Protein AF-0000000072056592 (afdb_homodimer)

Solvent-accessible surface area (backbone atoms only — not comparable to full-atom values): 32780 Å² total; per-residue (Å²): 111,70,53,58,54,44,42,39,53,38,49,31,54,52,51,41,21,50,48,15,29,55,33,28,32,82,88,62,57,57,36,30,74,70,32,37,51,35,47,42,47,46,34,64,72,45,13,43,54,22,33,42,47,28,34,34,61,73,35,59,40,76,69,48,48,64,76,45,52,52,51,61,52,53,51,49,48,43,32,50,54,18,32,51,53,18,48,51,47,42,69,73,64,63,63,62,62,48,40,45,21,50,48,20,31,48,31,18,36,43,38,45,30,73,57,41,68,55,47,46,49,52,46,28,64,36,89,82,39,92,58,58,57,40,70,59,29,32,54,53,42,50,33,53,30,27,44,39,25,33,50,46,48,50,46,39,65,67,47,38,44,52,44,32,45,65,32,29,53,88,67,52,84,80,52,62,68,56,50,53,52,49,51,48,55,60,62,39,40,62,54,49,40,62,55,42,70,46,90,56,76,76,24,56,36,53,43,50,36,23,40,45,35,18,41,27,24,62,44,51,53,40,26,46,33,10,30,29,24,57,59,16,74,75,55,45,75,68,58,64,66,57,51,54,47,45,46,44,41,26,63,47,51,33,34,56,53,30,50,55,51,56,52,49,33,43,76,72,62,68,44,75,98,39,61,59,59,51,44,54,60,42,46,61,26,39,37,43,48,30,71,63,54,46,52,55,19,49,72,62,70,35,44,36,28,50,44,22,45,46,49,51,55,40,44,67,47,32,40,60,42,40,47,54,49,51,55,52,45,57,68,73,89,109,68,52,58,53,44,41,40,53,38,49,31,53,51,50,42,22,51,48,16,30,55,33,27,31,82,90,62,56,57,35,32,75,71,32,38,51,34,48,44,48,45,36,63,73,45,14,42,55,21,33,43,47,28,34,34,61,71,34,61,40,76,68,46,49,64,75,45,53,50,52,60,51,52,51,49,47,42,32,53,54,18,32,51,51,20,48,51,47,41,70,73,65,64,63,62,61,48,41,46,20,50,48,20,31,49,30,18,36,44,39,44,31,73,59,42,68,54,48,46,50,51,47,28,65,36,87,81,39,93,57,60,57,40,69,59,29,31,54,52,43,50,34,54,30,26,44,39,26,32,50,46,48,51,46,39,64,67,47,38,44,51,44,32,44,65,34,29,54,91,67,52,85,82,52,61,67,56,49,54,53,49,51,48,54,60,62,38,40,63,55,49,41,63,54,44,70,47,89,55,77,75,23,55,36,54,44,50,36,23,40,45,35,17,41,26,24,62,43,50,52,40,26,46,33,9,30,30,24,57,60,16,74,74,56,45,74,69,57,66,67,56,53,53,46,45,45,44,42,26,63,47,51,34,33,55,52,28,50,55,51,54,53,48,33,43,75,73,62,67,45,75,96,41,61,60,61,51,46,53,60,41,47,62,24,38,37,42,48,31,70,61,54,44,52,54,19,50,72,62,69,34,43,36,28,50,43,23,44,46,50,52,55,40,44,68,48,32,41,60,42,41,47,55,48,50,56,50,47,57,68,72,90

Foldseek 3Di:
DLLVQLVVVLVVLLVLLQVLQVCLDPVNVNCHLVNLLVLLVCLLQFQVLLLLLLLCQVADDVVCCVQLVCLLVLLQVLLVLLLVLLQVLCVVPVDQLLCSLVSSQQSRAFALAPSQLRSQLVLLPDDPRPQPHSVVSNVVSSNLSSVRNNSSSVCCLVPSLVSNCVSLVVPDPLPPVSNVSSVVSNVCSVVLNVVQPPPDPVNVVSSVVSNVSNVCNVSSLSSSLSSLAVCLVPPVPDDPSSLVSSCCSQLPVQLVVQLVVLVVCVVVPVHDPRLSSSLSSSLSRHGGHHSCSLSSCSNSVTCNNVSSNSVSVRSVCSSVSSVVSSVVSSVVD/DLLVQLVVVLVVLLVLLQVLQVCLDPVNVNCHLVNLLVLLVCLLQFQVLLLLLLLCQVADDVVCCVQLVCLLVLLQVLLVLLLVLLQVLCVVPVDQLLCSLVSSQQSRAFALAPSQLRSQLVLLPDDPRPQPHSVVSNVVSSNLSSVRNNSSSLCCLVPSLVSNCVSLVVPDPLPPVSNVSSVVSSVCSVVLSVVQPPPDPVNVVSSVVSNVSNVCNVSSLSSSLSSLAVCLVPPVPDDPSSLVSSCCSQLPVQLVVQLVVLVVCVVVPVHDPRLSSSLSSSLSRHGGHHSCSLSSCSNSVTCNNVSSNSVSVRSVCSSVSSVVSSVVSSVVD

InterPro domains:
  IPR004776 Membrane transport PIN-like [PF03547] (9-175)
  IPR004776 Membrane transport PIN-like [PF03547] (181-325)
  IPR045033 Protein PIN-LIKES 1/3/4/5/7 [PTHR31651] (10-171)

Nearest PDB structures (foldseek):
  8u5c-assembly1_F  TM=6.230E-01  e=1.143E-04  Homo sapiens
  8u5x-assembly1_A  TM=6.280E-01  e=2.532E-04  Homo sapiens
  8u58-assembly1_C  TM=6.359E-01  e=3.848E-04  Homo sapiens
  8u54-assembly1_A  TM=6.442E-01  e=1.408E-03  Homo sapiens
  8z8z-assembly1_B  TM=6.186E-01  e=1.096E-03  Homo sapiens

Radius of gyration: 25.54 Å; Cα contacts (8 Å, |Δi|>4): 988; chains: 2; bounding box: 55×74×52 Å

Structure (mmCIF, N/CA/C/O backbone):
data_AF-0000000072056592-model_v1
#
loop_
_entity.id
_entity.type
_entity.pdbx_description
1 polymer 'Auxin efflux carrier family protein'
#
loop_
_atom_site.group_PDB
_atom_site.id
_atom_site.type_symbol
_atom_site.label_atom_id
_atom_site.label_alt_id
_atom_site.label_comp_id
_atom_site.label_asym_id
_atom_site.label_entity_id
_atom_site.label_seq_id
_atom_site.pdbx_PDB_ins_code
_atom_site.Cartn_x
_atom_site.Cartn_y
_atom_site.Cartn_z
_atom_site.occupancy
_atom_site.B_iso_or_equiv
_atom_site.auth_seq_id
_atom_site.auth_comp_id
_atom_site.auth_asym_id
_atom_site.auth_atom_id
_atom_site.pdbx_PDB_model_num
ATOM 1 N N . MET A 1 1 ? -16.875 4.957 22.328 1 44.41 1 MET A N 1
ATOM 2 C CA . MET A 1 1 ? -16.703 4.148 21.125 1 44.41 1 MET A CA 1
ATOM 3 C C . MET A 1 1 ? -15.727 4.82 20.141 1 44.41 1 MET A C 1
ATOM 5 O O . MET A 1 1 ? -14.844 4.168 19.594 1 44.41 1 MET A O 1
ATOM 9 N N . SER A 1 2 ? -15.945 6.316 20.016 1 57.34 2 SER A N 1
ATOM 10 C CA . SER A 1 2 ? -15.039 7.133 19.203 1 57.34 2 SER A CA 1
ATOM 11 C C . SER A 1 2 ? -13.609 7.047 19.734 1 57.34 2 SER A C 1
ATOM 13 O O . SER A 1 2 ? -12.656 6.988 18.953 1 57.34 2 SER A O 1
ATOM 15 N N . ASN A 1 3 ? -13.602 6.539 20.969 1 64.44 3 ASN A N 1
ATOM 16 C CA . ASN A 1 3 ? -12.297 6.508 21.625 1 64.44 3 ASN A CA 1
ATOM 17 C C . ASN A 1 3 ? -11.484 5.293 21.188 1 64.44 3 ASN A C 1
ATOM 19 O O . ASN A 1 3 ? -10.289 5.414 20.906 1 64.44 3 ASN A O 1
ATOM 23 N N . GLY A 1 4 ? -12.25 4.238 21.016 1 70.38 4 GLY A N 1
ATOM 24 C CA . GLY A 1 4 ? -11.555 3.02 20.625 1 70.38 4 GLY A CA 1
ATOM 25 C C . GLY A 1 4 ? -10.992 3.074 19.219 1 70.38 4 GLY A C 1
ATOM 26 O O . GLY A 1 4 ? -9.906 2.543 18.953 1 70.38 4 GLY A O 1
ATOM 27 N N . VAL A 1 5 ? -11.703 3.863 18.406 1 72.88 5 VAL A N 1
ATOM 28 C CA . VAL A 1 5 ? -11.305 3.947 17.016 1 72.88 5 VAL A CA 1
ATOM 29 C C . VAL A 1 5 ? -10.047 4.801 16.875 1 72.88 5 VAL A C 1
ATOM 31 O O . VAL A 1 5 ? -9.102 4.43 16.172 1 72.88 5 VAL A O 1
ATOM 34 N N . VAL A 1 6 ? -10.055 5.895 17.578 1 76.5 6 VAL A N 1
ATOM 35 C CA . VAL A 1 6 ? -8.898 6.789 17.531 1 76.5 6 VAL A CA 1
ATOM 36 C C . VAL A 1 6 ? -7.691 6.105 18.172 1 76.5 6 VAL A C 1
ATOM 38 O O . VAL A 1 6 ? -6.574 6.199 17.641 1 76.5 6 VAL A O 1
ATOM 41 N N . GLU A 1 7 ? -7.957 5.414 19.219 1 80.69 7 GLU A N 1
ATOM 42 C CA . GLU A 1 7 ? -6.879 4.688 19.891 1 80.69 7 GLU A CA 1
ATOM 43 C C . GLU A 1 7 ? -6.289 3.615 18.984 1 80.69 7 GLU A C 1
ATOM 45 O O . GLU A 1 7 ? -5.07 3.416 18.969 1 80.69 7 GLU A O 1
ATOM 50 N N . GLY A 1 8 ? -7.16 2.953 18.266 1 79.69 8 GLY A N 1
ATOM 51 C CA . GLY A 1 8 ? -6.695 1.933 17.344 1 79.69 8 GLY A CA 1
ATOM 52 C C . GLY A 1 8 ? -5.812 2.484 16.234 1 79.69 8 GLY A C 1
ATOM 53 O O . GLY A 1 8 ? -4.809 1.868 15.875 1 79.69 8 GLY A O 1
ATOM 54 N N . LEU A 1 9 ? -6.121 3.602 15.75 1 80.56 9 LEU A N 1
ATOM 55 C CA . LEU A 1 9 ? -5.355 4.246 14.688 1 80.56 9 LEU A CA 1
ATOM 56 C C . LEU A 1 9 ? -3.973 4.652 15.18 1 80.56 9 LEU A C 1
ATOM 58 O O . LEU A 1 9 ? -2.975 4.445 14.492 1 80.56 9 LEU A O 1
ATOM 62 N N . VAL A 1 10 ? -4.008 5.254 16.344 1 85.75 10 VAL A N 1
ATOM 63 C CA . VAL A 1 10 ? -2.754 5.719 16.922 1 85.75 10 VAL A CA 1
ATOM 64 C C . VAL A 1 10 ? -1.843 4.531 17.203 1 85.75 10 VAL A C 1
ATOM 66 O O . VAL A 1 10 ? -0.646 4.57 16.922 1 85.75 10 VAL A O 1
ATOM 69 N N . LEU A 1 11 ? -2.432 3.529 17.719 1 86.81 11 LEU A N 1
ATOM 70 C CA . LEU A 1 11 ? -1.646 2.344 18.047 1 86.81 11 LEU A CA 1
ATOM 71 C C . LEU A 1 11 ? -1.08 1.704 16.781 1 86.81 11 LEU A C 1
ATOM 73 O O . LEU A 1 11 ? 0.044 1.196 16.781 1 86.81 11 LEU A O 1
ATOM 77 N N . LYS A 1 12 ? -1.788 1.716 15.75 1 88.06 12 LYS A N 1
ATOM 78 C CA . LYS A 1 12 ? -1.314 1.2 14.469 1 88.06 12 LYS A CA 1
ATOM 79 C C . LYS A 1 12 ? -0.071 1.951 14 1 88.06 12 LYS A C 1
ATOM 81 O O . LYS A 1 12 ? 0.907 1.337 13.57 1 88.06 12 LYS A O 1
ATOM 86 N N . VAL A 1 13 ? -0.147 3.244 14.086 1 88 13 VAL A N 1
ATOM 87 C CA . VAL A 1 13 ? 0.956 4.098 13.656 1 88 13 VAL A CA 1
ATOM 88 C C . VAL A 1 13 ? 2.184 3.834 14.531 1 88 13 VAL A C 1
ATOM 90 O O . VAL A 1 13 ? 3.299 3.717 14.016 1 88 13 VAL A O 1
ATOM 93 N N . LEU A 1 14 ? 1.948 3.68 15.812 1 91 14 LEU A N 1
ATOM 94 C CA . LEU A 1 14 ? 3.053 3.469 16.734 1 91 14 LEU A CA 1
ATOM 95 C C . LEU A 1 14 ? 3.684 2.096 16.531 1 91 14 LEU A C 1
ATOM 97 O O . LEU A 1 14 ? 4.906 1.95 16.625 1 91 14 LEU A O 1
ATOM 101 N N . LEU A 1 15 ? 2.896 1.125 16.203 1 89.94 15 LEU A N 1
ATOM 102 C CA . LEU A 1 15 ? 3.404 -0.223 15.977 1 89.94 15 LEU A CA 1
ATOM 103 C C . LEU A 1 15 ? 4.246 -0.272 14.703 1 89.94 15 LEU A C 1
ATOM 105 O O . LEU A 1 15 ? 5.312 -0.895 14.688 1 89.94 15 LEU A O 1
ATOM 109 N N . ILE A 1 16 ? 3.795 0.325 13.68 1 93 16 ILE A N 1
ATOM 110 C CA . ILE A 1 16 ? 4.543 0.331 12.43 1 93 16 ILE A CA 1
ATOM 111 C C . ILE A 1 16 ? 5.828 1.136 12.602 1 93 16 ILE A C 1
ATOM 113 O O . ILE A 1 16 ? 6.875 0.772 12.055 1 93 16 ILE A O 1
ATOM 117 N N . THR A 1 17 ? 5.727 2.258 13.352 1 92.56 17 THR A N 1
ATOM 118 C CA . THR A 1 17 ? 6.922 3.039 13.656 1 92.56 17 THR A CA 1
ATOM 119 C C . THR A 1 17 ? 7.938 2.193 14.422 1 92.56 17 THR A C 1
ATOM 121 O O . THR A 1 17 ? 9.133 2.24 14.125 1 92.56 17 THR A O 1
ATOM 124 N N . ALA A 1 18 ? 7.465 1.442 15.367 1 92.5 18 ALA A N 1
ATOM 125 C CA . ALA A 1 18 ? 8.344 0.548 16.125 1 92.5 18 ALA A CA 1
ATOM 126 C C . ALA A 1 18 ? 8.984 -0.486 15.203 1 92.5 18 ALA A C 1
ATOM 128 O O . ALA A 1 18 ? 10.172 -0.801 15.344 1 92.5 18 ALA A O 1
ATOM 129 N N . LEU A 1 19 ? 8.219 -1.001 14.312 1 91.25 19 LEU A N 1
ATOM 130 C CA . LEU A 1 19 ? 8.75 -1.953 13.344 1 91.25 19 LEU A CA 1
ATOM 131 C C . LEU A 1 19 ? 9.82 -1.301 12.477 1 91.25 19 LEU A C 1
ATOM 133 O O . LEU A 1 19 ? 10.859 -1.905 12.203 1 91.25 19 LEU A O 1
ATOM 137 N N . GLY A 1 20 ? 9.547 -0.11 11.977 1 93.5 20 GLY A N 1
ATOM 138 C CA . GLY A 1 20 ? 10.547 0.623 11.219 1 93.5 20 GLY A CA 1
ATOM 139 C C . GLY A 1 20 ? 11.852 0.812 11.977 1 93.5 20 GLY A C 1
ATOM 140 O O . GLY A 1 20 ? 12.93 0.655 11.406 1 93.5 20 GLY A O 1
ATOM 141 N N . THR A 1 21 ? 11.75 1.126 13.242 1 92.44 21 THR A N 1
ATOM 142 C CA . THR A 1 21 ? 12.922 1.281 14.094 1 92.44 21 THR A CA 1
ATOM 143 C C . THR A 1 21 ? 13.695 -0.031 14.195 1 92.44 21 THR A C 1
ATOM 145 O O . THR A 1 21 ? 14.922 -0.044 14.086 1 92.44 21 THR A O 1
ATOM 148 N N . PHE A 1 22 ? 13 -1.117 14.383 1 91.19 22 PHE A N 1
ATOM 149 C CA . PHE A 1 22 ? 13.602 -2.439 14.484 1 91.19 22 PHE A CA 1
ATOM 150 C C . PHE A 1 22 ? 14.352 -2.793 13.203 1 91.19 22 PHE A C 1
ATOM 152 O O . PHE A 1 22 ? 15.477 -3.295 13.258 1 91.19 22 PHE A O 1
ATOM 159 N N . LEU A 1 23 ? 13.75 -2.512 12.078 1 90.69 23 LEU A N 1
ATOM 160 C CA . LEU A 1 23 ? 14.32 -2.865 10.773 1 90.69 23 LEU A CA 1
ATOM 161 C C . LEU A 1 23 ? 15.547 -2.021 10.469 1 90.69 23 LEU A C 1
ATOM 163 O O . LEU A 1 23 ? 16.344 -2.373 9.602 1 90.69 23 LEU A O 1
ATOM 167 N N . ALA A 1 24 ? 15.664 -0.896 11.125 1 91.88 24 ALA A N 1
ATOM 168 C CA . ALA A 1 24 ? 16.781 0.018 10.875 1 91.88 24 ALA A CA 1
ATOM 169 C C . ALA A 1 24 ? 17.969 -0.315 11.766 1 91.88 24 ALA A C 1
ATOM 171 O O . ALA A 1 24 ? 19.047 0.265 11.617 1 91.88 24 ALA A O 1
ATOM 172 N N . LEU A 1 25 ? 17.812 -1.242 12.672 1 89.06 25 LEU A N 1
ATOM 173 C CA . LEU A 1 25 ? 18.922 -1.651 13.539 1 89.06 25 LEU A CA 1
ATOM 174 C C . LEU A 1 25 ? 20.062 -2.225 12.719 1 89.06 25 LEU A C 1
ATOM 176 O O . LEU A 1 25 ? 19.844 -2.865 11.688 1 89.06 25 LEU A O 1
ATOM 180 N N . ASP A 1 26 ? 21.25 -2.018 13.18 1 85.19 26 ASP A N 1
ATOM 181 C CA . ASP A 1 26 ? 22.453 -2.469 12.484 1 85.19 26 ASP A CA 1
ATOM 182 C C . ASP A 1 26 ? 22.422 -3.979 12.258 1 85.19 26 ASP A C 1
ATOM 184 O O . ASP A 1 26 ? 22.844 -4.465 11.211 1 85.19 26 ASP A O 1
ATOM 188 N N . ARG A 1 27 ? 21.906 -4.707 13.141 1 83.69 27 ARG A N 1
ATOM 189 C CA . ARG A 1 27 ? 21.891 -6.164 13.07 1 83.69 27 ARG A CA 1
ATOM 190 C C . ARG A 1 27 ? 20.891 -6.656 12.039 1 83.69 27 ARG A C 1
ATOM 192 O O . ARG A 1 27 ? 21.078 -7.723 11.445 1 83.69 27 ARG A O 1
ATOM 199 N N . VAL A 1 28 ? 19.828 -5.926 11.789 1 82.25 28 VAL A N 1
ATOM 200 C CA . VAL A 1 28 ? 18.781 -6.332 10.852 1 82.25 28 VAL A CA 1
ATOM 201 C C . VAL A 1 28 ? 19.109 -5.793 9.461 1 82.25 28 VAL A C 1
ATOM 203 O O . VAL A 1 28 ? 19.016 -6.523 8.469 1 82.25 28 VAL A O 1
ATOM 206 N N . ASP A 1 29 ? 19.391 -4.52 9.266 1 85 29 ASP A N 1
ATOM 207 C CA . ASP A 1 29 ? 19.953 -3.863 8.094 1 85 29 ASP A CA 1
ATOM 208 C C . ASP A 1 29 ? 19.031 -3.975 6.895 1 85 29 ASP A C 1
ATOM 210 O O . ASP A 1 29 ? 19.469 -4.258 5.777 1 85 29 ASP A O 1
ATOM 214 N N . ILE A 1 30 ? 17.781 -3.787 7.082 1 87 30 ILE A N 1
ATOM 215 C CA . ILE A 1 30 ? 16.812 -3.848 5.992 1 87 30 ILE A CA 1
ATOM 216 C C . ILE A 1 30 ? 16.422 -2.432 5.57 1 87 30 ILE A C 1
ATOM 218 O O . ILE A 1 30 ? 16.203 -2.172 4.383 1 87 30 ILE A O 1
ATOM 222 N N . LEU A 1 31 ? 16.281 -1.58 6.562 1 92 31 LEU A N 1
ATOM 223 C CA . LEU A 1 31 ? 15.805 -0.224 6.316 1 92 31 LEU A CA 1
ATOM 224 C C . LEU A 1 31 ? 16.812 0.807 6.832 1 92 31 LEU A C 1
ATOM 226 O O . LEU A 1 31 ? 16.422 1.749 7.531 1 92 31 LEU A O 1
ATOM 230 N N . ARG A 1 32 ? 18.109 0.516 6.488 1 90.62 32 ARG A N 1
ATOM 231 C CA . ARG A 1 32 ? 19.141 1.484 6.859 1 90.62 32 ARG A CA 1
ATOM 232 C C . ARG A 1 32 ? 19.094 2.709 5.953 1 90.62 32 ARG A C 1
ATOM 234 O O . ARG A 1 32 ? 18.172 2.846 5.133 1 90.62 32 ARG A O 1
ATOM 241 N N . GLU A 1 33 ? 20.016 3.629 6.129 1 90.69 33 GLU A N 1
ATOM 242 C CA . GLU A 1 33 ? 19.953 4.973 5.559 1 90.69 33 GLU A CA 1
ATOM 243 C C . GLU A 1 33 ? 19.797 4.918 4.043 1 90.69 33 GLU A C 1
ATOM 245 O O . GLU A 1 33 ? 18.922 5.602 3.484 1 90.69 33 GLU A O 1
ATOM 250 N N . ASP A 1 34 ? 20.547 4.094 3.35 1 90.19 34 ASP A N 1
ATOM 251 C CA . ASP A 1 34 ? 20.453 4 1.896 1 90.19 34 ASP A CA 1
ATOM 252 C C . ASP A 1 34 ? 19.094 3.463 1.458 1 90.19 34 ASP A C 1
ATOM 254 O O . ASP A 1 34 ? 18.484 3.99 0.527 1 90.19 34 ASP A O 1
ATOM 258 N N . ALA A 1 35 ? 18.672 2.428 2.139 1 91.94 35 ALA A N 1
ATOM 259 C CA . ALA A 1 35 ? 17.359 1.847 1.84 1 91.94 35 ALA A CA 1
ATOM 260 C C . ALA A 1 35 ? 16.25 2.865 2.053 1 91.94 35 ALA A C 1
ATOM 262 O O . ALA A 1 35 ? 15.328 2.965 1.238 1 91.94 35 ALA A O 1
ATOM 263 N N . ARG A 1 36 ? 16.359 3.65 3.123 1 94.06 36 ARG A N 1
ATOM 264 C CA . ARG A 1 36 ? 15.328 4.637 3.43 1 94.06 36 ARG A CA 1
ATOM 265 C C . ARG A 1 36 ? 15.266 5.711 2.354 1 94.06 36 ARG A C 1
ATOM 267 O O . ARG A 1 36 ? 14.18 6.164 1.987 1 94.06 36 ARG A O 1
ATOM 274 N N . LYS A 1 37 ? 16.375 6.09 1.835 1 90.56 37 LYS A N 1
ATOM 275 C CA . LYS A 1 37 ? 16.406 7.102 0.785 1 90.56 37 LYS A CA 1
ATOM 276 C C . LYS A 1 37 ? 15.719 6.609 -0.481 1 90.56 37 LYS A C 1
ATOM 278 O O . LYS A 1 37 ? 14.914 7.328 -1.077 1 90.56 37 LYS A O 1
ATOM 283 N N . HIS A 1 38 ? 16.031 5.387 -0.864 1 91.31 38 HIS A N 1
ATOM 284 C CA . HIS A 1 38 ? 15.438 4.82 -2.07 1 91.31 38 HIS A CA 1
ATOM 285 C C . HIS A 1 38 ? 13.938 4.605 -1.9 1 91.31 38 HIS A C 1
ATOM 287 O O . HIS A 1 38 ? 13.156 4.926 -2.799 1 91.31 38 HIS A O 1
ATOM 293 N N . VAL A 1 39 ? 13.586 4.059 -0.763 1 93.94 39 VAL A N 1
ATOM 294 C CA . VAL A 1 39 ? 12.172 3.801 -0.489 1 93.94 39 VAL A CA 1
ATOM 295 C C . VAL A 1 39 ? 11.414 5.121 -0.426 1 93.94 39 VAL A C 1
ATOM 297 O O . VAL A 1 39 ? 10.289 5.223 -0.922 1 93.94 39 VAL A O 1
ATOM 300 N N . ASN A 1 40 ? 12.016 6.172 0.144 1 91.31 40 ASN A N 1
ATOM 301 C CA . ASN A 1 40 ? 11.406 7.496 0.236 1 91.31 40 ASN A CA 1
ATOM 302 C C . ASN A 1 40 ? 11.18 8.102 -1.145 1 91.31 40 ASN A C 1
ATOM 304 O O . ASN A 1 40 ? 10.18 8.797 -1.365 1 91.31 40 ASN A O 1
ATOM 308 N N . ASN A 1 41 ? 12.07 7.879 -2.041 1 88.12 41 ASN A N 1
ATOM 309 C CA . ASN A 1 41 ? 11.906 8.375 -3.402 1 88.12 41 ASN A CA 1
ATOM 310 C C . ASN A 1 41 ? 10.68 7.777 -4.078 1 88.12 41 ASN A C 1
ATOM 312 O O . ASN A 1 41 ? 9.961 8.469 -4.805 1 88.12 41 ASN A O 1
ATOM 316 N N . VAL A 1 42 ? 10.492 6.547 -3.828 1 90.31 42 VAL A N 1
ATOM 317 C CA . VAL A 1 42 ? 9.32 5.895 -4.406 1 90.31 42 VAL A CA 1
ATOM 318 C C . VAL A 1 42 ? 8.047 6.484 -3.805 1 90.31 42 VAL A C 1
ATOM 320 O O . VAL A 1 42 ? 7.074 6.73 -4.52 1 90.31 42 VAL A O 1
ATOM 323 N N . VAL A 1 43 ? 8.086 6.723 -2.518 1 91.25 43 VAL A N 1
ATOM 324 C CA . VAL A 1 43 ? 6.934 7.309 -1.846 1 91.25 43 VAL A CA 1
ATOM 325 C C . VAL A 1 43 ? 6.668 8.703 -2.4 1 91.25 43 VAL A C 1
ATOM 327 O O . VAL A 1 43 ? 5.527 9.047 -2.713 1 91.25 43 VAL A O 1
ATOM 330 N N . PHE A 1 44 ? 7.684 9.469 -2.562 1 85.62 44 PHE A N 1
ATOM 331 C CA . PHE A 1 44 ? 7.578 10.859 -2.969 1 85.62 44 PHE A CA 1
ATOM 332 C C . PHE A 1 44 ? 7.113 10.969 -4.418 1 85.62 44 PHE A C 1
ATOM 334 O O . PHE A 1 44 ? 6.199 11.742 -4.723 1 85.62 44 PHE A O 1
ATOM 341 N N . TYR A 1 45 ? 7.645 10.102 -5.297 1 83.88 45 TYR A N 1
ATOM 342 C CA . TYR A 1 45 ? 7.438 10.297 -6.727 1 83.88 45 TYR A CA 1
ATOM 343 C C . TYR A 1 45 ? 6.242 9.492 -7.219 1 83.88 45 TYR A C 1
ATOM 345 O O . TYR A 1 45 ? 5.68 9.789 -8.273 1 83.88 45 TYR A O 1
ATOM 353 N N . VAL A 1 46 ? 5.879 8.516 -6.465 1 89.06 46 VAL A N 1
ATOM 354 C CA . VAL A 1 46 ? 4.895 7.609 -7.043 1 89.06 46 VAL A CA 1
ATOM 355 C C . VAL A 1 46 ? 3.697 7.477 -6.105 1 89.06 46 VAL A C 1
ATOM 357 O O . VAL A 1 46 ? 2.594 7.922 -6.434 1 89.06 46 VAL A O 1
ATOM 360 N N . PHE A 1 47 ? 3.896 7 -4.879 1 90.31 47 PHE A N 1
ATOM 361 C CA . PHE A 1 47 ? 2.793 6.609 -4.012 1 90.31 47 PHE A CA 1
ATOM 362 C C . PHE A 1 47 ? 1.989 7.828 -3.574 1 90.31 47 PHE A C 1
ATOM 364 O O . PHE A 1 47 ? 0.757 7.812 -3.613 1 90.31 47 PHE A O 1
ATOM 371 N N . ASN A 1 48 ? 2.656 8.898 -3.199 1 85.88 48 ASN A N 1
ATOM 372 C CA . ASN A 1 48 ? 1.963 10.07 -2.666 1 85.88 48 ASN A CA 1
ATOM 373 C C . ASN A 1 48 ? 1.13 10.766 -3.74 1 85.88 48 ASN A C 1
ATOM 375 O O . ASN A 1 48 ? -0.05 11.047 -3.527 1 85.88 48 ASN A O 1
ATOM 379 N N . PRO A 1 49 ? 1.771 11.031 -4.879 1 82.38 49 PRO A N 1
ATOM 380 C CA . PRO A 1 49 ? 0.941 11.633 -5.926 1 82.38 49 PRO A CA 1
ATOM 381 C C . PRO A 1 49 ? -0.247 10.758 -6.312 1 82.38 49 PRO A C 1
ATOM 383 O O . PRO A 1 49 ? -1.333 11.273 -6.594 1 82.38 49 PRO A O 1
ATOM 386 N N . ALA A 1 50 ? -0.051 9.5 -6.348 1 86.56 50 ALA A N 1
ATOM 387 C CA . ALA A 1 50 ? -1.135 8.578 -6.68 1 86.56 50 ALA A CA 1
ATOM 388 C C . ALA A 1 50 ? -2.234 8.625 -5.625 1 86.56 50 ALA A C 1
ATOM 390 O O . ALA A 1 50 ? -3.422 8.586 -5.957 1 86.56 50 ALA A O 1
ATOM 391 N N . LEU A 1 51 ? -1.843 8.664 -4.402 1 84.69 51 LEU A N 1
ATOM 392 C CA . LEU A 1 51 ? -2.807 8.75 -3.309 1 84.69 51 LEU A CA 1
ATOM 393 C C . LEU A 1 51 ? -3.646 10.016 -3.418 1 84.69 51 LEU A C 1
ATOM 395 O O . LEU A 1 51 ? -4.875 9.961 -3.322 1 84.69 51 LEU A O 1
ATOM 399 N N . VAL A 1 52 ? -3.002 11.125 -3.645 1 78.56 52 VAL A N 1
ATOM 400 C CA . VAL A 1 52 ? -3.686 12.414 -3.746 1 78.56 52 VAL A CA 1
ATOM 401 C C . VAL A 1 52 ? -4.629 12.406 -4.949 1 78.56 52 VAL A C 1
ATOM 403 O O . VAL A 1 52 ? -5.789 12.805 -4.836 1 78.56 52 VAL A O 1
ATOM 406 N N . ALA A 1 53 ? -4.145 11.891 -6.062 1 78.19 53 ALA A N 1
ATOM 407 C CA . ALA A 1 53 ? -4.945 11.828 -7.285 1 78.19 53 ALA A CA 1
ATOM 408 C C . ALA A 1 53 ? -6.168 10.938 -7.09 1 78.19 53 ALA A C 1
ATOM 410 O O . ALA A 1 53 ? -7.27 11.289 -7.523 1 78.19 53 ALA A O 1
ATOM 411 N N . SER A 1 54 ? -5.965 9.844 -6.488 1 81.19 54 SER A N 1
ATOM 412 C CA . SER A 1 54 ? -7.07 8.914 -6.301 1 81.19 54 SER A CA 1
ATOM 413 C C . SER A 1 54 ? -8.125 9.492 -5.367 1 81.19 54 SER A C 1
ATOM 415 O O . SER A 1 54 ? -9.328 9.297 -5.578 1 81.19 54 SER A O 1
ATOM 417 N N . LYS A 1 55 ? -7.719 10.188 -4.387 1 76.38 55 LYS A N 1
ATOM 418 C CA . LYS A 1 55 ? -8.68 10.766 -3.445 1 76.38 55 LYS A CA 1
ATOM 419 C C . LYS A 1 55 ? -9.422 11.938 -4.066 1 76.38 55 LYS A C 1
ATOM 421 O O . LYS A 1 55 ? -10.617 12.125 -3.824 1 76.38 55 LYS A O 1
ATOM 426 N N . LEU A 1 56 ? -8.727 12.688 -4.852 1 69.88 56 LEU A N 1
ATOM 427 C CA . LEU A 1 56 ? -9.367 13.789 -5.562 1 69.88 56 LEU A CA 1
ATOM 428 C C . LEU A 1 56 ? -10.414 13.266 -6.543 1 69.88 56 LEU A C 1
ATOM 430 O O . LEU A 1 56 ? -11.492 13.844 -6.668 1 69.88 56 LEU A O 1
ATOM 434 N N . ALA A 1 57 ? -10.07 12.211 -7.215 1 71.19 57 ALA A N 1
ATOM 435 C CA . ALA A 1 57 ? -10.969 11.641 -8.211 1 71.19 57 ALA A CA 1
ATOM 436 C C . ALA A 1 57 ? -12.227 11.07 -7.555 1 71.19 57 ALA A C 1
ATOM 438 O O . ALA A 1 57 ? -13.312 11.102 -8.141 1 71.19 57 ALA A O 1
ATOM 439 N N . GLU A 1 58 ? -12.094 10.523 -6.508 1 68.19 58 GLU A N 1
ATOM 440 C CA . GLU A 1 58 ? -13.227 9.898 -5.828 1 68.19 58 GLU A CA 1
ATOM 441 C C . GLU A 1 58 ? -14.227 10.953 -5.344 1 68.19 58 GLU A C 1
ATOM 443 O O . GLU A 1 58 ? -15.43 10.688 -5.293 1 68.19 58 GLU A O 1
ATOM 448 N N . THR A 1 59 ? -13.82 12.039 -5 1 60.75 59 THR A N 1
ATOM 449 C CA . THR A 1 59 ? -14.781 12.797 -4.215 1 60.75 59 THR A CA 1
ATOM 450 C C . THR A 1 59 ? -15.008 14.18 -4.828 1 60.75 59 THR A C 1
ATOM 452 O O . THR A 1 59 ? -15.984 14.859 -4.508 1 60.75 59 THR A O 1
ATOM 455 N N . VAL A 1 60 ? -14.141 14.609 -5.555 1 59.44 60 VAL A N 1
ATOM 456 C CA . VAL A 1 60 ? -14.273 16.016 -5.891 1 59.44 60 VAL A CA 1
ATOM 457 C C . VAL A 1 60 ? -15.016 16.172 -7.215 1 59.44 60 VAL A C 1
ATOM 459 O O . VAL A 1 60 ? -14.539 15.727 -8.258 1 59.44 60 VAL A O 1
ATOM 462 N N . THR A 1 61 ? -16.281 16.266 -6.93 1 61.84 61 THR A N 1
ATOM 463 C CA . THR A 1 61 ? -17.094 16.703 -8.062 1 61.84 61 THR A CA 1
ATOM 464 C C . THR A 1 61 ? -17.234 18.219 -8.086 1 61.84 61 THR A C 1
ATOM 466 O O . THR A 1 61 ? -16.922 18.891 -7.094 1 61.84 61 THR A O 1
ATOM 469 N N . TYR A 1 62 ? -17.453 18.734 -9.281 1 59.88 62 TYR A N 1
ATOM 470 C CA . TYR A 1 62 ? -17.641 20.172 -9.398 1 59.88 62 TYR A CA 1
ATOM 471 C C . TYR A 1 62 ? -18.688 20.672 -8.398 1 59.88 62 TYR A C 1
ATOM 473 O O . TYR A 1 62 ? -18.5 21.703 -7.758 1 59.88 62 TYR A O 1
ATOM 481 N N . GLU A 1 63 ? -19.656 19.906 -8.266 1 64.69 63 GLU A N 1
ATOM 482 C CA . GLU A 1 63 ? -20.734 20.281 -7.355 1 64.69 63 GLU A CA 1
ATOM 483 C C . GLU A 1 63 ? -20.25 20.312 -5.906 1 64.69 63 GLU A C 1
ATOM 485 O O . GLU A 1 63 ? -20.609 21.203 -5.145 1 64.69 63 GLU A O 1
ATOM 490 N N . SER A 1 64 ? -19.375 19.484 -5.605 1 67.38 64 SER A N 1
ATOM 491 C CA . SER A 1 64 ? -18.875 19.422 -4.238 1 67.38 64 SER A CA 1
ATOM 492 C C . SER A 1 64 ? -17.922 20.578 -3.945 1 67.38 64 SER A C 1
ATOM 494 O O . SER A 1 64 ? -17.891 21.094 -2.824 1 67.38 64 SER A O 1
ATOM 496 N N . ILE A 1 65 ? -17.328 21.016 -4.996 1 69.06 65 ILE A N 1
ATOM 497 C CA . ILE A 1 65 ? -16.375 22.109 -4.82 1 69.06 65 ILE A CA 1
ATOM 498 C C . ILE A 1 65 ? -17.109 23.391 -4.469 1 69.06 65 ILE A C 1
ATOM 500 O O . ILE A 1 65 ? -16.688 24.141 -3.588 1 69.06 65 ILE A O 1
ATOM 504 N N . VAL A 1 66 ? -18.188 23.531 -5.062 1 72.5 66 VAL A N 1
ATOM 505 C CA . VAL A 1 66 ? -18.953 24.75 -4.836 1 72.5 66 VAL A CA 1
ATOM 506 C C . VAL A 1 66 ? -19.625 24.703 -3.459 1 72.5 66 VAL A C 1
ATOM 508 O O . VAL A 1 66 ? -19.594 25.672 -2.709 1 72.5 66 VAL A O 1
ATOM 511 N N . LYS A 1 67 ? -20.094 23.562 -3.174 1 77.75 67 LYS A N 1
ATOM 512 C CA . LYS A 1 67 ? -20.828 23.406 -1.914 1 77.75 67 LYS A CA 1
ATOM 513 C C . LYS A 1 67 ? -19.859 23.438 -0.725 1 77.75 67 LYS A C 1
ATOM 515 O O . LYS A 1 67 ? -20.234 23.891 0.361 1 77.75 67 LYS A O 1
ATOM 520 N N . LEU A 1 68 ? -18.672 23.125 -0.985 1 85.62 68 LEU A N 1
ATOM 521 C CA . LEU A 1 68 ? -17.703 23 0.101 1 85.62 68 LEU A CA 1
ATOM 522 C C . LEU A 1 68 ? -16.594 24.031 -0.032 1 85.62 68 LEU A C 1
ATOM 524 O O . LEU A 1 68 ? -15.484 23.828 0.446 1 85.62 68 LEU A O 1
ATOM 528 N N . TRP A 1 69 ? -16.906 25.219 -0.55 1 87.31 69 TRP A N 1
ATOM 529 C CA . TRP A 1 69 ? -15.891 26.203 -0.923 1 87.31 69 TRP A CA 1
ATOM 530 C C . TRP A 1 69 ? -15.117 26.672 0.303 1 87.31 69 TRP A C 1
ATOM 532 O O . TRP A 1 69 ? -13.969 27.109 0.193 1 87.31 69 TRP A O 1
ATOM 542 N N . PHE A 1 70 ? -15.734 26.688 1.438 1 93.69 70 PHE A N 1
ATOM 543 C CA . PHE A 1 70 ? -15.086 27.219 2.627 1 93.69 70 PHE A CA 1
ATOM 544 C C . PHE A 1 70 ? -14 26.281 3.131 1 93.69 70 PHE A C 1
ATOM 546 O O . PHE A 1 70 ? -13.117 26.672 3.895 1 93.69 70 PHE A O 1
ATOM 553 N N . MET A 1 71 ? -14.055 25.078 2.777 1 92.94 71 MET A N 1
ATOM 554 C CA . MET A 1 71 ? -13.117 24.094 3.305 1 92.94 71 MET A CA 1
ATOM 555 C C . MET A 1 71 ? -11.688 24.406 2.883 1 92.94 71 MET A C 1
ATOM 557 O O . MET A 1 71 ? -10.781 24.422 3.713 1 92.94 71 MET A O 1
ATOM 561 N N . PRO A 1 72 ? -11.445 24.688 1.566 1 91.5 72 PRO A N 1
ATOM 562 C CA . PRO A 1 72 ? -10.078 25.094 1.208 1 91.5 72 PRO A CA 1
ATOM 563 C C . PRO A 1 72 ? -9.609 26.328 1.977 1 91.5 72 PRO A C 1
ATOM 565 O O . PRO A 1 72 ? -8.438 26.422 2.338 1 91.5 72 PRO A O 1
ATOM 568 N N . LEU A 1 73 ? -10.5 27.172 2.191 1 95 73 LEU A N 1
ATOM 569 C CA . LEU A 1 73 ? -10.148 28.375 2.943 1 95 73 LEU A CA 1
ATOM 570 C C . LEU A 1 73 ? -9.859 28.031 4.402 1 95 73 LEU A C 1
ATOM 572 O O . LEU A 1 73 ? -8.922 28.578 4.992 1 95 73 LEU A O 1
ATOM 576 N N . ASN A 1 74 ? -10.711 27.203 4.977 1 97 74 ASN A N 1
ATOM 577 C CA . ASN A 1 74 ? -10.5 26.766 6.348 1 97 74 ASN A CA 1
ATOM 578 C C . ASN A 1 74 ? -9.133 26.109 6.516 1 97 74 ASN A C 1
ATOM 580 O O . ASN A 1 74 ? -8.422 26.375 7.484 1 97 74 ASN A O 1
ATOM 584 N N . ILE A 1 75 ? -8.781 25.297 5.582 1 96.25 75 ILE A N 1
ATOM 585 C CA . ILE A 1 75 ? -7.5 24.594 5.609 1 96.25 75 ILE A CA 1
ATOM 586 C C . ILE A 1 75 ? -6.359 25.594 5.453 1 96.25 75 ILE A C 1
ATOM 588 O O . ILE A 1 75 ? -5.348 25.516 6.156 1 96.25 75 ILE A O 1
ATOM 592 N N . LEU A 1 76 ? -6.535 26.516 4.562 1 96.19 76 LEU A N 1
ATOM 593 C CA . LEU A 1 76 ? -5.523 27.547 4.387 1 96.19 76 LEU A CA 1
ATOM 594 C C . LEU A 1 76 ? -5.297 28.312 5.688 1 96.19 76 LEU A C 1
ATOM 596 O O . LEU A 1 76 ? -4.16 28.625 6.035 1 96.19 76 LEU A O 1
ATOM 600 N N . ILE A 1 77 ? -6.332 28.609 6.336 1 97.62 77 ILE A N 1
ATOM 601 C CA . ILE A 1 77 ? -6.25 29.328 7.598 1 97.62 77 ILE A CA 1
ATOM 602 C C . ILE A 1 77 ? -5.473 28.5 8.617 1 97.62 77 ILE A C 1
ATOM 604 O O . ILE A 1 77 ? -4.648 29.047 9.359 1 97.62 77 ILE A O 1
ATOM 608 N N . THR A 1 78 ? -5.746 27.172 8.68 1 97.38 78 THR A N 1
ATOM 609 C CA . THR A 1 78 ? -4.977 26.328 9.586 1 97.38 78 THR A CA 1
ATOM 610 C C . THR A 1 78 ? -3.488 26.391 9.266 1 97.38 78 THR A C 1
ATOM 612 O O . THR A 1 78 ? -2.654 26.422 10.172 1 97.38 78 THR A O 1
ATOM 615 N N . PHE A 1 79 ? -3.154 26.406 7.996 1 97.81 79 PHE A N 1
ATOM 616 C CA . PHE A 1 79 ? -1.76 26.469 7.574 1 97.81 79 PHE A CA 1
ATOM 617 C C . PHE A 1 79 ? -1.132 27.812 7.961 1 97.81 79 PHE A C 1
ATOM 619 O O . PHE A 1 79 ? 0.006 27.844 8.43 1 97.81 79 PHE A O 1
ATOM 626 N N . ILE A 1 80 ? -1.863 28.891 7.773 1 97.81 80 ILE A N 1
ATOM 627 C CA . ILE A 1 80 ? -1.352 30.234 8.055 1 97.81 80 ILE A CA 1
ATOM 628 C C . ILE A 1 80 ? -1.162 30.406 9.562 1 97.81 80 ILE A C 1
ATOM 630 O O . ILE A 1 80 ? -0.083 30.781 10.016 1 97.81 80 ILE A O 1
ATOM 634 N N . ILE A 1 81 ? -2.172 30.109 10.336 1 98.38 81 ILE A N 1
ATOM 635 C CA . ILE A 1 81 ? -2.09 30.25 11.781 1 98.38 81 ILE A CA 1
ATOM 636 C C . ILE A 1 81 ? -1.029 29.297 12.336 1 98.38 81 ILE A C 1
ATOM 638 O O . ILE A 1 81 ? -0.246 29.672 13.211 1 98.38 81 ILE A O 1
ATOM 642 N N . GLY A 1 82 ? -1.062 28.062 11.852 1 98.38 82 GLY A N 1
ATOM 643 C CA . GLY A 1 82 ? -0.026 27.125 12.258 1 98.38 82 GLY A CA 1
ATOM 644 C C . GLY A 1 82 ? 1.376 27.625 11.969 1 98.38 82 GLY A C 1
ATOM 645 O O . GLY A 1 82 ? 2.281 27.453 12.789 1 98.38 82 GLY A O 1
ATOM 646 N N . SER A 1 83 ? 1.53 28.266 10.812 1 98.12 83 SER A N 1
ATOM 647 C CA . SER A 1 83 ? 2.832 28.812 10.461 1 98.12 83 SER A CA 1
ATOM 648 C C . SER A 1 83 ? 3.232 29.938 11.406 1 98.12 83 SER A C 1
ATOM 650 O O . SER A 1 83 ? 4.402 30.047 11.781 1 98.12 83 SER A O 1
ATOM 652 N N . ILE A 1 84 ? 2.307 30.734 11.742 1 98.44 84 ILE A N 1
ATOM 653 C CA . ILE A 1 84 ? 2.57 31.828 12.664 1 98.44 84 ILE A CA 1
ATOM 654 C C . ILE A 1 84 ? 2.979 31.266 14.023 1 98.44 84 ILE A C 1
ATOM 656 O O . ILE A 1 84 ? 3.965 31.719 14.617 1 98.44 84 ILE A O 1
ATOM 660 N N . LEU A 1 85 ? 2.266 30.297 14.516 1 98.5 85 LEU A N 1
ATOM 661 C CA . LEU A 1 85 ? 2.594 29.672 15.797 1 98.5 85 LEU A CA 1
ATOM 662 C C . LEU A 1 85 ? 3.963 29 15.742 1 98.5 85 LEU A C 1
ATOM 664 O O . LEU A 1 85 ? 4.738 29.078 16.703 1 98.5 85 LEU A O 1
ATOM 668 N N . GLY A 1 86 ? 4.203 28.328 14.641 1 98.38 86 GLY A N 1
ATOM 669 C CA . GLY A 1 86 ? 5.52 27.734 14.453 1 98.38 86 GLY A CA 1
ATOM 670 C C . GLY A 1 86 ? 6.641 28.75 14.438 1 98.38 86 GLY A C 1
ATOM 671 O O . GLY A 1 86 ? 7.699 28.516 15.031 1 98.38 86 GLY A O 1
ATOM 672 N N . TRP A 1 87 ? 6.383 29.875 13.766 1 97.56 87 TRP A N 1
ATOM 673 C CA . TRP A 1 87 ? 7.363 30.953 13.711 1 97.56 87 TRP A CA 1
ATOM 674 C C . TRP A 1 87 ? 7.629 31.516 15.102 1 97.56 87 TRP A C 1
ATOM 676 O O . TRP A 1 87 ? 8.773 31.781 15.469 1 97.56 87 TRP A O 1
ATOM 686 N N . ILE A 1 88 ? 6.668 31.672 15.844 1 98.25 88 ILE A N 1
ATOM 687 C CA . ILE A 1 88 ? 6.805 32.156 17.219 1 98.25 88 ILE A CA 1
ATOM 688 C C . ILE A 1 88 ? 7.637 31.156 18.031 1 98.25 88 ILE A C 1
ATOM 690 O O . ILE A 1 88 ? 8.523 31.562 18.797 1 98.25 88 ILE A O 1
ATOM 694 N N . LEU A 1 89 ? 7.34 29.891 17.859 1 98 89 LEU A N 1
ATOM 695 C CA . LEU A 1 89 ? 8.078 28.844 18.562 1 98 89 LEU A CA 1
ATOM 696 C C . LEU A 1 89 ? 9.562 28.891 18.203 1 98 89 LEU A C 1
ATOM 698 O O . LEU A 1 89 ? 10.422 28.719 19.062 1 98 89 LEU A O 1
ATOM 702 N N . VAL A 1 90 ? 9.836 29.109 16.922 1 97.38 90 VAL A N 1
ATOM 703 C CA . VAL A 1 90 ? 11.211 29.203 16.453 1 97.38 90 VAL A CA 1
ATOM 704 C C . VAL A 1 90 ? 11.906 30.391 17.125 1 97.38 90 VAL A C 1
ATOM 706 O O . VAL A 1 90 ? 13.078 30.297 17.5 1 97.38 90 VAL A O 1
ATOM 709 N N . GLN A 1 91 ? 11.219 31.5 17.281 1 97.5 91 GLN A N 1
ATOM 710 C CA . GLN A 1 91 ? 11.797 32.688 17.906 1 97.5 91 GLN A CA 1
ATOM 711 C C . GLN A 1 91 ? 12.109 32.469 19.375 1 97.5 91 GLN A C 1
ATOM 713 O O . GLN A 1 91 ? 13.102 32.969 19.906 1 97.5 91 GLN A O 1
ATOM 718 N N . PHE A 1 92 ? 11.359 31.703 19.953 1 96.44 92 PHE A N 1
ATOM 719 C CA . PHE A 1 92 ? 11.508 31.484 21.391 1 96.44 92 PHE A CA 1
ATOM 720 C C . PHE A 1 92 ? 12.57 30.422 21.672 1 96.44 92 PHE A C 1
ATOM 722 O O . PHE A 1 92 ? 13.312 30.516 22.641 1 96.44 92 PHE A O 1
ATOM 729 N N . THR A 1 93 ? 12.664 29.375 20.812 1 95.88 93 THR A N 1
ATOM 730 C CA . THR A 1 93 ? 13.547 28.25 21.094 1 95.88 93 THR A CA 1
ATOM 731 C C . THR A 1 93 ? 14.852 28.375 20.312 1 95.88 93 THR A C 1
ATOM 733 O O . THR A 1 93 ? 15.836 27.703 20.641 1 95.88 93 THR A O 1
ATOM 736 N N . ARG A 1 94 ? 15.039 29.109 19.312 1 95.25 94 ARG A N 1
ATOM 737 C CA . ARG A 1 94 ? 16.219 29.375 18.5 1 95.25 94 ARG A CA 1
ATOM 738 C C . ARG A 1 94 ? 16.906 28.078 18.094 1 95.25 94 ARG A C 1
ATOM 740 O O . ARG A 1 94 ? 18.109 27.906 18.344 1 95.25 94 ARG A O 1
ATOM 747 N N . PRO A 1 95 ? 16.125 27.234 17.438 1 94.44 95 PRO A N 1
ATOM 748 C CA . PRO A 1 95 ? 16.719 25.969 16.984 1 94.44 95 PRO A CA 1
ATOM 749 C C . PRO A 1 95 ? 17.703 26.156 15.828 1 94.44 95 PRO A C 1
ATOM 751 O O . PRO A 1 95 ? 17.766 27.25 15.242 1 94.44 95 PRO A O 1
ATOM 754 N N . PRO A 1 96 ? 18.562 25.141 15.586 1 91.44 96 PRO A N 1
ATOM 755 C CA . PRO A 1 96 ? 19.422 25.219 14.398 1 91.44 96 PRO A CA 1
ATOM 756 C C . PRO A 1 96 ? 18.625 25.484 13.117 1 91.44 96 PRO A C 1
ATOM 758 O O . PRO A 1 96 ? 17.469 25.047 13 1 91.44 96 PRO A O 1
ATOM 761 N N . ARG A 1 97 ? 19.25 26.109 12.156 1 91.69 97 ARG A N 1
ATOM 762 C CA . ARG A 1 97 ? 18.609 26.578 10.938 1 91.69 97 ARG A CA 1
ATOM 763 C C . ARG A 1 97 ? 17.969 25.438 10.164 1 91.69 97 ARG A C 1
ATOM 765 O O . ARG A 1 97 ? 16.891 25.594 9.586 1 91.69 97 ARG A O 1
ATOM 772 N N . HIS A 1 98 ? 18.547 24.25 10.234 1 89.94 98 HIS A N 1
ATOM 773 C CA . HIS A 1 98 ? 18.125 23.156 9.367 1 89.94 98 HIS A CA 1
ATOM 774 C C . HIS A 1 98 ? 16.812 22.531 9.852 1 89.94 98 HIS A C 1
ATOM 776 O O . HIS A 1 98 ? 16.141 21.828 9.102 1 89.94 98 HIS A O 1
ATOM 782 N N . ILE A 1 99 ? 16.359 22.891 11.07 1 94.19 99 ILE A N 1
ATOM 783 C CA . ILE A 1 99 ? 15.133 22.266 11.547 1 94.19 99 ILE A CA 1
ATOM 784 C C 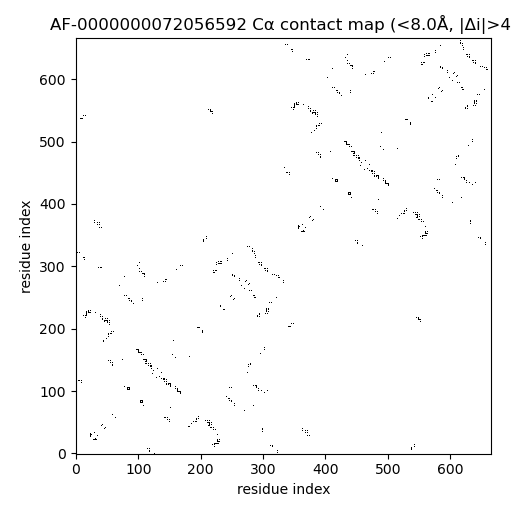. ILE A 1 99 ? 14.047 23.312 11.711 1 94.19 99 ILE A C 1
ATOM 786 O O . ILE A 1 99 ? 12.93 23.016 12.148 1 94.19 99 ILE A O 1
ATOM 790 N N . ARG A 1 100 ? 14.344 24.609 11.398 1 95.69 100 ARG A N 1
ATOM 791 C CA . ARG A 1 100 ? 13.367 25.672 11.555 1 95.69 100 ARG A CA 1
ATOM 792 C C . ARG A 1 100 ? 12.164 25.453 10.648 1 95.69 100 ARG A C 1
ATOM 794 O O . ARG A 1 100 ? 11.023 25.641 11.07 1 95.69 100 ARG A O 1
ATOM 801 N N . GLY A 1 101 ? 12.438 25.078 9.375 1 95.38 101 GLY A N 1
ATOM 802 C CA . GLY A 1 101 ? 11.359 24.766 8.453 1 95.38 101 GLY A CA 1
ATOM 803 C C . GLY A 1 101 ? 10.5 23.609 8.906 1 95.38 101 GLY A C 1
ATOM 804 O O . GLY A 1 101 ? 9.281 23.609 8.711 1 95.38 101 GLY A O 1
ATOM 805 N N . LEU A 1 102 ? 11.172 22.656 9.445 1 96.38 102 LEU A N 1
ATOM 806 C CA . LEU A 1 102 ? 10.469 21.484 9.977 1 96.38 102 LEU A CA 1
ATOM 807 C C . LEU A 1 102 ? 9.492 21.891 11.078 1 96.38 102 LEU A C 1
ATOM 809 O O . LEU A 1 102 ? 8.344 21.438 11.094 1 96.38 102 LEU A O 1
ATOM 813 N N . ILE A 1 103 ? 9.945 22.781 12 1 97.75 103 ILE A N 1
ATOM 814 C CA . ILE A 1 103 ? 9.133 23.219 13.133 1 97.75 103 ILE A CA 1
ATOM 815 C C . ILE A 1 103 ? 7.906 23.969 12.617 1 97.75 103 ILE A C 1
ATOM 817 O O . ILE A 1 103 ? 6.773 23.672 13.016 1 97.75 103 ILE A O 1
ATOM 821 N N . VAL A 1 104 ? 8.094 24.875 11.711 1 97.94 104 VAL A N 1
ATOM 822 C CA . VAL A 1 104 ? 7 25.656 11.141 1 97.94 104 VAL A CA 1
ATOM 823 C C . VAL A 1 104 ? 6.055 24.719 10.375 1 97.94 104 VAL A C 1
ATOM 825 O O . VAL A 1 104 ? 4.832 24.844 10.5 1 97.94 104 VAL A O 1
ATOM 828 N N . GLY A 1 105 ? 6.613 23.828 9.609 1 97.44 105 GLY A N 1
ATOM 829 C CA . GLY A 1 105 ? 5.812 22.891 8.852 1 97.44 105 GLY A CA 1
ATOM 830 C C . GLY A 1 105 ? 4.953 21.984 9.727 1 97.44 105 GLY A C 1
ATOM 831 O O . GLY A 1 105 ? 3.787 21.75 9.414 1 97.44 105 GLY A O 1
ATOM 832 N N . CYS A 1 106 ? 5.496 21.5 10.828 1 97.88 106 CYS A N 1
ATOM 833 C CA . CYS A 1 106 ? 4.77 20.609 11.742 1 97.88 106 CYS A CA 1
ATOM 834 C C . CYS A 1 106 ? 3.6 21.344 12.391 1 97.88 106 CYS A C 1
ATOM 836 O O . CYS A 1 106 ? 2.566 20.75 12.68 1 97.88 106 CYS A O 1
ATOM 838 N N . CYS A 1 107 ? 3.764 22.594 12.586 1 98.38 107 CYS A N 1
ATOM 839 C CA . CYS A 1 107 ? 2.691 23.391 13.18 1 98.38 107 CYS A CA 1
ATOM 840 C C . CYS A 1 107 ? 1.647 23.766 12.133 1 98.38 107 CYS A C 1
ATOM 842 O O . CYS A 1 107 ? 0.465 23.891 12.445 1 98.38 107 CYS A O 1
ATOM 844 N N . ALA A 1 108 ? 2.049 23.875 10.922 1 97.88 108 ALA A N 1
ATOM 845 C CA . ALA A 1 108 ? 1.181 24.359 9.852 1 97.88 108 ALA A CA 1
ATOM 846 C C . ALA A 1 108 ? 0.378 23.219 9.227 1 97.88 108 ALA A C 1
ATOM 848 O O . ALA A 1 108 ? -0.821 23.359 8.977 1 97.88 108 ALA A O 1
ATOM 849 N N . ALA A 1 109 ? 1.064 22.141 8.961 1 96.5 109 ALA A N 1
ATOM 850 C CA . ALA A 1 109 ? 0.461 21.062 8.188 1 96.5 109 ALA A CA 1
ATOM 851 C C . ALA A 1 109 ? -0.017 19.938 9.102 1 96.5 109 ALA A C 1
ATOM 853 O O . ALA A 1 109 ? 0.792 19.266 9.742 1 96.5 109 ALA A O 1
ATOM 854 N N . GLY A 1 110 ? -1.285 19.766 9.117 1 95.75 110 GLY A N 1
ATOM 855 C CA . GLY A 1 110 ? -1.858 18.672 9.891 1 95.75 110 GLY A CA 1
ATOM 856 C C . GLY A 1 110 ? -2.197 17.453 9.039 1 95.75 110 GLY A C 1
ATOM 857 O O . GLY A 1 110 ? -2.182 17.531 7.812 1 95.75 110 GLY A O 1
ATOM 858 N N . ASN A 1 111 ? -2.365 16.328 9.664 1 92.88 111 ASN A N 1
ATOM 859 C CA . ASN A 1 111 ? -2.83 15.117 8.992 1 92.88 111 ASN A CA 1
ATOM 860 C C . ASN A 1 111 ? -4.316 15.195 8.656 1 92.88 111 ASN A C 1
ATOM 862 O O . ASN A 1 111 ? -5.152 14.633 9.359 1 92.88 111 ASN A O 1
ATOM 866 N N . LEU A 1 112 ? -4.598 15.75 7.535 1 91.56 112 LEU A N 1
ATOM 867 C CA . LEU A 1 112 ? -5.965 16.094 7.148 1 91.56 112 LEU A CA 1
ATOM 868 C C . LEU A 1 112 ? -6.605 14.969 6.348 1 91.56 112 LEU A C 1
ATOM 870 O O . LEU A 1 112 ? -7.617 15.172 5.672 1 91.56 112 LEU A O 1
ATOM 874 N N . GLY A 1 113 ? -6.016 13.805 6.332 1 82.31 113 GLY A N 1
ATOM 875 C CA . GLY A 1 113 ? -6.547 12.734 5.5 1 82.31 113 GLY A CA 1
ATOM 876 C C . GLY A 1 113 ? -6.734 11.43 6.25 1 82.31 113 GLY A C 1
ATOM 877 O O . GLY A 1 113 ? -7.836 11.125 6.715 1 82.31 113 GLY A O 1
ATOM 878 N N . ASN A 1 114 ? -5.742 10.773 6.629 1 75.25 114 ASN A N 1
ATOM 879 C CA . ASN A 1 114 ? -5.773 9.414 7.156 1 75.25 114 ASN A CA 1
ATOM 880 C C . ASN A 1 114 ? -6.547 9.336 8.469 1 75.25 114 ASN A C 1
ATOM 882 O O . ASN A 1 114 ? -7.281 8.375 8.711 1 75.25 114 ASN A O 1
ATOM 886 N N . MET A 1 115 ? -6.426 10.32 9.164 1 76.06 115 MET A N 1
ATOM 887 C CA . MET A 1 115 ? -7.102 10.336 10.453 1 76.06 115 MET A CA 1
ATOM 888 C C . MET A 1 115 ? -8.609 10.492 10.281 1 76.06 115 MET A C 1
ATOM 890 O O . MET A 1 115 ? -9.391 9.844 10.977 1 76.06 115 MET A O 1
ATOM 894 N N . PHE A 1 116 ? -8.992 11.203 9.312 1 84.75 116 PHE A N 1
ATOM 895 C CA . PHE A 1 116 ? -10.414 11.469 9.078 1 84.75 116 PHE A CA 1
ATOM 896 C C . PHE A 1 116 ? -11.086 10.258 8.445 1 84.75 116 PHE A C 1
ATOM 898 O O . PHE A 1 116 ? -12.242 9.961 8.75 1 84.75 116 PHE A O 1
ATOM 905 N N . LEU A 1 117 ? -10.344 9.617 7.625 1 76.69 117 LEU A N 1
ATOM 906 C CA . LEU A 1 117 ? -10.883 8.469 6.906 1 76.69 117 LEU A CA 1
ATOM 907 C C . LEU A 1 117 ? -11.305 7.367 7.879 1 76.69 117 LEU A C 1
ATOM 909 O O . LEU A 1 117 ? -12.203 6.574 7.578 1 76.69 117 LEU A O 1
ATOM 913 N N . ILE A 1 118 ? -10.711 7.422 8.984 1 72.94 118 ILE A N 1
ATOM 914 C CA . ILE A 1 118 ? -11.023 6.387 9.969 1 72.94 118 ILE A CA 1
ATOM 915 C C . ILE A 1 118 ? -12.031 6.926 10.984 1 72.94 118 ILE A C 1
ATOM 917 O O . ILE A 1 118 ? -12.984 6.23 11.344 1 72.94 118 ILE A O 1
ATOM 921 N N . MET A 1 119 ? -11.922 8.102 11.328 1 79.62 119 MET A N 1
ATOM 922 C CA . MET A 1 119 ? -12.695 8.688 12.422 1 79.62 119 MET A CA 1
ATOM 923 C C . MET A 1 119 ? -14.125 8.977 11.977 1 79.62 119 MET A C 1
ATOM 925 O O . MET A 1 119 ? -15.078 8.734 12.727 1 79.62 119 MET A O 1
ATOM 929 N N . ILE A 1 120 ? -14.312 9.422 10.828 1 86.38 120 ILE A N 1
ATOM 930 C CA . ILE A 1 120 ? -15.609 9.938 10.414 1 86.38 120 ILE A CA 1
ATOM 931 C C . ILE A 1 120 ? -16.594 8.781 10.25 1 86.38 120 ILE A C 1
ATOM 933 O O . ILE A 1 120 ? -17.703 8.828 10.789 1 86.38 120 ILE A O 1
ATOM 937 N N . PRO A 1 121 ? -16.219 7.715 9.547 1 79.31 121 PRO A N 1
ATOM 938 C CA . PRO A 1 121 ? -17.156 6.59 9.5 1 79.31 121 PRO A CA 1
ATOM 939 C C . PRO A 1 121 ? -17.469 6.023 10.875 1 79.31 121 PRO A C 1
ATOM 941 O O . PRO A 1 121 ? -18.594 5.59 11.125 1 79.31 121 PRO A O 1
ATOM 944 N N . ALA A 1 122 ? -16.547 6.039 11.742 1 76.56 122 ALA A N 1
ATOM 945 C CA . ALA A 1 122 ? -16.766 5.531 13.094 1 76.56 122 ALA A CA 1
ATOM 946 C C . ALA A 1 122 ? -17.766 6.391 13.852 1 76.56 122 ALA A C 1
ATOM 948 O O . ALA A 1 122 ? -18.641 5.871 14.547 1 76.56 122 ALA A O 1
ATOM 949 N N . VAL A 1 123 ? -17.688 7.637 13.703 1 83 123 VAL A N 1
ATOM 950 C CA . VAL A 1 123 ? -18.578 8.562 14.383 1 83 123 VAL A CA 1
ATOM 951 C C . VAL A 1 123 ? -19.984 8.453 13.781 1 83 123 VAL A C 1
ATOM 953 O O . VAL A 1 123 ? -20.984 8.578 14.492 1 83 123 VAL A O 1
ATOM 956 N N . CYS A 1 124 ? -20.047 8.18 12.508 1 85.88 124 CYS A N 1
ATOM 957 C CA . CYS A 1 124 ? -21.328 8.055 11.828 1 85.88 124 CYS A CA 1
ATOM 958 C C . CYS A 1 124 ? -22.062 6.812 12.297 1 85.88 124 CYS A C 1
ATOM 960 O O . CYS A 1 124 ? -23.297 6.785 12.305 1 85.88 124 CYS A O 1
ATOM 962 N N . LYS A 1 125 ? -21.391 5.824 12.641 1 80.75 125 LYS A N 1
ATOM 963 C CA . LYS A 1 125 ? -22 4.562 13.039 1 80.75 125 LYS A CA 1
ATOM 964 C C . LYS A 1 125 ? -22.359 4.566 14.523 1 80.75 125 LYS A C 1
ATOM 966 O O . LYS A 1 125 ? -23.094 3.695 14.992 1 80.75 125 LYS A O 1
ATOM 971 N N . GLU A 1 126 ? -21.844 5.531 15.188 1 78.38 126 GLU A N 1
ATOM 972 C CA . GLU A 1 126 ? -22.094 5.594 16.625 1 78.38 126 GLU A CA 1
ATOM 973 C C . GLU A 1 126 ? -23.578 5.867 16.906 1 78.38 126 GLU A C 1
ATOM 975 O O . GLU A 1 126 ? -24.203 6.66 16.219 1 78.38 126 GLU A O 1
ATOM 980 N N . LYS A 1 127 ? -24.016 4.992 17.859 1 74.62 127 LYS A N 1
ATOM 981 C CA . LYS A 1 127 ? -25.406 5.16 18.281 1 74.62 127 LYS A CA 1
ATOM 982 C C . LYS A 1 127 ? -25.641 6.562 18.844 1 74.62 127 LYS A C 1
ATOM 984 O O . LYS A 1 127 ? -24.875 7.031 19.703 1 74.62 127 LYS A O 1
ATOM 989 N N . GLY A 1 128 ? -26.578 7.285 18.375 1 73.38 128 GLY A N 1
ATOM 990 C CA . GLY A 1 128 ? -26.891 8.617 18.859 1 73.38 128 GLY A CA 1
ATOM 991 C C . GLY A 1 128 ? -26.156 9.711 18.094 1 73.38 128 GLY A C 1
ATOM 992 O O . GLY A 1 128 ? -26.109 10.859 18.547 1 73.38 128 GLY A O 1
ATOM 993 N N . SER A 1 129 ? -25.609 9.375 17.109 1 77 129 SER A N 1
ATOM 994 C CA . SER A 1 129 ? -24.891 10.352 16.297 1 77 129 SER A CA 1
ATOM 995 C C . SER A 1 129 ? -25.828 11.445 15.789 1 77 129 SER A C 1
ATOM 997 O O . SER A 1 129 ? -26.953 11.164 15.391 1 77 129 SER A O 1
ATOM 999 N N . PRO A 1 130 ? -25.359 12.648 15.992 1 80.25 130 PRO A N 1
ATOM 1000 C CA . PRO A 1 130 ? -26.219 13.758 15.562 1 80.25 130 PRO A CA 1
ATOM 1001 C C . PRO A 1 130 ? -26.203 13.969 14.047 1 80.25 130 PRO A C 1
ATOM 1003 O O . PRO A 1 130 ? -26.719 14.969 13.555 1 80.25 130 PRO A O 1
ATOM 1006 N N . PHE A 1 131 ? -25.672 13.008 13.25 1 88.38 131 PHE A N 1
ATOM 1007 C CA . PHE A 1 131 ? -25.391 13.273 11.844 1 88.38 131 PHE A CA 1
ATOM 1008 C C . PHE A 1 131 ? -26.375 12.539 10.938 1 88.38 131 PHE A C 1
ATOM 1010 O O . PHE A 1 131 ? -26.156 12.453 9.727 1 88.38 131 PHE A O 1
ATOM 1017 N N . GLY A 1 132 ? -27.375 11.977 11.539 1 85.31 132 GLY A N 1
ATOM 1018 C CA . GLY A 1 132 ? -28.391 11.352 10.727 1 85.31 132 GLY A CA 1
ATOM 1019 C C . GLY A 1 132 ? -28.125 9.883 10.453 1 85.31 132 GLY A C 1
ATOM 1020 O O . GLY A 1 132 ? -27.469 9.211 11.25 1 85.31 132 GLY A O 1
ATOM 1021 N N . ALA A 1 133 ? -28.703 9.438 9.312 1 88.69 133 ALA A N 1
ATOM 1022 C CA . ALA A 1 133 ? -28.562 8.023 8.961 1 88.69 133 ALA A CA 1
ATOM 1023 C C . ALA A 1 133 ? -27.109 7.664 8.688 1 88.69 133 ALA A C 1
ATOM 1025 O O . ALA A 1 133 ? -26.422 8.375 7.949 1 88.69 133 ALA A O 1
ATOM 1026 N N . PRO A 1 134 ? -26.703 6.594 9.188 1 86.56 134 PRO A N 1
ATOM 1027 C CA . PRO A 1 134 ? -25.297 6.227 9.102 1 86.56 134 PRO A CA 1
ATOM 1028 C C . PRO A 1 134 ? -24.781 6.145 7.668 1 86.56 134 PRO A C 1
ATOM 1030 O O . PRO A 1 134 ? -23.656 6.562 7.379 1 86.56 134 PRO A O 1
ATOM 1033 N N . ASP A 1 135 ? -25.609 5.621 6.793 1 82.5 135 ASP A N 1
ATOM 1034 C CA . ASP A 1 135 ? -25.172 5.461 5.41 1 82.5 135 ASP A CA 1
ATOM 1035 C C . ASP A 1 135 ? -24.984 6.816 4.73 1 82.5 135 ASP A C 1
ATOM 1037 O O . ASP A 1 135 ? -24.031 7.016 3.979 1 82.5 135 ASP A O 1
ATOM 1041 N N . VAL A 1 136 ? -25.906 7.648 5.039 1 84.06 136 VAL A N 1
ATOM 1042 C CA . VAL A 1 136 ? -25.844 8.984 4.465 1 84.06 136 VAL A CA 1
ATOM 1043 C C . VAL A 1 136 ? -24.672 9.766 5.078 1 84.06 136 VAL A C 1
ATOM 1045 O O . VAL A 1 136 ? -23.906 10.398 4.359 1 84.06 136 VAL A O 1
ATOM 1048 N N . CYS A 1 137 ? -24.5 9.648 6.348 1 88.19 137 CYS A N 1
ATOM 1049 C CA . CYS A 1 137 ? -23.406 10.289 7.074 1 88.19 137 CYS A CA 1
ATOM 1050 C C . CYS A 1 137 ? -22.047 9.82 6.547 1 88.19 137 CYS A C 1
ATOM 1052 O O . CYS A 1 137 ? -21.156 10.633 6.309 1 88.19 137 CYS A O 1
ATOM 1054 N N . GLN A 1 138 ? -22.031 8.594 6.297 1 85.31 138 GLN A N 1
ATOM 1055 C CA . GLN A 1 138 ? -20.766 8.031 5.824 1 85.31 138 GLN A CA 1
ATOM 1056 C C . GLN A 1 138 ? -20.438 8.523 4.422 1 85.31 138 GLN A C 1
ATOM 1058 O O . GLN A 1 138 ? -19.281 8.852 4.129 1 85.31 138 GLN A O 1
ATOM 1063 N N . SER A 1 139 ? -21.391 8.586 3.625 1 82.12 139 SER A N 1
ATOM 1064 C CA . SER A 1 139 ? -21.172 9.008 2.246 1 82.12 139 SER A CA 1
ATOM 1065 C C . SER A 1 139 ? -20.719 10.461 2.18 1 82.12 139 SER A C 1
ATOM 1067 O O . SER A 1 139 ? -19.688 10.766 1.563 1 82.12 139 SER A O 1
ATOM 1069 N N . TYR A 1 140 ? -21.391 11.258 2.879 1 83.5 140 TYR A N 1
ATOM 1070 C CA . TYR A 1 140 ? -21.016 12.672 2.895 1 83.5 140 TYR A CA 1
ATOM 1071 C C . TYR A 1 140 ? -19.703 12.875 3.641 1 83.5 140 TYR A C 1
ATOM 1073 O O . TYR A 1 140 ? -18.875 13.695 3.232 1 83.5 140 TYR A O 1
ATOM 1081 N N . GLY A 1 141 ? -19.578 12.172 4.707 1 86.94 141 GLY A N 1
ATOM 1082 C CA . GLY A 1 141 ? -18.344 12.258 5.48 1 86.94 141 GLY A CA 1
ATOM 1083 C C . GLY A 1 141 ? -17.109 11.914 4.676 1 86.94 141 GLY A C 1
ATOM 1084 O O . GLY A 1 141 ? -16.109 12.625 4.73 1 86.94 141 GLY A O 1
ATOM 1085 N N . LEU A 1 142 ? -17.234 10.914 3.93 1 82.81 142 LEU A N 1
ATOM 1086 C CA . LEU A 1 142 ? -16.094 10.477 3.117 1 82.81 142 LEU A CA 1
ATOM 1087 C C . LEU A 1 142 ? -15.781 11.5 2.033 1 82.81 142 LEU A C 1
ATOM 1089 O O . LEU A 1 142 ? -14.609 11.695 1.686 1 82.81 142 LEU A O 1
ATOM 1093 N N . ALA A 1 143 ? -16.781 12.07 1.562 1 82.69 143 ALA A N 1
ATOM 1094 C CA . ALA A 1 143 ? -16.562 13.125 0.575 1 82.69 143 ALA A CA 1
ATOM 1095 C C . ALA A 1 143 ? -15.828 14.312 1.189 1 82.69 143 ALA A C 1
ATOM 1097 O O . ALA A 1 143 ? -14.898 14.852 0.586 1 82.69 143 ALA A O 1
ATOM 1098 N N . TYR A 1 144 ? -16.234 14.727 2.4 1 88.25 144 TYR A N 1
ATOM 1099 C CA . TYR A 1 144 ? -15.578 15.828 3.096 1 88.25 144 TYR A CA 1
ATOM 1100 C C . TYR A 1 144 ? -14.125 15.508 3.393 1 88.25 144 TYR A C 1
ATOM 1102 O O . TYR A 1 144 ? -13.242 16.344 3.188 1 88.25 144 TYR A O 1
ATOM 1110 N N . VAL A 1 145 ? -13.938 14.32 3.787 1 87.94 145 VAL A N 1
ATOM 1111 C CA . VAL A 1 145 ? -12.602 13.883 4.18 1 87.94 145 VAL A CA 1
ATOM 1112 C C . VAL A 1 145 ? -11.695 13.828 2.953 1 87.94 145 VAL A C 1
ATOM 1114 O O . VAL A 1 145 ? -10.547 14.266 3.006 1 87.94 145 VAL A O 1
ATOM 1117 N N . SER A 1 146 ? -12.227 13.25 1.891 1 83.31 146 SER A N 1
ATOM 1118 C CA . SER A 1 146 ? -11.445 13.141 0.66 1 83.31 146 SER A CA 1
ATOM 1119 C C . SER A 1 146 ? -11.062 14.516 0.13 1 83.31 146 SER A C 1
ATOM 1121 O O . SER A 1 146 ? -9.938 14.719 -0.333 1 83.31 146 SER A O 1
ATOM 1123 N N . PHE A 1 147 ? -11.969 15.414 0.228 1 84.94 147 PHE A N 1
ATOM 1124 C CA . PHE A 1 147 ? -11.711 16.781 -0.211 1 84.94 147 PHE A CA 1
ATOM 1125 C C . PHE A 1 147 ? -10.68 17.453 0.683 1 84.94 147 PHE A C 1
ATOM 1127 O O . PHE A 1 147 ? -9.766 18.109 0.192 1 84.94 147 PHE A O 1
ATOM 1134 N N . SER A 1 148 ? -10.789 17.25 1.948 1 89.94 148 SER A N 1
ATOM 1135 C CA . SER A 1 148 ? -9.836 17.781 2.918 1 89.94 148 SER A CA 1
ATOM 1136 C C . SER A 1 148 ? -8.43 17.25 2.658 1 89.94 148 SER A C 1
ATOM 1138 O O . SER A 1 148 ? -7.453 18 2.691 1 89.94 148 SER A O 1
ATOM 1140 N N . MET A 1 149 ? -8.352 16 2.375 1 87.38 149 MET A N 1
ATOM 1141 C CA . MET A 1 149 ? -7.07 15.352 2.121 1 87.38 149 MET A CA 1
ATOM 1142 C C . MET A 1 149 ? -6.41 15.914 0.869 1 87.38 149 MET A C 1
ATOM 1144 O O . MET A 1 149 ? -5.211 16.188 0.865 1 87.38 149 MET A O 1
ATOM 1148 N N . ALA A 1 150 ? -7.203 16.078 -0.123 1 81.19 150 ALA A N 1
ATOM 1149 C CA . ALA A 1 150 ? -6.684 16.562 -1.395 1 81.19 150 ALA A CA 1
ATOM 1150 C C . ALA A 1 150 ? -6.148 18 -1.255 1 81.19 150 ALA A C 1
ATOM 1152 O O . ALA A 1 150 ? -5.035 18.297 -1.694 1 81.19 150 ALA A O 1
ATOM 1153 N N . ILE A 1 151 ? -6.926 18.859 -0.642 1 85.25 151 ILE A N 1
ATOM 1154 C CA . ILE A 1 151 ? -6.527 20.25 -0.469 1 85.25 151 ILE A CA 1
ATOM 1155 C C . ILE A 1 151 ? -5.328 20.328 0.47 1 85.25 151 ILE A C 1
ATOM 1157 O O . ILE A 1 151 ? -4.391 21.094 0.226 1 85.25 151 ILE A O 1
ATOM 1161 N N . GLY A 1 152 ? -5.402 19.531 1.531 1 89.25 152 GLY A N 1
ATOM 1162 C CA . GLY A 1 152 ? -4.277 19.484 2.449 1 89.25 152 GLY A CA 1
ATOM 1163 C C . GLY A 1 152 ? -2.979 19.078 1.776 1 89.25 152 GLY A C 1
ATOM 1164 O O . GLY A 1 152 ? -1.923 19.641 2.061 1 89.25 152 GLY A O 1
ATOM 1165 N N . ALA A 1 153 ? -3.084 18.125 0.942 1 85.62 153 ALA A N 1
ATOM 1166 C CA . ALA A 1 153 ? -1.902 17.672 0.215 1 85.62 153 ALA A CA 1
ATOM 1167 C C . ALA A 1 153 ? -1.354 18.766 -0.69 1 85.62 153 ALA A C 1
ATOM 1169 O O . ALA A 1 153 ? -0.139 18.953 -0.783 1 85.62 153 ALA A O 1
ATOM 1170 N N . ILE A 1 154 ? -2.223 19.453 -1.325 1 80.56 154 ILE A N 1
ATOM 1171 C CA . ILE A 1 154 ? -1.815 20.531 -2.217 1 80.56 154 ILE A CA 1
ATOM 1172 C C . ILE A 1 154 ? -1.063 21.594 -1.425 1 80.56 154 ILE A C 1
ATOM 1174 O O . ILE A 1 154 ? 0.012 22.047 -1.834 1 80.56 154 ILE A O 1
ATOM 1178 N N . TYR A 1 155 ? -1.577 21.953 -0.319 1 89 155 TYR A N 1
ATOM 1179 C CA . TYR A 1 155 ? -0.934 22.984 0.494 1 89 155 TYR A CA 1
ATOM 1180 C C . TYR A 1 155 ? 0.37 22.469 1.092 1 89 155 TYR A C 1
ATOM 1182 O O . TYR A 1 155 ? 1.34 23.219 1.222 1 89 155 TYR A O 1
ATOM 1190 N N . LEU A 1 156 ? 0.413 21.234 1.429 1 90.44 156 LEU A N 1
ATOM 1191 C CA . LEU A 1 156 ? 1.627 20.641 1.989 1 90.44 156 LEU A CA 1
ATOM 1192 C C . LEU A 1 156 ? 2.77 20.703 0.981 1 90.44 156 LEU A C 1
ATOM 1194 O O . LEU A 1 156 ? 3.869 21.156 1.302 1 90.44 156 LEU A O 1
ATOM 1198 N N . TRP A 1 157 ? 2.516 20.359 -0.196 1 82.94 157 TRP A N 1
ATOM 1199 C CA . TRP A 1 157 ? 3.572 20.188 -1.189 1 82.94 157 TRP A CA 1
ATOM 1200 C C . TRP A 1 157 ? 3.861 21.516 -1.9 1 82.94 157 TRP A C 1
ATOM 1202 O O . TRP A 1 157 ? 4.926 21.672 -2.504 1 82.94 157 TRP A O 1
ATOM 1212 N N . SER A 1 158 ? 2.918 22.469 -1.875 1 81.56 158 SER A N 1
ATOM 1213 C CA . SER A 1 158 ? 3.168 23.75 -2.512 1 81.56 158 SER A CA 1
ATOM 1214 C C . SER A 1 158 ? 3.709 24.766 -1.51 1 81.56 158 SER A C 1
ATOM 1216 O O . SER A 1 158 ? 4.488 25.656 -1.873 1 81.56 158 SER A O 1
ATOM 1218 N N . TYR A 1 159 ? 3.295 24.609 -0.288 1 88.12 159 TYR A N 1
ATOM 1219 C CA . TYR A 1 159 ? 3.605 25.625 0.71 1 88.12 159 TYR A CA 1
ATOM 1220 C C . TYR A 1 159 ? 4.641 25.125 1.705 1 88.12 159 TYR A C 1
ATOM 1222 O O . TYR A 1 159 ? 5.77 25.625 1.747 1 88.12 159 TYR A O 1
ATOM 1230 N N . VAL A 1 160 ? 4.367 24.062 2.371 1 90.75 160 VAL A N 1
ATOM 1231 C CA . VAL A 1 160 ? 5.223 23.578 3.449 1 90.75 160 VAL A CA 1
ATOM 1232 C C . VAL A 1 160 ? 6.516 23 2.865 1 90.75 160 VAL A C 1
ATOM 1234 O O . VAL A 1 160 ? 7.594 23.188 3.439 1 90.75 160 VAL A O 1
ATOM 1237 N N . TYR A 1 161 ? 6.395 22.344 1.78 1 87.69 161 TYR A N 1
ATOM 1238 C CA . TYR A 1 161 ? 7.559 21.844 1.067 1 87.69 161 TYR A CA 1
ATOM 1239 C C . TYR A 1 161 ? 8.586 22.953 0.846 1 87.69 161 TYR A C 1
ATOM 1241 O O . TYR A 1 161 ? 9.773 22.766 1.103 1 87.69 161 TYR A O 1
ATOM 1249 N N . ASN A 1 162 ? 8.117 24.125 0.462 1 85.69 162 ASN A N 1
ATOM 1250 C CA . ASN A 1 162 ? 9.008 25.234 0.148 1 85.69 162 ASN A CA 1
ATOM 1251 C C . ASN A 1 162 ? 9.617 25.844 1.409 1 85.69 162 ASN A C 1
ATOM 1253 O O . ASN A 1 162 ? 10.758 26.312 1.389 1 85.69 162 ASN A O 1
ATOM 1257 N N . ILE A 1 163 ? 8.906 25.766 2.42 1 89.81 163 ILE A N 1
ATOM 1258 C CA . ILE A 1 163 ? 9.414 26.281 3.689 1 89.81 163 ILE A CA 1
ATOM 1259 C C . ILE A 1 163 ? 10.555 25.391 4.184 1 89.81 163 ILE A C 1
ATOM 1261 O O . ILE A 1 163 ? 11.602 25.875 4.609 1 89.81 163 ILE A O 1
ATOM 1265 N N . VAL A 1 164 ? 10.375 24.125 4.105 1 90.38 164 VAL A N 1
ATOM 1266 C CA . VAL A 1 164 ? 11.391 23.188 4.566 1 90.38 164 VAL A CA 1
ATOM 1267 C C . VAL A 1 164 ? 12.594 23.219 3.633 1 90.38 164 VAL A C 1
ATOM 1269 O O . VAL A 1 164 ? 13.742 23.203 4.09 1 90.38 164 VAL A O 1
ATOM 1272 N N . ARG A 1 165 ? 12.328 23.328 2.377 1 86.38 165 ARG A N 1
ATOM 1273 C CA . ARG A 1 165 ? 13.398 23.422 1.395 1 86.38 165 ARG A CA 1
ATOM 1274 C C . ARG A 1 165 ? 14.281 24.641 1.683 1 86.38 165 ARG A C 1
ATOM 1276 O O . ARG A 1 165 ? 15.516 24.531 1.664 1 86.38 165 ARG A O 1
ATOM 1283 N N . ALA A 1 166 ? 13.719 25.75 1.886 1 85.69 166 ALA A N 1
ATOM 1284 C CA . ALA A 1 166 ? 14.445 27 2.135 1 85.69 166 ALA A CA 1
ATOM 1285 C C . ALA A 1 166 ? 15.312 26.891 3.387 1 85.69 166 ALA A C 1
ATOM 1287 O O . ALA A 1 166 ? 16.406 27.438 3.443 1 85.69 166 ALA A O 1
ATOM 1288 N N . SER A 1 167 ? 14.82 26.188 4.293 1 87.88 167 SER A N 1
ATOM 1289 C CA . SER A 1 167 ? 15.562 26.031 5.539 1 87.88 167 SER A CA 1
ATOM 1290 C C . SER A 1 167 ? 16.672 25 5.398 1 87.88 167 SER A C 1
ATOM 1292 O O . SER A 1 167 ? 17.688 25.062 6.109 1 87.88 167 SER A O 1
ATOM 1294 N N . ALA A 1 168 ? 16.453 24.047 4.457 1 80.62 168 ALA A N 1
ATOM 1295 C CA . ALA A 1 168 ? 17.422 22.984 4.23 1 80.62 168 ALA A CA 1
ATOM 1296 C C . ALA A 1 168 ? 18.516 23.453 3.271 1 80.62 168 ALA A C 1
ATOM 1298 O O . ALA A 1 168 ? 19.609 22.891 3.242 1 80.62 168 ALA A O 1
ATOM 1299 N N . ALA A 1 169 ? 18.25 24.219 1.947 1 69.44 169 ALA A N 1
ATOM 1300 C CA . ALA A 1 169 ? 19.094 24.656 0.842 1 69.44 169 ALA A CA 1
ATOM 1301 C C . ALA A 1 169 ? 20.469 25.078 1.343 1 69.44 169 ALA A C 1
ATOM 1303 O O . ALA A 1 169 ? 21.469 24.953 0.627 1 69.44 169 ALA A O 1
ATOM 1304 N N . GLY A 1 170 ? 20.656 25.562 2.326 1 57.34 170 GLY A N 1
ATOM 1305 C CA . GLY A 1 170 ? 22.047 25.766 2.668 1 57.34 170 GLY A CA 1
ATOM 1306 C C . GLY A 1 170 ? 22.828 24.469 2.793 1 57.34 170 GLY A C 1
ATOM 1307 O O . GLY A 1 170 ? 24.062 24.484 2.928 1 57.34 170 GLY A O 1
ATOM 1308 N N . THR A 1 171 ? 22.031 23.359 2.602 1 50.41 171 THR A N 1
ATOM 1309 C CA . THR A 1 171 ? 22.734 22.109 2.881 1 50.41 171 THR A CA 1
ATOM 1310 C C . THR A 1 171 ? 22.844 21.25 1.62 1 50.41 171 THR A C 1
ATOM 1312 O O . THR A 1 171 ? 23.812 20.5 1.452 1 50.41 171 THR A O 1
ATOM 1315 N N . THR A 1 172 ? 21.875 20.969 0.649 1 51.75 172 THR A N 1
ATOM 1316 C CA . THR A 1 172 ? 22.125 19.969 -0.385 1 51.75 172 THR A CA 1
ATOM 1317 C C . THR A 1 172 ? 21.625 20.469 -1.741 1 51.75 172 THR A C 1
ATOM 1319 O O . THR A 1 172 ? 20.547 21.062 -1.834 1 51.75 172 THR A O 1
ATOM 1322 N N . ILE A 1 173 ? 22.391 20.656 -2.957 1 47.34 173 ILE A N 1
ATOM 1323 C CA . ILE A 1 173 ? 22.281 20.969 -4.375 1 47.34 173 ILE A CA 1
ATOM 1324 C C . ILE A 1 173 ? 21.109 20.203 -4.988 1 47.34 173 ILE A C 1
ATOM 1326 O O . ILE A 1 173 ? 20.438 20.703 -5.887 1 47.34 173 ILE A O 1
ATOM 1330 N N . GLU A 1 174 ? 20.828 18.969 -4.832 1 51.34 174 GLU A N 1
ATOM 1331 C CA . GLU A 1 174 ? 19.953 17.969 -5.434 1 51.34 174 GLU A CA 1
ATOM 1332 C C . GLU A 1 174 ? 18.484 18.375 -5.316 1 51.34 174 GLU A C 1
ATOM 1334 O O . GLU A 1 174 ? 17.625 17.75 -5.926 1 51.34 174 GLU A O 1
ATOM 1339 N N . SER A 1 175 ? 18.188 19.609 -4.879 1 50.88 175 SER A N 1
ATOM 1340 C CA . SER A 1 175 ? 16.891 20.109 -4.465 1 50.88 175 SER A CA 1
ATOM 1341 C C . SER A 1 175 ? 16.078 20.578 -5.66 1 50.88 175 SER A C 1
ATOM 1343 O O . SER A 1 175 ? 14.859 20.375 -5.715 1 50.88 175 SER A O 1
ATOM 1345 N N . THR A 1 176 ? 16.719 21.125 -6.652 1 47.59 176 THR A N 1
ATOM 1346 C CA . THR A 1 176 ? 15.969 21.781 -7.715 1 47.59 176 THR A CA 1
ATOM 1347 C C . THR A 1 176 ? 15.18 20.766 -8.531 1 47.59 176 THR A C 1
ATOM 1349 O O . THR A 1 176 ? 14.031 21.031 -8.922 1 47.59 176 THR A O 1
ATOM 1352 N N . ARG A 1 177 ? 15.789 19.703 -8.969 1 48.97 177 ARG A N 1
ATOM 1353 C CA . ARG A 1 177 ? 15.172 18.719 -9.844 1 48.97 177 ARG A CA 1
ATOM 1354 C C . ARG A 1 177 ? 13.922 18.125 -9.211 1 48.97 177 ARG A C 1
ATOM 1356 O O . ARG A 1 177 ? 12.898 17.938 -9.883 1 48.97 177 ARG A O 1
ATOM 1363 N N . HIS A 1 178 ? 13.867 17.922 -7.945 1 51.62 178 HIS A N 1
ATOM 1364 C CA . HIS A 1 178 ? 12.727 17.359 -7.238 1 51.62 178 HIS A CA 1
ATOM 1365 C C . HIS A 1 178 ? 11.539 18.297 -7.258 1 51.62 178 HIS A C 1
ATOM 1367 O O . HIS A 1 178 ? 10.391 17.875 -7.414 1 51.62 178 HIS A O 1
ATOM 1373 N N . THR A 1 179 ? 11.914 19.594 -7.258 1 48.19 179 THR A N 1
ATOM 1374 C CA . THR A 1 179 ? 10.867 20.609 -7.215 1 48.19 179 THR A CA 1
ATOM 1375 C C . THR A 1 179 ? 10.062 20.609 -8.508 1 48.19 179 THR A C 1
ATOM 1377 O O . THR A 1 179 ? 8.836 20.75 -8.484 1 48.19 179 THR A O 1
ATOM 1380 N N . GLN A 1 180 ? 10.766 20.438 -9.531 1 45.44 180 GLN A N 1
ATOM 1381 C CA . GLN A 1 180 ? 10.078 20.484 -10.82 1 45.44 180 GLN A CA 1
ATOM 1382 C C . GLN A 1 180 ? 9.141 19.297 -10.992 1 45.44 180 GLN A C 1
ATOM 1384 O O . GLN A 1 180 ? 8.031 19.453 -11.5 1 45.44 180 GLN A O 1
ATOM 1389 N N . ILE A 1 181 ? 9.547 18.219 -10.57 1 49.62 181 ILE A N 1
ATOM 1390 C CA . ILE A 1 181 ? 8.758 17.016 -10.805 1 49.62 181 ILE A CA 1
ATOM 1391 C C . ILE A 1 181 ? 7.504 17.031 -9.93 1 49.62 181 ILE A C 1
ATOM 1393 O O . ILE A 1 181 ? 6.414 16.703 -10.391 1 49.62 181 ILE A O 1
ATOM 1397 N N . VAL A 1 182 ? 7.75 17.562 -8.766 1 49.28 182 VAL A N 1
ATOM 1398 C CA . VAL A 1 182 ? 6.602 17.672 -7.875 1 49.28 182 VAL A CA 1
ATOM 1399 C C . VAL A 1 182 ? 5.586 18.656 -8.461 1 49.28 182 VAL A C 1
ATOM 1401 O O . VAL A 1 182 ? 4.379 18.391 -8.445 1 49.28 182 VAL A O 1
ATOM 1404 N N . GLY A 1 183 ? 6.156 19.828 -8.844 1 46.09 183 GLY A N 1
ATOM 1405 C CA . GLY A 1 183 ? 5.289 20.781 -9.508 1 46.09 183 GLY A CA 1
ATOM 1406 C C . GLY A 1 183 ? 4.516 20.188 -10.664 1 46.09 183 GLY A C 1
ATOM 1407 O O . GLY A 1 183 ? 3.314 20.438 -10.812 1 46.09 183 GLY A O 1
ATOM 1408 N N . PHE A 1 184 ? 5.156 19.391 -11.383 1 47.53 184 PHE A N 1
ATOM 1409 C CA . PHE A 1 184 ? 4.527 18.75 -12.531 1 47.53 184 PHE A CA 1
ATOM 1410 C C . PHE A 1 184 ? 3.459 17.766 -12.094 1 47.53 184 PHE A C 1
ATOM 1412 O O . PHE A 1 184 ? 2.369 17.719 -12.664 1 47.53 184 PHE A O 1
ATOM 1419 N N . MET A 1 185 ? 3.736 17.047 -11.148 1 49.19 185 MET A N 1
ATOM 1420 C CA . MET A 1 185 ? 2.781 16.031 -10.719 1 49.19 185 MET A CA 1
ATOM 1421 C C . MET A 1 185 ? 1.533 16.688 -10.125 1 49.19 185 MET A C 1
ATOM 1423 O O . MET A 1 185 ? 0.415 16.234 -10.391 1 49.19 185 MET A O 1
ATOM 1427 N N . ILE A 1 186 ? 1.789 17.734 -9.344 1 49.22 186 ILE A N 1
ATOM 1428 C CA . ILE A 1 186 ? 0.673 18.484 -8.797 1 49.22 186 ILE A CA 1
ATOM 1429 C C . ILE A 1 186 ? -0.093 19.172 -9.93 1 49.22 186 ILE A C 1
ATOM 1431 O O . ILE A 1 186 ? -1.325 19.234 -9.906 1 49.22 186 ILE A O 1
ATOM 1435 N N . GLY A 1 187 ? 0.688 19.688 -10.875 1 47.62 187 GLY A N 1
ATOM 1436 C CA . GLY A 1 187 ? 0.064 20.328 -12.016 1 47.62 187 GLY A CA 1
ATOM 1437 C C . GLY A 1 187 ? -0.764 19.375 -12.859 1 47.62 187 GLY A C 1
ATOM 1438 O O . GLY A 1 187 ? -1.688 19.812 -13.555 1 47.62 187 GLY A O 1
ATOM 1439 N N . LEU A 1 188 ? -0.442 18.125 -12.719 1 48.53 188 LEU A N 1
ATOM 1440 C CA . LEU A 1 188 ? -1.139 17.156 -13.562 1 48.53 188 LEU A CA 1
ATOM 1441 C C . LEU A 1 188 ? -2.449 16.719 -12.922 1 48.53 188 LEU A C 1
ATOM 1443 O O . LEU A 1 188 ? -3.299 16.109 -13.586 1 48.53 188 LEU A O 1
ATOM 1447 N N . ILE A 1 189 ? -2.615 17.094 -11.758 1 49.75 189 ILE A N 1
ATOM 1448 C CA . ILE A 1 189 ? -3.807 16.656 -11.031 1 49.75 189 ILE A CA 1
ATOM 1449 C C . ILE A 1 189 ? -5.055 17.203 -11.727 1 49.75 189 ILE A C 1
ATOM 1451 O O . ILE A 1 189 ? -6.008 16.453 -11.977 1 49.75 189 ILE A O 1
ATOM 1455 N N . PRO A 1 190 ? -5.051 18.453 -11.945 1 48.62 190 PRO A N 1
ATOM 1456 C CA . PRO A 1 190 ? -6.254 18.938 -12.633 1 48.62 190 PRO A CA 1
ATOM 1457 C C . PRO A 1 190 ? -6.477 18.234 -13.977 1 48.62 190 PRO A C 1
ATOM 1459 O O . PRO A 1 190 ? -7.621 18 -14.367 1 48.62 190 PRO A O 1
ATOM 1462 N N . TYR A 1 191 ? -5.422 18 -14.625 1 47.75 191 TYR A N 1
ATOM 1463 C CA . TYR A 1 191 ? -5.566 17.344 -15.914 1 47.75 191 TYR A CA 1
ATOM 1464 C C . TYR A 1 191 ? -6.004 15.891 -15.742 1 47.75 191 TYR A C 1
ATOM 1466 O O . TYR A 1 191 ? -6.859 15.398 -16.484 1 47.75 191 TYR A O 1
ATOM 1474 N N . ILE A 1 192 ? -5.461 15.336 -14.836 1 49.72 192 ILE A N 1
ATOM 1475 C CA . ILE A 1 192 ? -5.871 13.961 -14.555 1 49.72 192 ILE A CA 1
ATOM 1476 C C . ILE A 1 192 ? -7.344 13.938 -14.148 1 49.72 192 ILE A C 1
ATOM 1478 O O . ILE A 1 192 ? -8.094 13.055 -14.562 1 49.72 192 ILE A O 1
ATOM 1482 N N . ARG A 1 193 ? -7.727 14.938 -13.367 1 50.28 193 ARG A N 1
ATOM 1483 C CA . ARG A 1 193 ? -9.117 15.078 -12.953 1 50.28 193 ARG A CA 1
ATOM 1484 C C . ARG A 1 193 ? -10.039 15.172 -14.172 1 50.28 193 ARG A C 1
ATOM 1486 O O . ARG A 1 193 ? -11.094 14.539 -14.203 1 50.28 193 ARG A O 1
ATOM 1493 N N . LYS A 1 194 ? -9.664 16.094 -15 1 50.94 194 LYS A N 1
ATOM 1494 C CA . LYS A 1 194 ? -10.484 16.266 -16.188 1 50.94 194 LYS A CA 1
ATOM 1495 C C . LYS A 1 194 ? -10.609 14.961 -16.969 1 50.94 194 LYS A C 1
ATOM 1497 O O . LYS A 1 194 ? -11.672 14.656 -17.516 1 50.94 194 LYS A O 1
ATOM 1502 N N . ILE A 1 195 ? -9.586 14.281 -16.922 1 49.5 195 ILE A N 1
ATOM 1503 C CA . ILE A 1 195 ? -9.586 13.039 -17.688 1 49.5 195 ILE A CA 1
ATOM 1504 C C . ILE A 1 195 ? -10.375 11.969 -16.922 1 49.5 195 ILE A C 1
ATOM 1506 O O . ILE A 1 195 ? -11.039 11.125 -17.531 1 49.5 195 ILE A O 1
ATOM 1510 N N . LEU A 1 196 ? -10.273 11.938 -15.688 1 47.62 196 LEU A N 1
ATOM 1511 C CA . LEU A 1 196 ? -10.875 10.906 -14.852 1 47.62 196 LEU A CA 1
ATOM 1512 C C . LEU A 1 196 ? -12.375 11.125 -14.711 1 47.62 196 LEU A C 1
ATOM 1514 O O . LEU A 1 196 ? -13.133 10.172 -14.523 1 47.62 196 LEU A O 1
ATOM 1518 N N . ILE A 1 197 ? -12.906 12.258 -14.469 1 46.28 197 ILE A N 1
ATOM 1519 C CA . ILE A 1 197 ? -14.32 12.523 -14.258 1 46.28 197 ILE A CA 1
ATOM 1520 C C . ILE A 1 197 ? -15.094 12.305 -15.555 1 46.28 197 ILE A C 1
ATOM 1522 O O . ILE A 1 197 ? -16.312 12.078 -15.539 1 46.28 197 ILE A O 1
ATOM 1526 N N . GLY A 1 198 ? -14.453 12.172 -16.641 1 43.31 198 GLY A N 1
ATOM 1527 C CA . GLY A 1 198 ? -15.328 11.914 -17.766 1 43.31 198 GLY A CA 1
ATOM 1528 C C . GLY A 1 198 ? -15.828 10.477 -17.828 1 43.31 198 GLY A C 1
ATOM 1529 O O . GLY A 1 198 ? -15.227 9.586 -17.234 1 43.31 198 GLY A O 1
ATOM 1530 N N . GLY A 1 199 ? -17.094 10.055 -17.844 1 44.31 199 GLY A N 1
ATOM 1531 C CA . GLY A 1 199 ? -17.984 8.906 -17.844 1 44.31 199 GLY A CA 1
ATOM 1532 C C . GLY A 1 199 ? -17.375 7.676 -18.484 1 44.31 199 GLY A C 1
ATOM 1533 O O . GLY A 1 199 ? -18.016 6.613 -18.531 1 44.31 199 GLY A O 1
ATOM 1534 N N . ASP A 1 200 ? -16.422 7.594 -19.359 1 45.16 200 ASP A N 1
ATOM 1535 C CA . ASP A 1 200 ? -16.156 6.402 -20.156 1 45.16 200 ASP A CA 1
ATOM 1536 C C . ASP A 1 200 ? -15.156 5.484 -19.453 1 45.16 200 ASP A C 1
ATOM 1538 O O . ASP A 1 200 ? -14.391 5.934 -18.594 1 45.16 200 ASP A O 1
ATOM 1542 N N . ALA A 1 201 ? -15.203 4.043 -19.656 1 47.53 201 ALA A N 1
ATOM 1543 C CA . ALA A 1 201 ? -14.5 2.832 -19.25 1 47.53 201 ALA A CA 1
ATOM 1544 C C . ALA A 1 201 ? -13.023 3.115 -19 1 47.53 201 ALA A C 1
ATOM 1546 O O . ALA A 1 201 ? -12.461 2.664 -18 1 47.53 201 ALA A O 1
ATOM 1547 N N . PRO A 1 202 ? -12.289 3.715 -19.891 1 52.91 202 PRO A N 1
ATOM 1548 C CA . PRO A 1 202 ? -10.852 3.928 -19.734 1 52.91 202 PRO A CA 1
ATOM 1549 C C . PRO A 1 202 ? -10.516 4.734 -18.484 1 52.91 202 PRO A C 1
ATOM 1551 O O . PRO A 1 202 ? -9.484 4.496 -17.844 1 52.91 202 PRO A O 1
ATOM 1554 N N . LEU A 1 203 ? -11.43 5.379 -17.844 1 60.91 203 LEU A N 1
ATOM 1555 C CA . LEU A 1 203 ? -11.203 6.328 -16.766 1 60.91 203 LEU A CA 1
ATOM 1556 C C . LEU A 1 203 ? -11.242 5.625 -15.406 1 60.91 203 LEU A C 1
ATOM 1558 O O . LEU A 1 203 ? -10.438 5.918 -14.523 1 60.91 203 LEU A O 1
ATOM 1562 N N . HIS A 1 204 ? -11.898 4.605 -15.43 1 75.56 204 HIS A N 1
ATOM 1563 C CA . HIS A 1 204 ? -12.047 3.881 -14.172 1 75.56 204 HIS A CA 1
ATOM 1564 C C . HIS A 1 204 ? -10.797 3.059 -13.859 1 75.56 204 HIS A C 1
ATOM 1566 O O . HIS A 1 204 ? -10.391 2.959 -12.703 1 75.56 204 HIS A O 1
ATOM 1572 N N . VAL A 1 205 ? -10.133 2.748 -14.961 1 80 205 VAL A N 1
ATOM 1573 C CA . VAL A 1 205 ? -8.961 1.904 -14.766 1 80 205 VAL A CA 1
ATOM 1574 C C . VAL A 1 205 ? -7.797 2.748 -14.242 1 80 205 VAL A C 1
ATOM 1576 O O . VAL A 1 205 ? -7.027 2.297 -13.391 1 80 205 VAL A O 1
ATOM 1579 N N . ILE A 1 206 ? -7.738 3.938 -14.703 1 82.31 206 ILE A N 1
ATOM 1580 C CA . ILE A 1 206 ? -6.676 4.84 -14.273 1 82.31 206 ILE A CA 1
ATOM 1581 C C . ILE A 1 206 ? -6.867 5.195 -12.805 1 82.31 206 ILE A C 1
ATOM 1583 O O . ILE A 1 206 ? -5.906 5.203 -12.031 1 82.31 206 ILE A O 1
ATOM 1587 N N . GLN A 1 207 ? -8.078 5.418 -12.484 1 81.38 207 GLN A N 1
ATOM 1588 C CA . GLN A 1 207 ? -8.383 5.73 -11.094 1 81.38 207 GLN A CA 1
ATOM 1589 C C . GLN A 1 207 ? -8.07 4.551 -10.18 1 81.38 207 GLN A C 1
ATOM 1591 O O . GLN A 1 207 ? -7.516 4.73 -9.094 1 81.38 207 GLN A O 1
ATOM 1596 N N . ASP A 1 208 ? -8.414 3.457 -10.656 1 83.94 208 ASP A N 1
ATOM 1597 C CA . ASP A 1 208 ? -8.148 2.252 -9.875 1 83.94 208 ASP A CA 1
ATOM 1598 C C . ASP A 1 208 ? -6.648 2.004 -9.734 1 83.94 208 ASP A C 1
ATOM 1600 O O . ASP A 1 208 ? -6.188 1.524 -8.695 1 83.94 208 ASP A O 1
ATOM 1604 N N . THR A 1 209 ? -6 2.303 -10.766 1 87.56 209 THR A N 1
ATOM 1605 C CA . THR A 1 209 ? -4.551 2.154 -10.734 1 87.56 209 THR A CA 1
ATOM 1606 C C . THR A 1 209 ? -3.926 3.121 -9.734 1 87.56 209 THR A C 1
ATOM 1608 O O . THR A 1 209 ? -3.068 2.73 -8.938 1 87.56 209 THR A O 1
ATOM 1611 N N . ALA A 1 210 ? -4.406 4.312 -9.742 1 86.19 210 ALA A N 1
ATOM 1612 C CA . ALA A 1 210 ? -3.922 5.32 -8.797 1 86.19 210 ALA A CA 1
ATOM 1613 C C . ALA A 1 210 ? -4.23 4.922 -7.359 1 86.19 210 ALA A C 1
ATOM 1615 O O . ALA A 1 210 ? -3.404 5.113 -6.465 1 86.19 210 ALA A O 1
ATOM 1616 N N . SER A 1 211 ? -5.32 4.41 -7.199 1 86.75 211 SER A N 1
ATOM 1617 C CA . SER A 1 211 ? -5.711 3.977 -5.859 1 86.75 211 SER A CA 1
ATOM 1618 C C . SER A 1 211 ? -4.816 2.85 -5.359 1 86.75 211 SER A C 1
ATOM 1620 O O . SER A 1 211 ? -4.387 2.857 -4.203 1 86.75 211 SER A O 1
ATOM 1622 N N . LEU A 1 212 ? -4.574 1.932 -6.246 1 89.25 212 LEU A N 1
ATOM 1623 C CA . LEU A 1 212 ? -3.711 0.818 -5.871 1 89.25 212 LEU A CA 1
ATOM 1624 C C . LEU A 1 212 ? -2.314 1.312 -5.508 1 89.25 212 LEU A C 1
ATOM 1626 O O . LEU A 1 212 ? -1.756 0.91 -4.484 1 89.25 212 LEU A O 1
ATOM 1630 N N . LEU A 1 213 ? -1.809 2.16 -6.312 1 91.44 213 LEU A N 1
ATOM 1631 C CA . LEU A 1 213 ? -0.499 2.74 -6.031 1 91.44 213 LEU A CA 1
ATOM 1632 C C . LEU A 1 213 ? -0.528 3.543 -4.734 1 91.44 213 LEU A C 1
ATOM 1634 O O . LEU A 1 213 ? 0.398 3.457 -3.928 1 91.44 213 LEU A O 1
ATOM 1638 N N . GLY A 1 214 ? -1.557 4.289 -4.539 1 89.62 214 GLY A N 1
ATOM 1639 C CA . GLY A 1 214 ? -1.698 5.125 -3.359 1 89.62 214 GLY A CA 1
ATOM 1640 C C . GLY A 1 214 ? -1.711 4.332 -2.066 1 89.62 214 GLY A C 1
ATOM 1641 O O . GLY A 1 214 ? -1.298 4.832 -1.019 1 89.62 214 GLY A O 1
ATOM 1642 N N . ASP A 1 215 ? -2.1 3.094 -2.115 1 90.19 215 ASP A N 1
ATOM 1643 C CA . ASP A 1 215 ? -2.189 2.232 -0.94 1 90.19 215 ASP A CA 1
ATOM 1644 C C . ASP A 1 215 ? -0.81 1.987 -0.333 1 90.19 215 ASP A C 1
ATOM 1646 O O . ASP A 1 215 ? -0.696 1.655 0.849 1 90.19 215 ASP A O 1
ATOM 1650 N N . GLY A 1 216 ? 0.136 2.195 -1.068 1 93.69 216 GLY A N 1
ATOM 1651 C CA . GLY A 1 216 ? 1.484 1.952 -0.581 1 93.69 216 GLY A CA 1
ATOM 1652 C C . GLY A 1 216 ? 2.066 3.129 0.181 1 93.69 216 GLY A C 1
ATOM 1653 O O . GLY A 1 216 ? 3.082 2.99 0.865 1 93.69 216 GLY A O 1
ATOM 1654 N N . ALA A 1 217 ? 1.417 4.266 0.147 1 91.12 217 ALA A N 1
ATOM 1655 C CA . ALA A 1 217 ? 1.995 5.504 0.657 1 91.12 217 ALA A CA 1
ATOM 1656 C C . ALA A 1 217 ? 2.096 5.477 2.18 1 91.12 217 ALA A C 1
ATOM 1658 O O . ALA A 1 217 ? 3.188 5.609 2.738 1 91.12 217 ALA A O 1
ATOM 1659 N N . ILE A 1 218 ? 1.07 5.172 2.84 1 90.56 218 ILE A N 1
ATOM 1660 C CA . ILE A 1 218 ? 0.966 5.336 4.285 1 90.56 218 ILE A CA 1
ATOM 1661 C C . ILE A 1 218 ? 1.845 4.305 4.988 1 90.56 218 ILE A C 1
ATOM 1663 O O . ILE A 1 218 ? 2.67 4.656 5.836 1 90.56 218 ILE A O 1
ATOM 1667 N N . PRO A 1 219 ? 1.722 3.029 4.609 1 93 219 PRO A N 1
ATOM 1668 C CA . PRO A 1 219 ? 2.557 2.057 5.32 1 93 219 PRO A CA 1
ATOM 1669 C C . PRO A 1 219 ? 4.051 2.279 5.082 1 93 219 PRO A C 1
ATOM 1671 O O . PRO A 1 219 ? 4.855 2.121 6.004 1 93 219 PRO A O 1
ATOM 1674 N N . THR A 1 220 ? 4.434 2.66 3.904 1 95 220 THR A N 1
ATOM 1675 C CA . THR A 1 220 ? 5.844 2.84 3.588 1 95 220 THR A CA 1
ATOM 1676 C C . THR A 1 220 ? 6.41 4.055 4.32 1 95 220 THR A C 1
ATOM 1678 O O . THR A 1 220 ? 7.488 3.98 4.914 1 95 220 THR A O 1
ATOM 1681 N N . LEU A 1 221 ? 5.684 5.137 4.281 1 93.06 221 LEU A N 1
ATOM 1682 C CA . LEU A 1 221 ? 6.152 6.359 4.926 1 93.06 221 LEU A CA 1
ATOM 1683 C C . LEU A 1 221 ? 6.27 6.168 6.434 1 93.06 221 LEU A C 1
ATOM 1685 O O . LEU A 1 221 ? 7.199 6.691 7.059 1 93.06 221 LEU A O 1
ATOM 1689 N N . THR A 1 222 ? 5.359 5.465 7.027 1 93.56 222 THR A N 1
ATOM 1690 C CA . THR A 1 222 ? 5.383 5.238 8.469 1 93.56 222 THR A CA 1
ATOM 1691 C C . THR A 1 222 ? 6.578 4.371 8.859 1 93.56 222 THR A C 1
ATOM 1693 O O . THR A 1 222 ? 7.191 4.59 9.906 1 93.56 222 THR A O 1
ATOM 1696 N N . LEU A 1 223 ? 6.891 3.445 8.008 1 93.75 223 LEU A N 1
ATOM 1697 C CA . LEU A 1 223 ? 8.078 2.627 8.242 1 93.75 223 LEU A CA 1
ATOM 1698 C C . LEU A 1 223 ? 9.344 3.48 8.195 1 93.75 223 LEU A C 1
ATOM 1700 O O . LEU A 1 223 ? 10.242 3.312 9.023 1 93.75 223 LEU A O 1
ATOM 1704 N N . ILE A 1 224 ? 9.406 4.379 7.262 1 94.69 224 ILE A N 1
ATOM 1705 C CA . ILE A 1 224 ? 10.562 5.25 7.098 1 94.69 224 ILE A CA 1
ATOM 1706 C C . ILE A 1 224 ? 10.727 6.137 8.336 1 94.69 224 ILE A C 1
ATOM 1708 O O . ILE A 1 224 ? 11.836 6.316 8.836 1 94.69 224 ILE A O 1
ATOM 1712 N N . LEU A 1 225 ? 9.602 6.699 8.781 1 93.69 225 LEU A N 1
ATOM 1713 C CA . LEU A 1 225 ? 9.641 7.496 10.008 1 93.69 225 LEU A CA 1
ATOM 1714 C C . LEU A 1 225 ? 10.219 6.688 11.164 1 93.69 225 LEU A C 1
ATOM 1716 O O . LEU A 1 225 ? 11.039 7.191 11.93 1 93.69 225 LEU A O 1
ATOM 1720 N N . GLY A 1 226 ? 9.781 5.441 11.266 1 94.81 226 GLY A N 1
ATOM 1721 C CA . GLY A 1 226 ? 10.312 4.566 12.289 1 94.81 226 GLY A CA 1
ATOM 1722 C C . GLY A 1 226 ? 11.797 4.301 12.133 1 94.81 226 GLY A C 1
ATOM 1723 O O . GLY A 1 226 ? 12.539 4.246 13.125 1 94.81 226 GLY A O 1
ATOM 1724 N N . GLY A 1 227 ? 12.203 4.117 10.922 1 94.38 227 GLY A N 1
ATOM 1725 C CA . GLY A 1 227 ? 13.609 3.869 10.656 1 94.38 227 GLY A CA 1
ATOM 1726 C C . GLY A 1 227 ? 14.508 5.016 11.078 1 94.38 227 GLY A C 1
ATOM 1727 O O . GLY A 1 227 ? 15.68 4.809 11.406 1 94.38 227 GLY A O 1
ATOM 1728 N N . ASN A 1 228 ? 13.969 6.191 11.055 1 92.88 228 ASN A N 1
ATOM 1729 C CA . ASN A 1 228 ? 14.734 7.375 11.43 1 92.88 228 ASN A CA 1
ATOM 1730 C C . ASN A 1 228 ? 14.68 7.633 12.93 1 92.88 228 ASN A C 1
ATOM 1732 O O . ASN A 1 228 ? 15.43 8.461 13.453 1 92.88 228 ASN A O 1
ATOM 1736 N N . LEU A 1 229 ? 13.867 6.926 13.609 1 92.38 229 LEU A N 1
ATOM 1737 C CA . LEU A 1 229 ? 13.492 7.273 14.977 1 92.38 229 LEU A CA 1
ATOM 1738 C C . LEU A 1 229 ? 14.633 6.969 15.945 1 92.38 229 LEU A C 1
ATOM 1740 O O . LEU A 1 229 ? 14.906 7.758 16.859 1 92.38 229 LEU A O 1
ATOM 1744 N N . LEU A 1 230 ? 15.281 5.852 15.773 1 86.81 230 LEU A N 1
ATOM 1745 C CA . LEU A 1 230 ? 16.297 5.441 16.719 1 86.81 230 LEU A CA 1
ATOM 1746 C C . LEU A 1 230 ? 17.406 6.488 16.812 1 86.81 230 LEU A C 1
ATOM 1748 O O . LEU A 1 230 ? 17.797 6.883 17.922 1 86.81 230 LEU A O 1
ATOM 1752 N N . LYS A 1 231 ? 17.891 6.914 15.727 1 86.56 231 LYS A N 1
ATOM 1753 C CA . LYS A 1 231 ? 18.922 7.957 15.719 1 86.56 231 LYS A CA 1
ATOM 1754 C C . LYS A 1 231 ? 18.391 9.25 16.328 1 86.56 231 LYS A C 1
ATOM 1756 O O . LYS A 1 231 ? 19.125 10 16.969 1 86.56 231 LYS A O 1
ATOM 1761 N N . GLY A 1 232 ? 17.141 9.469 16.172 1 87.38 232 GLY A N 1
ATOM 1762 C CA . GLY A 1 232 ? 16.516 10.656 16.75 1 87.38 232 GLY A CA 1
ATOM 1763 C C . GLY A 1 232 ? 16.438 10.602 18.25 1 87.38 232 GLY A C 1
ATOM 1764 O O . GLY A 1 232 ? 16.656 11.609 18.938 1 87.38 232 GLY A O 1
ATOM 1765 N N . LEU A 1 233 ? 16.141 9.5 18.719 1 86 233 LEU A N 1
ATOM 1766 C CA . LEU A 1 233 ? 16 9.344 20.156 1 86 233 LEU A CA 1
ATOM 1767 C C . LEU A 1 233 ? 17.359 9.352 20.859 1 86 233 LEU A C 1
ATOM 1769 O O . LEU A 1 233 ? 17.469 9.773 22 1 86 233 LEU A O 1
ATOM 1773 N N . GLN A 1 234 ? 18.344 8.773 20.156 1 82.19 234 GLN A N 1
ATOM 1774 C CA . GLN A 1 234 ? 19.672 8.703 20.734 1 82.19 234 GLN A CA 1
ATOM 1775 C C . GLN A 1 234 ? 20.422 10.031 20.578 1 82.19 234 GLN A C 1
ATOM 1777 O O . GLN A 1 234 ? 21.281 10.367 21.391 1 82.19 234 GLN A O 1
ATOM 1782 N N . GLY A 1 235 ? 20.25 10.625 19.453 1 66.56 235 GLY A N 1
ATOM 1783 C CA . GLY A 1 235 ? 21.172 11.711 19.125 1 66.56 235 GLY A CA 1
ATOM 1784 C C . GLY A 1 235 ? 20.5 13.07 19.109 1 66.56 235 GLY A C 1
ATOM 1785 O O . GLY A 1 235 ? 21.172 14.094 19 1 66.56 235 GLY A O 1
ATOM 1786 N N . SER A 1 236 ? 19.266 13.094 18.562 1 58.78 236 SER A N 1
ATOM 1787 C CA . SER A 1 236 ? 18.859 14.344 17.953 1 58.78 236 SER A CA 1
ATOM 1788 C C . SER A 1 236 ? 18.984 15.508 18.922 1 58.78 236 SER A C 1
ATOM 1790 O O . SER A 1 236 ? 19.188 16.656 18.516 1 58.78 236 SER A O 1
ATOM 1792 N N . GLY A 1 237 ? 19.531 15.258 19.969 1 65.44 237 GLY A N 1
ATOM 1793 C CA . GLY A 1 237 ? 19.656 16.484 20.75 1 65.44 237 GLY A CA 1
ATOM 1794 C C . GLY A 1 237 ? 18.469 17.406 20.594 1 65.44 237 GLY A C 1
ATOM 1795 O O . GLY A 1 237 ? 18.609 18.641 20.656 1 65.44 237 GLY A O 1
ATOM 1796 N N . MET A 1 238 ? 17.344 16.859 20.219 1 79.69 238 MET A N 1
ATOM 1797 C CA . MET A 1 238 ? 16.203 17.75 20.047 1 79.69 238 MET A CA 1
ATOM 1798 C C . MET A 1 238 ? 15.742 18.328 21.375 1 79.69 238 MET A C 1
ATOM 1800 O O . MET A 1 238 ? 15.562 17.594 22.344 1 79.69 238 MET A O 1
ATOM 1804 N N . GLN A 1 239 ? 15.641 19.656 21.406 1 88.06 239 GLN A N 1
ATOM 1805 C CA . GLN A 1 239 ? 15.172 20.359 22.594 1 88.06 239 GLN A CA 1
ATOM 1806 C C . GLN A 1 239 ? 13.734 19.969 22.938 1 88.06 239 GLN A C 1
ATOM 1808 O O . GLN A 1 239 ? 12.852 20.016 22.078 1 88.06 239 GLN A O 1
ATOM 1813 N N . LYS A 1 240 ? 13.57 19.562 24.141 1 90.75 240 LYS A N 1
ATOM 1814 C CA . LYS A 1 240 ? 12.242 19.172 24.609 1 90.75 240 LYS A CA 1
ATOM 1815 C C . LYS A 1 240 ? 11.242 20.312 24.438 1 90.75 240 LYS A C 1
ATOM 1817 O O . LYS A 1 240 ? 10.055 20.062 24.203 1 90.75 240 LYS A O 1
ATOM 1822 N N . SER A 1 241 ? 11.672 21.5 24.562 1 95.12 241 SER A N 1
ATOM 1823 C CA . SER A 1 241 ? 10.805 22.672 24.453 1 95.12 241 SER A CA 1
ATOM 1824 C C . SER A 1 241 ? 10.188 22.766 23.062 1 95.12 241 SER A C 1
ATOM 1826 O O . SER A 1 241 ? 9.07 23.266 22.922 1 95.12 241 SER A O 1
ATOM 1828 N N . ILE A 1 242 ? 10.891 22.328 22.078 1 96.12 242 ILE A N 1
ATOM 1829 C CA . ILE A 1 242 ? 10.391 22.344 20.719 1 96.12 242 ILE A CA 1
ATOM 1830 C C . ILE A 1 242 ? 9.234 21.359 20.578 1 96.12 242 ILE A C 1
ATOM 1832 O O . ILE A 1 242 ? 8.188 21.688 20.016 1 96.12 242 ILE A O 1
ATOM 1836 N N . ILE A 1 243 ? 9.398 20.188 21.109 1 96.12 243 ILE A N 1
ATOM 1837 C CA . ILE A 1 243 ? 8.375 19.156 21.047 1 96.12 243 ILE A CA 1
ATOM 1838 C C . ILE A 1 243 ? 7.113 19.625 21.766 1 96.12 243 ILE A C 1
ATOM 1840 O O . ILE A 1 243 ? 6.016 19.562 21.203 1 96.12 243 ILE A O 1
ATOM 1844 N N . VAL A 1 244 ? 7.305 20.125 22.969 1 97 244 VAL A N 1
ATOM 1845 C CA . VAL A 1 244 ? 6.18 20.609 23.766 1 97 244 VAL A CA 1
ATOM 1846 C C . VAL A 1 244 ? 5.5 21.781 23.062 1 97 244 VAL A C 1
ATOM 1848 O O . VAL A 1 244 ? 4.273 21.875 23.047 1 97 244 VAL A O 1
ATOM 1851 N N . GLY A 1 245 ? 6.305 22.672 22.516 1 98 245 GLY A N 1
ATOM 1852 C CA . GLY A 1 245 ? 5.758 23.812 21.797 1 98 245 GLY A CA 1
ATOM 1853 C C . GLY A 1 245 ? 4.879 23.406 20.625 1 98 245 GLY A C 1
ATOM 1854 O O . GLY A 1 245 ? 3.82 24 20.406 1 98 245 GLY A O 1
ATOM 1855 N N . ILE A 1 246 ? 5.34 22.406 19.875 1 98.12 246 ILE A N 1
ATOM 1856 C CA . ILE A 1 246 ? 4.566 21.938 18.734 1 98.12 246 ILE A CA 1
ATOM 1857 C C . ILE A 1 246 ? 3.256 21.312 19.219 1 98.12 246 ILE A C 1
ATOM 1859 O O . ILE A 1 246 ? 2.203 21.531 18.625 1 98.12 246 ILE A O 1
ATOM 1863 N N . MET A 1 247 ? 3.305 20.594 20.344 1 97.88 247 MET A N 1
ATOM 1864 C CA . MET A 1 247 ? 2.098 20 20.906 1 97.88 247 MET A CA 1
ATOM 1865 C C . MET A 1 247 ? 1.116 21.062 21.359 1 97.88 247 MET A C 1
ATOM 1867 O O . MET A 1 247 ? -0.091 20.938 21.141 1 97.88 247 MET A O 1
ATOM 1871 N N . VAL A 1 248 ? 1.602 22.047 21.984 1 98 248 VAL A N 1
ATOM 1872 C CA . VAL A 1 248 ? 0.753 23.125 22.453 1 98 248 VAL A CA 1
ATOM 1873 C C . VAL A 1 248 ? 0.127 23.844 21.25 1 98 248 VAL A C 1
ATOM 1875 O O . VAL A 1 248 ? -1.06 24.188 21.281 1 98 248 VAL A O 1
ATOM 1878 N N . ALA A 1 249 ? 0.908 24.078 20.25 1 98.12 249 ALA A N 1
ATOM 1879 C CA . ALA A 1 249 ? 0.412 24.75 19.047 1 98.12 249 ALA A CA 1
ATOM 1880 C C . ALA A 1 249 ? -0.697 23.953 18.391 1 98.12 249 ALA A C 1
ATOM 1882 O O . ALA A 1 249 ? -1.746 24.5 18.031 1 98.12 249 ALA A O 1
ATOM 1883 N N . ARG A 1 250 ? -0.531 22.656 18.312 1 97.38 250 ARG A N 1
ATOM 1884 C CA . ARG A 1 250 ? -1.425 21.828 17.5 1 97.38 250 ARG A CA 1
ATOM 1885 C C . ARG A 1 250 ? -2.604 21.328 18.328 1 97.38 250 ARG A C 1
ATOM 1887 O O . ARG A 1 250 ? -3.711 21.172 17.812 1 97.38 250 ARG A O 1
ATOM 1894 N N . TYR A 1 251 ? -2.379 21.094 19.625 1 97.88 251 TYR A N 1
ATOM 1895 C CA . TYR A 1 251 ? -3.412 20.391 20.375 1 97.88 251 TYR A CA 1
ATOM 1896 C C . TYR A 1 251 ? -4.117 21.328 21.344 1 97.88 251 TYR A C 1
ATOM 1898 O O . TYR A 1 251 ? -5.094 20.953 22 1 97.88 251 TYR A O 1
ATOM 1906 N N . ILE A 1 252 ? -3.664 22.578 21.422 1 98.12 252 ILE A N 1
ATOM 1907 C CA . ILE A 1 252 ? -4.32 23.531 22.312 1 98.12 252 ILE A CA 1
ATOM 1908 C C . ILE A 1 252 ? -4.668 24.797 21.531 1 98.12 252 ILE A C 1
ATOM 1910 O O . ILE A 1 252 ? -5.844 25.125 21.359 1 98.12 252 ILE A O 1
ATOM 1914 N N . ALA A 1 253 ? -3.717 25.453 20.969 1 98.56 253 ALA A N 1
ATOM 1915 C CA . ALA A 1 253 ? -3.91 26.766 20.359 1 98.56 253 ALA A CA 1
ATOM 1916 C C . ALA A 1 253 ? -4.77 26.656 19.094 1 98.56 253 ALA A C 1
ATOM 1918 O O . ALA A 1 253 ? -5.754 27.375 18.953 1 98.56 253 ALA A O 1
ATOM 1919 N N . LEU A 1 254 ? -4.41 25.75 18.219 1 98.44 254 LEU A N 1
ATOM 1920 C CA . LEU A 1 254 ? -5.086 25.656 16.922 1 98.44 254 LEU A CA 1
ATOM 1921 C C . LEU A 1 254 ? -6.551 25.266 17.109 1 98.44 254 LEU A C 1
ATOM 1923 O O . LEU A 1 254 ? -7.438 25.891 16.531 1 98.44 254 LEU A O 1
ATOM 1927 N N . PRO A 1 255 ? -6.836 24.25 17.891 1 98.12 255 PRO A N 1
ATOM 1928 C CA . PRO A 1 255 ? -8.25 23.906 18.062 1 98.12 255 PRO A CA 1
ATOM 1929 C C . PRO A 1 255 ? -9.07 25.031 18.688 1 98.12 255 PRO A C 1
ATOM 1931 O O . PRO A 1 255 ? -10.227 25.234 18.312 1 98.12 255 PRO A O 1
ATOM 1934 N N . ILE A 1 256 ? -8.5 25.766 19.594 1 98.31 256 ILE A N 1
ATOM 1935 C CA . ILE A 1 256 ? -9.203 26.891 20.219 1 98.31 256 ILE A CA 1
ATOM 1936 C C . ILE A 1 256 ? -9.484 27.969 19.172 1 98.31 256 ILE A C 1
ATOM 1938 O O . ILE A 1 256 ? -10.609 28.453 19.062 1 98.31 256 ILE A O 1
ATOM 1942 N N . ILE A 1 257 ? -8.492 28.297 18.406 1 98.31 257 ILE A N 1
ATOM 1943 C CA . ILE A 1 257 ? -8.641 29.297 17.359 1 98.31 257 ILE A CA 1
ATOM 1944 C C . ILE A 1 257 ? -9.633 28.812 16.312 1 98.31 257 ILE A C 1
ATOM 1946 O O . ILE A 1 257 ? -10.422 29.594 15.789 1 98.31 257 ILE A O 1
ATOM 1950 N N . GLY A 1 258 ? -9.586 27.5 16.047 1 97.94 258 GLY A N 1
ATOM 1951 C CA . GLY A 1 258 ? -10.5 26.891 15.086 1 97.94 258 GLY A CA 1
ATOM 1952 C C . GLY A 1 258 ? -11.961 27.047 15.477 1 97.94 258 GLY A C 1
ATOM 1953 O O . GLY A 1 258 ? -12.812 27.266 14.609 1 97.94 258 GLY A O 1
ATOM 1954 N N . ILE A 1 259 ? -12.234 26.984 16.75 1 97.88 259 ILE A N 1
ATOM 1955 C CA . ILE A 1 259 ? -13.602 27.172 17.219 1 97.88 259 ILE A CA 1
ATOM 1956 C C . ILE A 1 259 ? -14.094 28.562 16.859 1 97.88 259 ILE A C 1
ATOM 1958 O O . ILE A 1 259 ? -15.195 28.719 16.328 1 97.88 259 ILE A O 1
ATOM 1962 N N . PHE A 1 260 ? -13.266 29.562 17.031 1 97.75 260 PHE A N 1
ATOM 1963 C CA . PHE A 1 260 ? -13.648 30.938 16.734 1 97.75 260 PHE A CA 1
ATOM 1964 C C . PHE A 1 260 ? -13.828 31.125 15.227 1 97.75 260 PHE A C 1
ATOM 1966 O O . PHE A 1 260 ? -14.742 31.828 14.797 1 97.75 260 PHE A O 1
ATOM 1973 N N . ILE A 1 261 ? -13 30.484 14.461 1 97.56 261 ILE A N 1
ATOM 1974 C CA . ILE A 1 261 ? -13.039 30.641 13.016 1 97.56 261 ILE A CA 1
ATOM 1975 C C . ILE A 1 261 ? -14.305 29.984 12.461 1 97.56 261 ILE A C 1
ATOM 1977 O O . ILE A 1 261 ? -15.039 30.594 11.68 1 97.56 261 ILE A O 1
ATOM 1981 N N . VAL A 1 262 ? -14.57 28.781 12.883 1 97.44 262 VAL A N 1
ATOM 1982 C CA . VAL A 1 262 ? -15.695 28.031 12.336 1 97.44 262 VAL A CA 1
ATOM 1983 C C . VAL A 1 262 ? -17 28.625 12.844 1 97.44 262 VAL A C 1
ATOM 1985 O O . VAL A 1 262 ? -17.969 28.766 12.078 1 97.44 262 VAL A O 1
ATOM 1988 N N . LYS A 1 263 ? -17.094 29.031 14.086 1 96.38 263 LYS A N 1
ATOM 1989 C CA . LYS A 1 263 ? -18.297 29.672 14.625 1 96.38 263 LYS A CA 1
ATOM 1990 C C . LYS A 1 263 ? -18.516 31.031 13.977 1 96.38 263 LYS A C 1
ATOM 1992 O O . LYS A 1 263 ? -19.656 31.422 13.719 1 96.38 263 LYS A O 1
ATOM 1997 N N . GLY A 1 264 ? -17.406 31.75 13.797 1 96.31 264 GLY A N 1
ATOM 1998 C CA . GLY A 1 264 ? -17.516 33 13.094 1 96.31 264 GLY A CA 1
ATOM 1999 C C . GLY A 1 264 ? -18.016 32.844 11.664 1 96.31 264 GLY A C 1
ATOM 2000 O O . GLY A 1 264 ? -18.875 33.625 11.219 1 96.31 264 GLY A O 1
ATOM 2001 N N . ALA A 1 265 ? -17.5 31.844 10.969 1 96.25 265 ALA A N 1
ATOM 2002 C CA . ALA A 1 265 ? -17.938 31.578 9.602 1 96.25 265 ALA A CA 1
ATOM 2003 C C . ALA A 1 265 ? -19.406 31.188 9.555 1 96.25 265 ALA A C 1
ATOM 2005 O O . ALA A 1 265 ? -20.109 31.531 8.609 1 96.25 265 ALA A O 1
ATOM 2006 N N . LEU A 1 266 ? -19.844 30.469 10.547 1 95.06 266 LEU A N 1
ATOM 2007 C CA . LEU A 1 266 ? -21.25 30.078 10.648 1 95.06 266 LEU A CA 1
ATOM 2008 C C . LEU A 1 266 ? -22.141 31.297 10.852 1 95.06 266 LEU A C 1
ATOM 2010 O O . LEU A 1 266 ? -23.172 31.438 10.203 1 95.06 266 LEU A O 1
ATOM 2014 N N . ARG A 1 267 ? -21.797 32.188 11.734 1 94.69 267 ARG A N 1
ATOM 2015 C CA . ARG A 1 267 ? -22.562 33.375 12.039 1 94.69 267 ARG A CA 1
ATOM 2016 C C . ARG A 1 267 ? -22.625 34.312 10.836 1 94.69 267 ARG A C 1
ATOM 2018 O O . ARG A 1 267 ? -23.625 35 10.625 1 94.69 267 ARG A O 1
ATOM 2025 N N . LEU A 1 268 ? -21.562 34.312 10.07 1 95.25 268 LEU A N 1
ATOM 2026 C CA . LEU A 1 268 ? -21.484 35.188 8.906 1 95.25 268 LEU A CA 1
ATOM 2027 C C . LEU A 1 268 ? -22.156 34.562 7.699 1 95.25 268 LEU A C 1
ATOM 2029 O O . LEU A 1 268 ? -22.297 35.188 6.645 1 95.25 268 LEU A O 1
ATOM 2033 N N . GLY A 1 269 ? -22.516 33.281 7.793 1 92.38 269 GLY A N 1
ATOM 2034 C CA . GLY A 1 269 ? -23.266 32.594 6.742 1 92.38 269 GLY A CA 1
ATOM 2035 C C . GLY A 1 269 ? -22.359 31.984 5.684 1 92.38 269 GLY A C 1
ATOM 2036 O O . GLY A 1 269 ? -22.812 31.672 4.578 1 92.38 269 GLY A O 1
ATOM 2037 N N . PHE A 1 270 ? -21.094 31.812 5.988 1 92.5 270 PHE A N 1
ATOM 2038 C CA . PHE A 1 270 ? -20.141 31.281 5.02 1 92.5 270 PHE A CA 1
ATOM 2039 C C . PHE A 1 270 ? -20.219 29.766 4.957 1 92.5 270 PHE A C 1
ATOM 2041 O O . PHE A 1 270 ? -19.766 29.156 3.988 1 92.5 270 PHE A O 1
ATOM 2048 N N . ILE A 1 271 ? -20.734 29.109 6.016 1 92.88 271 ILE A N 1
ATOM 2049 C CA . ILE A 1 271 ? -20.828 27.656 6.059 1 92.88 271 ILE A CA 1
ATOM 2050 C C . ILE A 1 271 ? -22.281 27.234 6.254 1 92.88 271 ILE A C 1
ATOM 2052 O O . ILE A 1 271 ? -23.047 27.906 6.957 1 92.88 271 ILE A O 1
ATOM 2056 N N . PRO A 1 272 ? -22.688 26.203 5.539 1 88.12 272 PRO A N 1
ATOM 2057 C CA . PRO A 1 272 ? -24.047 25.719 5.738 1 88.12 272 PRO A CA 1
ATOM 2058 C C . PRO A 1 272 ? -24.281 25.156 7.141 1 88.12 272 PRO A C 1
ATOM 2060 O O . PRO A 1 272 ? -23.312 24.828 7.848 1 88.12 272 PRO A O 1
ATOM 2063 N N . ALA A 1 273 ? -25.609 25.078 7.414 1 87.25 273 ALA A N 1
ATOM 2064 C CA . ALA A 1 273 ? -25.984 24.516 8.711 1 87.25 273 ALA A CA 1
ATOM 2065 C C . ALA A 1 273 ? -25.953 23 8.672 1 87.25 273 ALA A C 1
ATOM 2067 O O . ALA A 1 273 ? -26.984 22.344 8.914 1 87.25 273 ALA A O 1
ATOM 2068 N N . ASP A 1 274 ? -24.875 22.422 8.336 1 91.44 274 ASP A N 1
ATOM 2069 C CA . ASP A 1 274 ? -24.609 21 8.305 1 91.44 274 ASP A CA 1
ATOM 2070 C C . ASP A 1 274 ? -23.656 20.578 9.43 1 91.44 274 ASP A C 1
ATOM 2072 O O . ASP A 1 274 ? -22.469 20.859 9.375 1 91.44 274 ASP A O 1
ATOM 2076 N N . PRO A 1 275 ? -24.234 19.906 10.336 1 92.94 275 PRO A N 1
ATOM 2077 C CA . PRO A 1 275 ? -23.422 19.578 11.516 1 92.94 275 PRO A CA 1
ATOM 2078 C C . PRO A 1 275 ? -22.188 18.734 11.18 1 92.94 275 PRO A C 1
ATOM 2080 O O . PRO A 1 275 ? -21.141 18.906 11.805 1 92.94 275 PRO A O 1
ATOM 2083 N N . LEU A 1 276 ? -22.344 17.859 10.25 1 92.69 276 LEU A N 1
ATOM 2084 C CA . LEU A 1 276 ? -21.219 17.016 9.867 1 92.69 276 LEU A CA 1
ATOM 2085 C C . LEU A 1 276 ? -20.109 17.844 9.242 1 92.69 276 LEU A C 1
ATOM 2087 O O . LEU A 1 276 ? -18.922 17.641 9.531 1 92.69 276 LEU A O 1
ATOM 2091 N N . TYR A 1 277 ? -20.5 18.75 8.414 1 93.5 277 TYR A N 1
ATOM 2092 C CA . TYR A 1 277 ? -19.547 19.641 7.773 1 93.5 277 TYR A CA 1
ATOM 2093 C C . TYR A 1 277 ? -18.812 20.484 8.805 1 93.5 277 TYR A C 1
ATOM 2095 O O . TYR A 1 277 ? -17.594 20.641 8.75 1 93.5 277 TYR A O 1
ATOM 2103 N N . GLN A 1 278 ? -19.531 21 9.734 1 94.69 278 GLN A N 1
ATOM 2104 C CA . GLN A 1 278 ? -18.953 21.812 10.797 1 94.69 278 GLN A CA 1
ATOM 2105 C C . GLN A 1 278 ? -17.953 21 11.625 1 94.69 278 GLN A C 1
ATOM 2107 O O . GLN A 1 278 ? -16.891 21.484 11.984 1 94.69 278 GLN A O 1
ATOM 2112 N N . PHE A 1 279 ? -18.359 19.844 11.898 1 94.56 279 PHE A N 1
ATOM 2113 C CA . PHE A 1 279 ? -17.516 18.953 12.68 1 94.56 279 PHE A CA 1
ATOM 2114 C C . PHE A 1 279 ? -16.188 18.703 11.977 1 94.56 279 PHE A C 1
ATOM 2116 O O . PHE A 1 279 ? -15.125 18.781 12.602 1 94.56 279 PHE A O 1
ATOM 2123 N N . VAL A 1 280 ? -16.234 18.406 10.695 1 94.31 280 VAL A N 1
ATOM 2124 C CA . VAL A 1 280 ? -15.023 18.141 9.922 1 94.31 280 VAL A CA 1
ATOM 2125 C C . VAL A 1 280 ? -14.148 19.391 9.883 1 94.31 280 VAL A C 1
ATOM 2127 O O . VAL A 1 280 ? -12.922 19.297 10.016 1 94.31 280 VAL A O 1
ATOM 2130 N N . LEU A 1 281 ? -14.766 20.547 9.742 1 96.38 281 LEU A N 1
ATOM 2131 C CA . LEU A 1 281 ? -14.016 21.797 9.727 1 96.38 281 LEU A CA 1
ATOM 2132 C C . LEU A 1 281 ? -13.297 22.016 11.047 1 96.38 281 LEU A C 1
ATOM 2134 O O . LEU A 1 281 ? -12.133 22.422 11.07 1 96.38 281 LEU A O 1
ATOM 2138 N N . LEU A 1 282 ? -13.945 21.734 12.102 1 96.62 282 LEU A N 1
ATOM 2139 C CA . LEU A 1 282 ? -13.352 21.891 13.422 1 96.62 282 LEU A CA 1
ATOM 2140 C C . LEU A 1 282 ? -12.219 20.891 13.633 1 96.62 282 LEU A C 1
ATOM 2142 O O . LEU A 1 282 ? -11.164 21.25 14.172 1 96.62 282 LEU A O 1
ATOM 2146 N N . LEU A 1 283 ? -12.438 19.719 13.203 1 95.12 283 LEU A N 1
ATOM 2147 C CA . LEU A 1 283 ? -11.461 18.656 13.391 1 95.12 283 LEU A CA 1
ATOM 2148 C C . LEU A 1 283 ? -10.148 18.984 12.672 1 95.12 283 LEU A C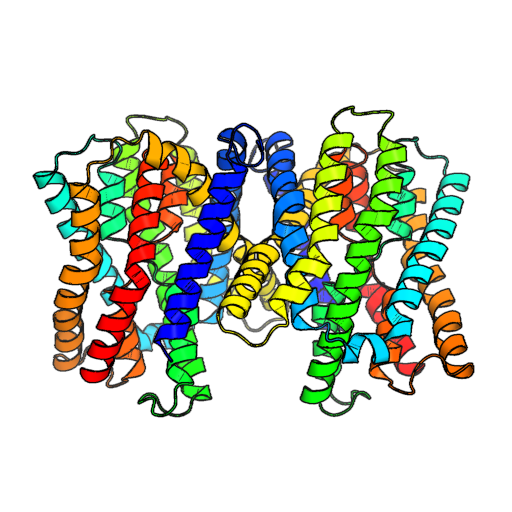 1
ATOM 2150 O O . LEU A 1 283 ? -9.078 18.562 13.109 1 95.12 283 LEU A O 1
ATOM 2154 N N . GLN A 1 284 ? -10.234 19.719 11.609 1 96.56 284 GLN A N 1
ATOM 2155 C CA . GLN A 1 284 ? -9.055 20.078 10.82 1 96.56 284 GLN A CA 1
ATOM 2156 C C . GLN A 1 284 ? -8.047 20.844 11.664 1 96.56 284 GLN A C 1
ATOM 2158 O O . GLN A 1 284 ? -6.859 20.875 11.352 1 96.56 284 GLN A O 1
ATOM 2163 N N . PHE A 1 285 ? -8.5 21.438 12.773 1 97.5 285 PHE A N 1
ATOM 2164 C CA . PHE A 1 285 ? -7.645 22.234 13.641 1 97.5 285 PHE A CA 1
ATOM 2165 C C . PHE A 1 285 ? -7.082 21.391 14.781 1 97.5 285 PHE A C 1
ATOM 2167 O O . PHE A 1 285 ? -6.242 21.875 15.547 1 97.5 285 PHE A O 1
ATOM 2174 N N . ALA A 1 286 ? -7.457 20.141 14.867 1 95.94 286 ALA A N 1
ATOM 2175 C CA . ALA A 1 286 ? -7.121 19.391 16.078 1 95.94 286 ALA A CA 1
ATOM 2176 C C . ALA A 1 286 ? -6.34 18.125 15.734 1 95.94 286 ALA A C 1
ATOM 2178 O O . ALA A 1 286 ? -6.195 17.234 16.578 1 95.94 286 ALA A O 1
ATOM 2179 N N . VAL A 1 287 ? -5.812 18.031 14.594 1 95.31 287 VAL A N 1
ATOM 2180 C CA . VAL A 1 287 ? -5.148 16.812 14.141 1 95.31 287 VAL A CA 1
ATOM 2181 C C . VAL A 1 287 ? -3.641 16.938 14.352 1 95.31 287 VAL A C 1
ATOM 2183 O O . VAL A 1 287 ? -3.115 18.047 14.484 1 95.31 287 VAL A O 1
ATOM 2186 N N . PRO A 1 288 ? -2.883 15.812 14.461 1 95.38 288 PRO A N 1
ATOM 2187 C CA . PRO A 1 288 ? -1.421 15.859 14.531 1 95.38 288 PRO A CA 1
ATOM 2188 C C . PRO A 1 288 ? -0.777 16.297 13.227 1 95.38 288 PRO A C 1
ATOM 2190 O O . PRO A 1 288 ? -1.466 16.438 12.211 1 95.38 288 PRO A O 1
ATOM 2193 N N . PRO A 1 289 ? 0.571 16.578 13.273 1 96.62 289 PRO A N 1
ATOM 2194 C CA . PRO A 1 289 ? 1.257 16.953 12.039 1 96.62 289 PRO A CA 1
ATOM 2195 C C . PRO A 1 289 ? 1.153 15.883 10.953 1 96.62 289 PRO A C 1
ATOM 2197 O O . PRO A 1 289 ? 1.046 14.695 11.266 1 96.62 289 PRO A O 1
ATOM 2200 N N . ALA A 1 290 ? 1.168 16.344 9.758 1 94.88 290 ALA A N 1
ATOM 2201 C CA . ALA A 1 290 ? 1.122 15.438 8.609 1 94.88 290 ALA A CA 1
ATOM 2202 C C . ALA A 1 290 ? 2.334 14.508 8.594 1 94.88 290 ALA A C 1
ATOM 2204 O O . ALA A 1 290 ? 3.471 14.961 8.758 1 94.88 290 ALA A O 1
ATOM 2205 N N . MET A 1 291 ? 2.098 13.297 8.359 1 91.94 291 MET A N 1
ATOM 2206 C CA . MET A 1 291 ? 3.182 12.32 8.312 1 91.94 291 MET A CA 1
ATOM 2207 C C . MET A 1 291 ? 4.09 12.562 7.117 1 91.94 291 MET A C 1
ATOM 2209 O O . MET A 1 291 ? 5.281 12.242 7.156 1 91.94 291 MET A O 1
ATOM 2213 N N . ASN A 1 292 ? 3.615 13.195 6.133 1 92.12 292 ASN A N 1
ATOM 2214 C CA . ASN A 1 292 ? 4.387 13.461 4.922 1 92.12 292 ASN A CA 1
ATOM 2215 C C . ASN A 1 292 ? 5.516 14.453 5.188 1 92.12 292 ASN A C 1
ATOM 2217 O O . ASN A 1 292 ? 6.398 14.633 4.344 1 92.12 292 ASN A O 1
ATOM 2221 N N . MET A 1 293 ? 5.48 15.062 6.34 1 94.44 293 MET A N 1
ATOM 2222 C CA . MET A 1 293 ? 6.652 15.828 6.75 1 94.44 293 MET A CA 1
ATOM 2223 C C . MET A 1 293 ? 7.902 14.953 6.75 1 94.44 293 MET A C 1
ATOM 2225 O O . MET A 1 293 ? 9 15.43 6.457 1 94.44 293 MET A O 1
ATOM 2229 N N . GLY A 1 294 ? 7.691 13.695 7.113 1 93.31 294 GLY A N 1
ATOM 2230 C CA . GLY A 1 294 ? 8.797 12.75 7.074 1 93.31 294 GLY A CA 1
ATOM 2231 C C . GLY A 1 294 ? 9.367 12.555 5.68 1 93.31 294 GLY A C 1
ATOM 2232 O O . GLY A 1 294 ? 10.578 12.438 5.508 1 93.31 294 GLY A O 1
ATOM 2233 N N . VAL A 1 295 ? 8.492 12.531 4.734 1 90.94 295 VAL A N 1
ATOM 2234 C CA . VAL A 1 295 ? 8.93 12.375 3.35 1 90.94 295 VAL A CA 1
ATOM 2235 C C . VAL A 1 295 ? 9.734 13.602 2.924 1 90.94 295 VAL A C 1
ATOM 2237 O O . VAL A 1 295 ? 10.789 13.477 2.303 1 90.94 295 VAL A O 1
ATOM 2240 N N . ILE A 1 296 ? 9.273 14.75 3.291 1 89.81 296 ILE A N 1
ATOM 2241 C CA . ILE A 1 296 ? 9.898 16 2.889 1 89.81 296 ILE A CA 1
ATOM 2242 C C . ILE A 1 296 ? 11.281 16.125 3.521 1 89.81 296 ILE A C 1
ATOM 2244 O O . ILE A 1 296 ? 12.266 16.406 2.832 1 89.81 296 ILE A O 1
ATOM 2248 N N . THR A 1 297 ? 11.391 15.836 4.77 1 91.69 297 THR A N 1
ATOM 2249 C CA . THR A 1 297 ? 12.672 15.961 5.453 1 91.69 297 THR A CA 1
ATOM 2250 C C . THR A 1 297 ? 13.656 14.914 4.938 1 91.69 297 THR A C 1
ATOM 2252 O O . THR A 1 297 ? 14.859 15.188 4.836 1 91.69 297 THR A O 1
ATOM 2255 N N . GLN A 1 298 ? 13.148 13.742 4.664 1 87.69 298 GLN A N 1
ATOM 2256 C CA . GLN A 1 298 ? 14 12.695 4.117 1 87.69 298 GLN A CA 1
ATOM 2257 C C . GLN A 1 298 ? 14.539 13.078 2.742 1 87.69 298 GLN A C 1
ATOM 2259 O O . GLN A 1 298 ? 15.672 12.742 2.393 1 87.69 298 GLN A O 1
ATOM 2264 N N . LEU A 1 299 ? 13.758 13.758 1.991 1 83.56 299 LEU A N 1
ATOM 2265 C CA . LEU A 1 299 ? 14.141 14.188 0.651 1 83.56 299 LEU A CA 1
ATOM 2266 C C . LEU A 1 299 ? 15.32 15.148 0.705 1 83.56 299 LEU A C 1
ATOM 2268 O O . LEU A 1 299 ? 16.219 15.078 -0.13 1 83.56 299 LEU A O 1
ATOM 2272 N N . PHE A 1 300 ? 15.32 15.984 1.697 1 85 300 PHE A N 1
ATOM 2273 C CA . PHE A 1 300 ? 16.344 17.016 1.774 1 85 300 PHE A CA 1
ATOM 2274 C C . PHE A 1 300 ? 17.484 16.594 2.703 1 85 300 PHE A C 1
ATOM 2276 O O . PHE A 1 300 ? 18.5 17.266 2.787 1 85 300 PHE A O 1
ATOM 2283 N N . GLY A 1 301 ? 17.234 15.492 3.379 1 84.94 301 GLY A N 1
ATOM 2284 C CA . GLY A 1 301 ? 18.266 14.984 4.281 1 84.94 301 GLY A CA 1
ATOM 2285 C C . GLY A 1 301 ? 18.484 15.875 5.488 1 84.94 301 GLY A C 1
ATOM 2286 O O . GLY A 1 301 ? 19.578 15.898 6.059 1 84.94 301 GLY A O 1
ATOM 2287 N N . ALA A 1 302 ? 17.484 16.719 5.801 1 86.94 302 ALA A N 1
ATOM 2288 C CA . ALA A 1 302 ? 17.594 17.656 6.918 1 86.94 302 ALA A CA 1
ATOM 2289 C C . ALA A 1 302 ? 16.406 17.516 7.875 1 86.94 302 ALA A C 1
ATOM 2291 O O . ALA A 1 302 ? 15.25 17.672 7.473 1 86.94 302 ALA A O 1
ATOM 2292 N N . GLY A 1 303 ? 16.75 17.125 9.117 1 91.44 303 GLY A N 1
ATOM 2293 C CA . GLY A 1 303 ? 15.734 17.047 10.148 1 91.44 303 GLY A CA 1
ATOM 2294 C C . GLY A 1 303 ? 14.961 15.75 10.148 1 91.44 303 GLY A C 1
ATOM 2295 O O . GLY A 1 303 ? 13.844 15.68 10.664 1 91.44 303 GLY A O 1
ATOM 2296 N N . GLU A 1 304 ? 15.461 14.758 9.445 1 92.12 304 GLU A N 1
ATOM 2297 C CA . GLU A 1 304 ? 14.727 13.5 9.344 1 92.12 304 GLU A CA 1
ATOM 2298 C C . GLU A 1 304 ? 14.594 12.828 10.703 1 92.12 304 GLU A C 1
ATOM 2300 O O . GLU A 1 304 ? 13.523 12.32 11.047 1 92.12 304 GLU A O 1
ATOM 2305 N N . THR A 1 305 ? 15.664 12.844 11.516 1 93.25 305 THR A N 1
ATOM 2306 C CA . THR A 1 305 ? 15.617 12.211 12.828 1 93.25 305 THR A CA 1
ATOM 2307 C C . THR A 1 305 ? 14.75 13.016 13.789 1 93.25 305 THR A C 1
ATOM 2309 O O . THR A 1 305 ? 13.945 12.445 14.539 1 93.25 305 THR A O 1
ATOM 2312 N N . GLU A 1 306 ? 14.867 14.359 13.703 1 94.31 306 GLU A N 1
ATOM 2313 C CA . GLU A 1 306 ? 14.047 15.234 14.539 1 94.31 306 GLU A CA 1
ATOM 2314 C C . GLU A 1 306 ? 12.562 15.078 14.203 1 94.31 306 GLU A C 1
ATOM 2316 O O . GLU A 1 306 ? 11.719 15.047 15.102 1 94.31 306 GLU A O 1
ATOM 2321 N N . CYS A 1 307 ? 12.312 15 12.938 1 95.31 307 CYS A N 1
ATOM 2322 C CA . CYS A 1 307 ? 10.938 14.836 12.484 1 95.31 307 CYS A CA 1
ATOM 2323 C C . CYS A 1 307 ? 10.312 13.57 13.07 1 95.31 307 CYS A C 1
ATOM 2325 O O . CYS A 1 307 ? 9.172 13.586 13.523 1 95.31 307 CYS A O 1
ATOM 2327 N N . SER A 1 308 ? 11.062 12.5 13.07 1 94.94 308 SER A N 1
ATOM 2328 C CA . SER A 1 308 ? 10.555 11.227 13.57 1 94.94 308 SER A CA 1
ATOM 2329 C C . SER A 1 308 ? 10.242 11.305 15.062 1 94.94 308 SER A C 1
ATOM 2331 O O . SER A 1 308 ? 9.266 10.711 15.523 1 94.94 308 SER A O 1
ATOM 2333 N N . VAL A 1 309 ? 11.047 12 15.781 1 94.94 309 VAL A N 1
ATOM 2334 C CA . VAL A 1 309 ? 10.812 12.156 17.219 1 94.94 309 VAL A CA 1
ATOM 2335 C C . VAL A 1 309 ? 9.562 13 17.438 1 94.94 309 VAL A C 1
ATOM 2337 O O . VAL A 1 309 ? 8.727 12.664 18.297 1 94.94 309 VAL A O 1
ATOM 2340 N N . ILE A 1 310 ? 9.445 14.07 16.719 1 96.25 310 ILE A N 1
ATOM 2341 C CA . ILE A 1 310 ? 8.266 14.922 16.812 1 96.25 310 ILE A CA 1
ATOM 2342 C C . ILE A 1 310 ? 7.012 14.102 16.516 1 96.25 310 ILE A C 1
ATOM 2344 O O . ILE A 1 310 ? 6.023 14.18 17.25 1 96.25 310 ILE A O 1
ATOM 2348 N N . MET A 1 311 ? 7.078 13.281 15.469 1 95.5 311 MET A N 1
ATOM 2349 C CA . MET A 1 311 ? 5.922 12.484 15.055 1 95.5 311 MET A CA 1
ATOM 2350 C C . MET A 1 311 ? 5.574 11.453 16.125 1 95.5 311 MET A C 1
ATOM 2352 O O . MET A 1 311 ? 4.395 11.188 16.375 1 95.5 311 MET A O 1
ATOM 2356 N N . LEU A 1 312 ? 6.59 10.898 16.703 1 94.06 312 LEU A N 1
ATOM 2357 C CA . LEU A 1 312 ? 6.344 9.922 17.75 1 94.06 312 LEU A CA 1
ATOM 2358 C C . LEU A 1 312 ? 5.516 10.531 18.875 1 94.06 312 LEU A C 1
ATOM 2360 O O . LEU A 1 312 ? 4.488 9.977 19.266 1 94.06 312 LEU A O 1
ATOM 2364 N N . TRP A 1 313 ? 5.887 11.641 19.344 1 94.44 313 TRP A N 1
ATOM 2365 C CA . TRP A 1 313 ? 5.215 12.281 20.469 1 94.44 313 TRP A CA 1
ATOM 2366 C C . TRP A 1 313 ? 3.857 12.836 20.047 1 94.44 313 TRP A C 1
ATOM 2368 O O . TRP A 1 313 ? 2.883 12.742 20.797 1 94.44 313 TRP A O 1
ATOM 2378 N N . ALA A 1 314 ? 3.84 13.398 18.906 1 96.06 314 ALA A N 1
ATOM 2379 C CA . ALA A 1 314 ? 2.586 13.969 18.422 1 96.06 314 ALA A CA 1
ATOM 2380 C C . ALA A 1 314 ? 1.517 12.891 18.266 1 96.06 314 ALA A C 1
ATOM 2382 O O . ALA A 1 314 ? 0.369 13.086 18.672 1 96.06 314 ALA A O 1
ATOM 2383 N N . TYR A 1 315 ? 1.819 11.773 17.75 1 93 315 TYR A N 1
ATOM 2384 C CA . TYR A 1 315 ? 0.835 10.719 17.531 1 93 315 TYR A CA 1
ATOM 2385 C C . TYR A 1 315 ? 0.538 9.969 18.828 1 93 315 TYR A C 1
ATOM 2387 O O . TYR A 1 315 ? -0.586 9.508 19.047 1 93 315 TYR A O 1
ATOM 2395 N N . ALA A 1 316 ? 1.519 9.906 19.703 1 92.94 316 ALA A N 1
ATOM 2396 C CA . ALA A 1 316 ? 1.257 9.312 21.016 1 92.94 316 ALA A CA 1
ATOM 2397 C C . ALA A 1 316 ? 0.205 10.109 21.781 1 92.94 316 ALA A C 1
ATOM 2399 O O . ALA A 1 316 ? -0.643 9.531 22.469 1 92.94 316 ALA A O 1
ATOM 2400 N N . LEU A 1 317 ? 0.221 11.398 21.594 1 94.94 317 LEU A N 1
ATOM 2401 C CA . LEU A 1 317 ? -0.687 12.266 22.328 1 94.94 317 LEU A CA 1
ATOM 2402 C C . LEU A 1 317 ? -1.96 12.523 21.531 1 94.94 317 LEU A C 1
ATOM 2404 O O . LEU A 1 317 ? -2.912 13.117 22.047 1 94.94 317 LEU A O 1
ATOM 2408 N N . ALA A 1 318 ? -1.943 12.086 20.312 1 92.69 318 ALA A N 1
ATOM 2409 C CA . ALA A 1 318 ? -3.051 12.383 19.422 1 92.69 318 ALA A CA 1
ATOM 2410 C C . ALA A 1 318 ? -4.352 11.773 19.922 1 92.69 318 ALA A C 1
ATOM 2412 O O . ALA A 1 318 ? -5.426 12.359 19.766 1 92.69 318 ALA A O 1
ATOM 2413 N N . SER A 1 319 ? -4.312 10.531 20.484 1 88.12 319 SER A N 1
ATOM 2414 C CA . SER A 1 319 ? -5.512 9.859 20.969 1 88.12 319 SER A CA 1
ATOM 2415 C C . SER A 1 319 ? -6.227 10.695 22.031 1 88.12 319 SER A C 1
ATOM 2417 O O . SER A 1 319 ? -7.449 10.844 21.984 1 88.12 319 SER A O 1
ATOM 2419 N N . ILE A 1 320 ? -5.496 11.266 22.891 1 91.19 320 ILE A N 1
ATOM 2420 C CA . ILE A 1 320 ? -6.055 12.07 23.969 1 91.19 320 ILE A CA 1
ATOM 2421 C C . ILE A 1 320 ? -6.629 13.367 23.422 1 91.19 320 ILE A C 1
ATOM 2423 O O . ILE A 1 320 ? -7.773 13.727 23.703 1 91.19 320 ILE A O 1
ATOM 2427 N N . SER A 1 321 ? -5.887 14 22.625 1 91.75 321 SER A N 1
ATOM 2428 C CA . SER A 1 321 ? -6.293 15.289 22.078 1 91.75 321 SER A CA 1
ATOM 2429 C C . SER A 1 321 ? -7.527 15.148 21.188 1 91.75 321 SER A C 1
ATOM 2431 O O . SER A 1 321 ? -8.508 15.875 21.344 1 91.75 321 SER A O 1
ATOM 2433 N N . LEU A 1 322 ? -7.48 14.18 20.297 1 90.12 322 LEU A N 1
ATOM 2434 C CA . LEU A 1 322 ? -8.578 14.016 19.344 1 90.12 322 LEU A CA 1
ATOM 2435 C C . LEU A 1 322 ? -9.852 13.594 20.062 1 90.12 322 LEU A C 1
ATOM 2437 O O . LEU A 1 322 ? -10.953 13.969 19.641 1 90.12 322 LEU A O 1
ATOM 2441 N N . THR A 1 323 ? -9.688 12.781 21.078 1 88 323 THR A N 1
ATOM 2442 C CA . THR A 1 323 ? -10.859 12.367 21.844 1 88 323 THR A CA 1
ATOM 2443 C C . THR A 1 323 ? -11.484 13.555 22.562 1 88 323 THR A C 1
ATOM 2445 O O . THR A 1 323 ? -12.703 13.758 22.5 1 88 323 THR A O 1
ATOM 2448 N N . LEU A 1 324 ? -10.695 14.328 23.203 1 92.56 324 LEU A N 1
ATOM 2449 C CA . LEU A 1 324 ? -11.18 15.477 23.969 1 92.56 324 LEU A CA 1
ATOM 2450 C C . LEU A 1 324 ? -11.805 16.516 23.047 1 92.56 324 LEU A C 1
ATOM 2452 O O . LEU A 1 324 ? -12.914 16.984 23.297 1 92.56 324 LEU A O 1
ATOM 2456 N N . TRP A 1 325 ? -11.172 16.828 21.984 1 94.25 325 TRP A N 1
ATOM 2457 C CA . TRP A 1 325 ? -11.664 17.875 21.109 1 94.25 325 TRP A CA 1
ATOM 2458 C C . TRP A 1 325 ? -12.867 17.406 20.312 1 94.25 325 TRP A C 1
ATOM 2460 O O . TRP A 1 325 ? -13.797 18.172 20.047 1 94.25 325 TRP A O 1
ATOM 2470 N N . SER A 1 326 ? -12.828 16.156 19.875 1 90.5 326 SER A N 1
ATOM 2471 C CA . SER A 1 326 ? -13.984 15.633 19.141 1 90.5 326 SER A CA 1
ATOM 2472 C C . SER A 1 326 ? -15.242 15.672 20 1 90.5 326 SER A C 1
ATOM 2474 O O . SER A 1 326 ? -16.328 16 19.516 1 90.5 326 SER A O 1
ATOM 2476 N N . THR A 1 327 ? -15.125 15.312 21.25 1 89.06 327 THR A N 1
ATOM 2477 C CA . THR A 1 327 ? -16.25 15.359 22.172 1 89.06 327 THR A CA 1
ATOM 2478 C C . THR A 1 327 ? -16.75 16.797 22.344 1 89.06 327 THR A C 1
ATOM 2480 O O . THR A 1 327 ? -17.953 17.062 22.312 1 89.06 327 THR A O 1
ATOM 2483 N N . LEU A 1 328 ? -15.82 17.656 22.516 1 93.88 328 LEU A N 1
ATOM 2484 C CA . LEU A 1 328 ? -16.188 19.062 22.688 1 93.88 328 LEU A CA 1
ATOM 2485 C C . LEU A 1 328 ? -16.828 19.609 21.438 1 93.88 328 LEU A C 1
ATOM 2487 O O . LEU A 1 328 ? -17.812 20.344 21.516 1 93.88 328 LEU A O 1
ATOM 2491 N N . PHE A 1 329 ? -16.25 19.281 20.266 1 94.19 329 PHE A N 1
ATOM 2492 C CA . PHE A 1 329 ? -16.766 19.781 19 1 94.19 329 PHE A CA 1
ATOM 2493 C C . PHE A 1 329 ? -18.188 19.281 18.766 1 94.19 329 PHE A C 1
ATOM 2495 O O . PHE A 1 329 ? -19.031 20.016 18.219 1 94.19 329 PHE A O 1
ATOM 2502 N N . MET A 1 330 ? -18.453 18.078 19.188 1 89.25 330 MET A N 1
ATOM 2503 C CA . MET A 1 330 ? -19.797 17.531 19.047 1 89.25 330 MET A CA 1
ATOM 2504 C C . MET A 1 330 ? -20.797 18.297 19.891 1 89.25 330 MET A C 1
ATOM 2506 O O . MET A 1 330 ? -21.953 18.469 19.5 1 89.25 330 MET A O 1
ATOM 2510 N N . PHE A 1 331 ? -20.328 18.75 20.969 1 89.75 331 PHE A N 1
ATOM 2511 C CA . PHE A 1 331 ? -21.188 19.531 21.844 1 89.75 331 PHE A CA 1
ATOM 2512 C C . PHE A 1 331 ? -21.422 20.922 21.281 1 89.75 331 PHE A C 1
ATOM 2514 O O . PHE A 1 331 ? -22.469 21.531 21.531 1 89.75 331 PHE A O 1
ATOM 2521 N N . LEU A 1 332 ? -20.484 21.375 20.516 1 91.38 332 LEU A N 1
ATOM 2522 C CA . LEU A 1 332 ? -20.531 22.75 20.016 1 91.38 332 LEU A CA 1
ATOM 2523 C C . LEU A 1 332 ? -21.391 22.844 18.75 1 91.38 332 LEU A C 1
ATOM 2525 O O . LEU A 1 332 ? -21.797 23.938 18.344 1 91.38 332 LEU A O 1
ATOM 2529 N N . ILE A 1 333 ? -21.609 21.688 18.156 1 89.69 333 ILE A N 1
ATOM 2530 C CA . ILE A 1 333 ? -22.359 21.734 16.906 1 89.69 333 ILE A CA 1
ATOM 2531 C C . ILE A 1 333 ? -23.812 21.344 17.141 1 89.69 333 ILE A C 1
ATOM 2533 O O . ILE A 1 333 ? -24.109 20.578 18.062 1 89.69 333 ILE A O 1
ATOM 2537 N N . MET B 1 1 ? -19.812 -8.555 -18.609 1 44.66 1 MET B N 1
ATOM 2538 C CA . MET B 1 1 ? -19.562 -7.707 -17.453 1 44.66 1 MET B CA 1
ATOM 2539 C C . MET B 1 1 ? -18.312 -8.172 -16.688 1 44.66 1 MET B C 1
ATOM 2541 O O . MET B 1 1 ? -17.469 -7.363 -16.328 1 44.66 1 MET B O 1
ATOM 2545 N N . SER B 1 2 ? -18.25 -9.695 -16.516 1 57.47 2 SER B N 1
ATOM 2546 C CA . SER B 1 2 ? -17.062 -10.312 -15.93 1 57.47 2 SER B CA 1
ATOM 2547 C C . SER B 1 2 ? -15.805 -9.992 -16.734 1 57.47 2 SER B C 1
ATOM 2549 O O . SER B 1 2 ? -14.742 -9.742 -16.156 1 57.47 2 SER B O 1
ATOM 2551 N N . ASN B 1 3 ? -16.141 -9.531 -17.906 1 64.12 3 ASN B N 1
ATOM 2552 C CA . ASN B 1 3 ? -15.016 -9.281 -18.812 1 64.12 3 ASN B CA 1
ATOM 2553 C C . ASN B 1 3 ? -14.359 -7.938 -18.547 1 64.12 3 ASN B C 1
ATOM 2555 O O . ASN B 1 3 ? -13.125 -7.84 -18.5 1 64.12 3 ASN B O 1
ATOM 2559 N N . GLY B 1 4 ? -15.25 -7.027 -18.219 1 70.25 4 GLY B N 1
ATOM 2560 C CA . GLY B 1 4 ? -14.719 -5.699 -17.953 1 70.25 4 GLY B CA 1
ATOM 2561 C C . GLY B 1 4 ? -13.875 -5.621 -16.688 1 70.25 4 GLY B C 1
ATOM 2562 O O . GLY B 1 4 ? -12.883 -4.902 -16.641 1 70.25 4 GLY B O 1
ATOM 2563 N N . VAL B 1 5 ? -14.266 -6.5 -15.773 1 73.06 5 VAL B N 1
ATOM 2564 C CA . VAL B 1 5 ? -13.578 -6.48 -14.484 1 73.06 5 VAL B CA 1
ATOM 2565 C C . VAL B 1 5 ? -12.195 -7.098 -14.625 1 73.06 5 VAL B C 1
ATOM 2567 O O . VAL B 1 5 ? -11.211 -6.551 -14.117 1 73.06 5 VAL B O 1
ATOM 2570 N N . VAL B 1 6 ? -12.148 -8.203 -15.32 1 76.62 6 VAL B N 1
ATOM 2571 C CA . VAL B 1 6 ? -10.867 -8.875 -15.523 1 76.62 6 VAL B CA 1
ATOM 2572 C C . VAL B 1 6 ? -9.953 -8 -16.375 1 76.62 6 VAL B C 1
ATOM 2574 O O . VAL B 1 6 ? -8.758 -7.879 -16.094 1 76.62 6 VAL B O 1
ATOM 2577 N N . GLU B 1 7 ? -10.547 -7.391 -17.344 1 80.75 7 GLU B N 1
ATOM 2578 C CA . GLU B 1 7 ? -9.773 -6.496 -18.203 1 80.75 7 GLU B CA 1
ATOM 2579 C C . GLU B 1 7 ? -9.211 -5.316 -17.422 1 80.75 7 GLU B C 1
ATOM 2581 O O . GLU B 1 7 ? -8.07 -4.902 -17.641 1 80.75 7 GLU B O 1
ATOM 2586 N N . GLY B 1 8 ? -10.016 -4.812 -16.516 1 79.81 8 GLY B N 1
ATOM 2587 C CA . GLY B 1 8 ? -9.562 -3.711 -15.688 1 79.81 8 GLY B CA 1
ATOM 2588 C C . GLY B 1 8 ? -8.391 -4.074 -14.797 1 79.81 8 GLY B C 1
ATOM 2589 O O . GLY B 1 8 ? -7.461 -3.283 -14.633 1 79.81 8 GLY B O 1
ATOM 2590 N N . LEU B 1 9 ? -8.391 -5.223 -14.266 1 80.69 9 LEU B N 1
ATOM 2591 C CA . LEU B 1 9 ? -7.324 -5.695 -13.398 1 80.69 9 LEU B CA 1
ATOM 2592 C C . LEU B 1 9 ? -6.023 -5.863 -14.172 1 80.69 9 LEU B C 1
ATOM 2594 O O . LEU B 1 9 ? -4.957 -5.469 -13.695 1 80.69 9 LEU B O 1
ATOM 2598 N N . VAL B 1 10 ? -6.191 -6.484 -15.305 1 86 10 VAL B N 1
ATOM 2599 C CA 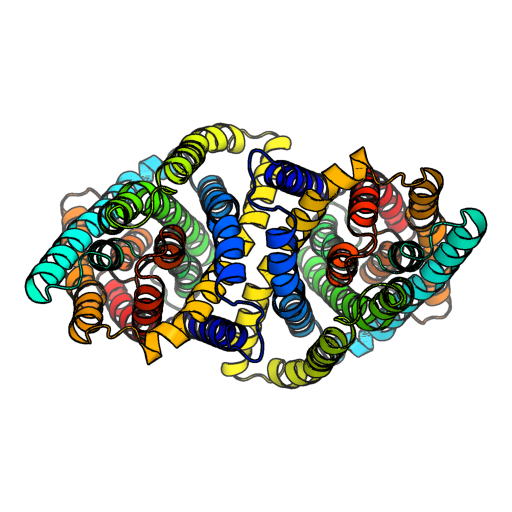. VAL B 1 10 ? -5.023 -6.734 -16.141 1 86 10 VAL B CA 1
ATOM 2600 C C . VAL B 1 10 ? -4.414 -5.406 -16.594 1 86 10 VAL B C 1
ATOM 2602 O O . VAL B 1 10 ? -3.195 -5.23 -16.547 1 86 10 VAL B O 1
ATOM 2605 N N . LEU B 1 11 ? -5.266 -4.535 -16.953 1 86.94 11 LEU B N 1
ATOM 2606 C CA . LEU B 1 11 ? -4.785 -3.232 -17.406 1 86.94 11 LEU B CA 1
ATOM 2607 C C . LEU B 1 11 ? -4.094 -2.48 -16.281 1 86.94 11 LEU B C 1
ATOM 2609 O O . LEU B 1 11 ? -3.105 -1.782 -16.5 1 86.94 11 LEU B O 1
ATOM 2613 N N . LYS B 1 12 ? -4.57 -2.607 -15.125 1 88.31 12 LYS B N 1
ATOM 2614 C CA . LYS B 1 12 ? -3.947 -1.991 -13.961 1 88.31 12 LYS B CA 1
ATOM 2615 C C . LYS B 1 12 ? -2.521 -2.5 -13.766 1 88.31 12 LYS B C 1
ATOM 2617 O O . LYS B 1 12 ? -1.603 -1.713 -13.531 1 88.31 12 LYS B O 1
ATOM 2622 N N . VAL B 1 13 ? -2.381 -3.785 -13.859 1 88.25 13 VAL B N 1
ATOM 2623 C CA . VAL B 1 13 ? -1.08 -4.422 -13.68 1 88.25 13 VAL B CA 1
ATOM 2624 C C . VAL B 1 13 ? -0.122 -3.959 -14.773 1 88.25 13 VAL B C 1
ATOM 2626 O O . VAL B 1 13 ? 1.035 -3.631 -14.5 1 88.25 13 VAL B O 1
ATOM 2629 N N . LEU B 1 14 ? -0.634 -3.867 -15.977 1 91.25 14 LEU B N 1
ATOM 2630 C CA . LEU B 1 14 ? 0.203 -3.48 -17.109 1 91.25 14 LEU B CA 1
ATOM 2631 C C . LEU B 1 14 ? 0.606 -2.012 -17 1 91.25 14 LEU B C 1
ATOM 2633 O O . LEU B 1 14 ? 1.737 -1.651 -17.344 1 91.25 14 LEU B O 1
ATOM 2637 N N . LEU B 1 15 ? -0.258 -1.196 -16.516 1 90.06 15 LEU B N 1
ATOM 2638 C CA . LEU B 1 15 ? 0.035 0.224 -16.359 1 90.06 15 LEU B CA 1
ATOM 2639 C C . LEU B 1 15 ? 1.096 0.448 -15.289 1 90.06 15 LEU B C 1
ATOM 2641 O O . LEU B 1 15 ? 2.014 1.25 -15.477 1 90.06 15 LEU B O 1
ATOM 2645 N N . ILE B 1 16 ? 0.971 -0.202 -14.211 1 93.19 16 ILE B N 1
ATOM 2646 C CA . ILE B 1 16 ? 1.946 -0.05 -13.133 1 93.19 16 ILE B CA 1
ATOM 2647 C C . ILE B 1 16 ? 3.293 -0.615 -13.578 1 93.19 16 ILE B C 1
ATOM 2649 O O . ILE B 1 16 ? 4.344 -0.059 -13.25 1 93.19 16 ILE B O 1
ATOM 2653 N N . THR B 1 17 ? 3.244 -1.743 -14.312 1 92.69 17 THR B N 1
ATOM 2654 C CA . THR B 1 17 ? 4.469 -2.305 -14.867 1 92.69 17 THR B CA 1
ATOM 2655 C C . THR B 1 17 ? 5.145 -1.306 -15.805 1 92.69 17 THR B C 1
ATOM 2657 O O . THR B 1 17 ? 6.367 -1.133 -15.758 1 92.69 17 THR B O 1
ATOM 2660 N N . ALA B 1 18 ? 4.367 -0.677 -16.625 1 92.75 18 ALA B N 1
ATOM 2661 C CA . ALA B 1 18 ? 4.902 0.344 -17.516 1 92.75 18 ALA B CA 1
ATOM 2662 C C . ALA B 1 18 ? 5.523 1.494 -16.734 1 92.75 18 ALA B C 1
ATOM 2664 O O . ALA B 1 18 ? 6.578 2.014 -17.109 1 92.75 18 ALA B O 1
ATOM 2665 N N . LEU B 1 19 ? 4.871 1.88 -15.695 1 91.38 19 LEU B N 1
ATOM 2666 C CA . LEU B 1 19 ? 5.41 2.93 -14.836 1 91.38 19 LEU B CA 1
ATOM 2667 C C . LEU B 1 19 ? 6.734 2.496 -14.211 1 91.38 19 LEU B C 1
ATOM 2669 O O . LEU B 1 19 ? 7.68 3.281 -14.148 1 91.38 19 LEU B O 1
ATOM 2673 N N . GLY B 1 20 ? 6.781 1.28 -13.695 1 93.69 20 GLY B N 1
ATOM 2674 C CA . GLY B 1 20 ? 8.031 0.753 -13.172 1 93.69 20 GLY B CA 1
ATOM 2675 C C . GLY B 1 20 ? 9.164 0.785 -14.18 1 93.69 20 GLY B C 1
ATOM 2676 O O . GLY B 1 20 ? 10.289 1.144 -13.836 1 93.69 20 GLY B O 1
ATOM 2677 N N . THR B 1 21 ? 8.867 0.44 -15.398 1 92.56 21 THR B N 1
ATOM 2678 C CA . THR B 1 21 ? 9.852 0.48 -16.469 1 92.56 21 THR B CA 1
ATOM 2679 C C . THR B 1 21 ? 10.344 1.907 -16.703 1 92.56 21 THR B C 1
ATOM 2681 O O . THR B 1 21 ? 11.547 2.141 -16.859 1 92.56 21 THR B O 1
ATOM 2684 N N . PHE B 1 22 ? 9.438 2.84 -16.734 1 91.25 22 PHE B N 1
ATOM 2685 C CA . PHE B 1 22 ? 9.766 4.246 -16.938 1 91.25 22 PHE B CA 1
ATOM 2686 C C . PHE B 1 22 ? 10.68 4.75 -15.82 1 91.25 22 PHE B C 1
ATOM 2688 O O . PHE B 1 22 ? 11.664 5.441 -16.094 1 91.25 22 PHE B O 1
ATOM 2695 N N . LEU B 1 23 ? 10.383 4.387 -14.602 1 90.69 23 LEU B N 1
ATOM 2696 C CA . LEU B 1 23 ? 11.125 4.859 -13.438 1 90.69 23 LEU B CA 1
ATOM 2697 C C . LEU B 1 23 ? 12.523 4.254 -13.398 1 90.69 23 LEU B C 1
ATOM 2699 O O . LEU B 1 23 ? 13.406 4.762 -12.703 1 90.69 23 LEU B O 1
ATOM 2703 N N . ALA B 1 24 ? 12.711 3.162 -14.086 1 92 24 ALA B N 1
ATOM 2704 C CA . ALA B 1 24 ? 13.992 2.465 -14.086 1 92 24 ALA B CA 1
ATOM 2705 C C . ALA B 1 24 ? 14.906 2.99 -15.188 1 92 24 ALA B C 1
ATOM 2707 O O . ALA B 1 24 ? 16.078 2.613 -15.266 1 92 24 ALA B O 1
ATOM 2708 N N . LEU B 1 25 ? 14.406 3.848 -16.031 1 89.06 25 LEU B N 1
ATOM 2709 C CA . LEU B 1 25 ? 15.219 4.43 -17.094 1 89.06 25 LEU B CA 1
ATOM 2710 C C . LEU B 1 25 ? 16.391 5.215 -16.5 1 89.06 25 LEU B C 1
ATOM 2712 O O . LEU B 1 25 ? 16.281 5.824 -15.438 1 89.06 25 LEU B O 1
ATOM 2716 N N . ASP B 1 26 ? 17.469 5.207 -17.188 1 85.19 26 ASP B N 1
ATOM 2717 C CA . ASP B 1 26 ? 18.688 5.883 -16.75 1 85.19 26 ASP B CA 1
ATOM 2718 C C . ASP B 1 26 ? 18.438 7.367 -16.5 1 85.19 26 ASP B C 1
ATOM 2720 O O . ASP B 1 26 ? 18.969 7.941 -15.547 1 85.19 26 ASP B O 1
ATOM 2724 N N . ARG B 1 27 ? 17.625 7.98 -17.234 1 83.62 27 ARG B N 1
ATOM 2725 C CA . ARG B 1 27 ? 17.375 9.414 -17.156 1 83.62 27 ARG B CA 1
ATOM 2726 C C . ARG B 1 27 ? 16.531 9.742 -15.922 1 83.62 27 ARG B C 1
ATOM 2728 O O . ARG B 1 27 ? 16.625 10.836 -15.367 1 83.62 27 ARG B O 1
ATOM 2735 N N . VAL B 1 28 ? 15.688 8.828 -15.477 1 82.25 28 VAL B N 1
ATOM 2736 C CA . VAL B 1 28 ? 14.805 9.055 -14.344 1 82.25 28 VAL B CA 1
ATOM 2737 C C . VAL B 1 28 ? 15.484 8.609 -13.047 1 82.25 28 VAL B C 1
ATOM 2739 O O . VAL B 1 28 ? 15.461 9.328 -12.047 1 82.25 28 VAL B O 1
ATOM 2742 N N . ASP B 1 29 ? 16.016 7.41 -12.938 1 85.06 29 ASP B N 1
ATOM 2743 C CA . ASP B 1 29 ? 16.922 6.891 -11.922 1 85.06 29 ASP B CA 1
ATOM 2744 C C . ASP B 1 29 ? 16.234 6.859 -10.555 1 85.06 29 ASP B C 1
ATOM 2746 O O . ASP B 1 29 ? 16.844 7.238 -9.547 1 85.06 29 ASP B O 1
ATOM 2750 N N . ILE B 1 30 ? 15.031 6.453 -10.492 1 86.94 30 ILE B N 1
ATOM 2751 C CA . ILE B 1 30 ? 14.305 6.359 -9.234 1 86.94 30 ILE B CA 1
ATOM 2752 C C . ILE B 1 30 ? 14.273 4.906 -8.766 1 86.94 30 ILE B C 1
ATOM 2754 O O . ILE B 1 30 ? 14.344 4.633 -7.566 1 86.94 30 ILE B O 1
ATOM 2758 N N . LEU B 1 31 ? 14.094 4.035 -9.719 1 92 31 LEU B N 1
ATOM 2759 C CA . LEU B 1 31 ? 13.93 2.619 -9.406 1 92 31 LEU B CA 1
ATOM 2760 C C . LEU B 1 31 ? 14.969 1.775 -10.133 1 92 31 LEU B C 1
ATOM 2762 O O . LEU B 1 31 ? 14.625 0.771 -10.766 1 92 31 LEU B O 1
ATOM 2766 N N . ARG B 1 32 ? 16.25 2.289 -10.055 1 90.69 32 ARG B N 1
ATOM 2767 C CA . ARG B 1 32 ? 17.328 1.512 -10.641 1 90.69 32 ARG B CA 1
ATOM 2768 C C . ARG B 1 32 ? 17.688 0.311 -9.766 1 90.69 32 ARG B C 1
ATOM 2770 O O . ARG B 1 32 ? 16.984 0.026 -8.789 1 90.69 32 ARG B O 1
ATOM 2777 N N . GLU B 1 33 ? 18.719 -0.427 -10.148 1 90.62 33 GLU B N 1
ATOM 2778 C CA . GLU B 1 33 ? 19.016 -1.748 -9.602 1 90.62 33 GLU B CA 1
ATOM 2779 C C . GLU B 1 33 ? 19.156 -1.699 -8.086 1 90.62 33 GLU B C 1
ATOM 2781 O O . GLU B 1 33 ? 18.547 -2.516 -7.379 1 90.62 33 GLU B O 1
ATOM 2786 N N . ASP B 1 34 ? 19.844 -0.745 -7.543 1 90.19 34 ASP B N 1
ATOM 2787 C CA . ASP B 1 34 ? 20.047 -0.642 -6.102 1 90.19 34 ASP B CA 1
ATOM 2788 C C . ASP B 1 34 ? 18.734 -0.347 -5.387 1 90.19 34 ASP B C 1
ATOM 2790 O O . ASP B 1 34 ? 18.422 -0.959 -4.363 1 90.19 34 ASP B O 1
ATOM 2794 N N . ALA B 1 35 ? 18 0.585 -5.945 1 92 35 ALA B N 1
ATOM 2795 C CA . ALA B 1 35 ? 16.703 0.929 -5.379 1 92 35 ALA B CA 1
ATOM 2796 C C . ALA B 1 35 ? 15.766 -0.278 -5.379 1 92 35 ALA B C 1
ATOM 2798 O O . ALA B 1 35 ? 15.062 -0.526 -4.398 1 92 35 ALA B O 1
ATOM 2799 N N . ARG B 1 36 ? 15.805 -1.041 -6.465 1 94.12 36 ARG B N 1
ATOM 2800 C CA . ARG B 1 36 ? 14.922 -2.201 -6.574 1 94.12 36 ARG B CA 1
ATOM 2801 C C . ARG B 1 36 ? 15.266 -3.252 -5.523 1 94.12 36 ARG B C 1
ATOM 2803 O O . ARG B 1 36 ? 14.375 -3.885 -4.957 1 94.12 36 ARG B O 1
ATOM 2810 N N . LYS B 1 37 ? 16.516 -3.424 -5.254 1 90.56 37 LYS B N 1
ATOM 2811 C CA . LYS B 1 37 ? 16.938 -4.395 -4.25 1 90.56 37 LYS B CA 1
ATOM 2812 C C . LYS B 1 37 ? 16.438 -4.008 -2.863 1 90.56 37 LYS B C 1
ATOM 2814 O O . LYS B 1 37 ? 15.914 -4.848 -2.129 1 90.56 37 LYS B O 1
ATOM 2819 N N . HIS B 1 38 ? 16.594 -2.74 -2.52 1 91.31 38 HIS B N 1
ATOM 2820 C CA . HIS B 1 38 ? 16.156 -2.266 -1.208 1 91.31 38 HIS B CA 1
ATOM 2821 C C . HIS B 1 38 ? 14.641 -2.328 -1.07 1 91.31 38 HIS B C 1
ATOM 2823 O O . HIS B 1 38 ? 14.125 -2.764 -0.039 1 91.31 38 HIS B O 1
ATOM 2829 N N . VAL B 1 39 ? 13.977 -1.871 -2.109 1 94 39 VAL B N 1
ATOM 2830 C CA . VAL B 1 39 ? 12.516 -1.876 -2.09 1 94 39 VAL B CA 1
ATOM 2831 C C . VAL B 1 39 ? 12.008 -3.312 -2.023 1 94 39 VAL B C 1
ATOM 2833 O O . VAL B 1 39 ? 11.039 -3.602 -1.314 1 94 39 VAL B O 1
ATOM 2836 N N . ASN B 1 40 ? 12.664 -4.242 -2.723 1 91.38 40 ASN B N 1
ATOM 2837 C CA . ASN B 1 40 ? 12.297 -5.652 -2.713 1 91.38 40 ASN B CA 1
ATOM 2838 C C . ASN B 1 40 ? 12.461 -6.266 -1.326 1 91.38 40 ASN B C 1
ATOM 2840 O O . ASN B 1 40 ? 11.664 -7.117 -0.921 1 91.38 40 ASN B O 1
ATOM 2844 N N . ASN B 1 41 ? 13.453 -5.879 -0.623 1 88.12 41 ASN B N 1
ATOM 2845 C CA . ASN B 1 41 ? 13.664 -6.371 0.735 1 88.12 41 ASN B CA 1
ATOM 2846 C C . ASN B 1 41 ? 12.508 -5.98 1.654 1 88.12 41 ASN B C 1
ATOM 2848 O O . ASN B 1 41 ? 12.086 -6.777 2.494 1 88.12 41 ASN B O 1
ATOM 2852 N N . VAL B 1 42 ? 12.055 -4.809 1.472 1 90.25 42 VAL B N 1
ATOM 2853 C CA . VAL B 1 42 ? 10.93 -4.363 2.285 1 90.25 42 VAL B CA 1
ATOM 2854 C C . VAL B 1 42 ? 9.688 -5.184 1.944 1 90.25 42 VAL B C 1
ATOM 2856 O O . VAL B 1 42 ? 8.945 -5.59 2.838 1 90.25 42 VAL B O 1
ATOM 2859 N N . VAL B 1 43 ? 9.508 -5.434 0.671 1 91.31 43 VAL B N 1
ATOM 2860 C CA . VAL B 1 43 ? 8.367 -6.23 0.238 1 91.31 43 VAL B CA 1
ATOM 2861 C C . VAL B 1 43 ? 8.477 -7.641 0.812 1 91.31 43 VAL B C 1
ATOM 2863 O O . VAL B 1 43 ? 7.5 -8.18 1.344 1 91.31 43 VAL B O 1
ATOM 2866 N N . PHE B 1 44 ? 9.625 -8.203 0.753 1 85.56 44 PHE B N 1
ATOM 2867 C CA . PHE B 1 44 ? 9.859 -9.586 1.149 1 85.56 44 PHE B CA 1
ATOM 2868 C C . PHE B 1 44 ? 9.727 -9.75 2.658 1 85.56 44 PHE B C 1
ATOM 2870 O O . PHE B 1 44 ? 9.055 -10.664 3.133 1 85.56 44 PHE B O 1
ATOM 2877 N N . TYR B 1 45 ? 10.258 -8.789 3.432 1 83.69 45 TYR B N 1
ATOM 2878 C CA . TYR B 1 45 ? 10.391 -8.992 4.871 1 83.69 45 TYR B CA 1
ATOM 2879 C C . TYR B 1 45 ? 9.195 -8.406 5.609 1 83.69 45 TYR B C 1
ATOM 2881 O O . TYR B 1 45 ? 8.922 -8.773 6.754 1 83.69 45 TYR B O 1
ATOM 2889 N N . VAL B 1 46 ? 8.508 -7.527 4.957 1 89.12 46 VAL B N 1
ATOM 2890 C CA . VAL B 1 46 ? 7.516 -6.797 5.738 1 89.12 46 VAL B CA 1
ATOM 2891 C C . VAL B 1 46 ? 6.148 -6.898 5.062 1 89.12 46 VAL B C 1
ATOM 2893 O O . VAL B 1 46 ? 5.23 -7.523 5.598 1 89.12 46 VAL B O 1
ATOM 2896 N N . PHE B 1 47 ? 6.008 -6.418 3.832 1 90.25 47 PHE B N 1
ATOM 2897 C CA . PHE B 1 47 ? 4.699 -6.246 3.211 1 90.25 47 PHE B CA 1
ATOM 2898 C C . PHE B 1 47 ? 4.059 -7.598 2.924 1 90.25 47 PHE B C 1
ATOM 2900 O O . PHE B 1 47 ? 2.877 -7.801 3.213 1 90.25 47 PHE B O 1
ATOM 2907 N N . ASN B 1 48 ? 4.82 -8.531 2.402 1 85.81 48 ASN B N 1
ATOM 2908 C CA . ASN B 1 48 ? 4.254 -9.82 2.002 1 85.81 48 ASN B CA 1
ATOM 2909 C C . ASN B 1 48 ? 3.795 -10.625 3.211 1 85.81 48 ASN B C 1
ATOM 2911 O O . ASN B 1 48 ? 2.668 -11.125 3.24 1 85.81 48 ASN B O 1
ATOM 2915 N N . PRO B 1 49 ? 4.684 -10.758 4.195 1 82.25 49 PRO B N 1
ATOM 2916 C CA . PRO B 1 49 ? 4.207 -11.477 5.379 1 82.25 49 PRO B CA 1
ATOM 2917 C C . PRO B 1 49 ? 2.982 -10.82 6.012 1 82.25 49 PRO B C 1
ATOM 2919 O O . PRO B 1 49 ? 2.088 -11.516 6.496 1 82.25 49 PRO B O 1
ATOM 2922 N N . ALA B 1 50 ? 2.949 -9.547 6.027 1 86.56 50 ALA B N 1
ATOM 2923 C CA . ALA B 1 50 ? 1.807 -8.828 6.586 1 86.56 50 ALA B CA 1
ATOM 2924 C C . ALA B 1 50 ? 0.542 -9.094 5.773 1 86.56 50 ALA B C 1
ATOM 2926 O O . ALA B 1 50 ? -0.541 -9.266 6.336 1 86.56 50 ALA B O 1
ATOM 2927 N N . LEU B 1 51 ? 0.683 -9.078 4.492 1 84.69 51 LEU B N 1
ATOM 2928 C CA . LEU B 1 51 ? -0.449 -9.359 3.615 1 84.69 51 LEU B CA 1
ATOM 2929 C C . LEU B 1 51 ? -1.006 -10.758 3.873 1 84.69 51 LEU B C 1
ATOM 2931 O O . LEU B 1 51 ? -2.217 -10.93 4.027 1 84.69 51 LEU B O 1
ATOM 2935 N N . VAL B 1 52 ? -0.144 -11.727 3.949 1 78.25 52 VAL B N 1
ATOM 2936 C CA . VAL B 1 52 ? -0.549 -13.117 4.164 1 78.25 52 VAL B CA 1
ATOM 2937 C C . VAL B 1 52 ? -1.214 -13.25 5.531 1 78.25 52 VAL B C 1
ATOM 2939 O O . VAL B 1 52 ? -2.277 -13.859 5.652 1 78.25 52 VAL B O 1
ATOM 2942 N N . ALA B 1 53 ? -0.604 -12.648 6.535 1 77.94 53 ALA B N 1
ATOM 2943 C CA . ALA B 1 53 ? -1.141 -12.703 7.891 1 77.94 53 ALA B CA 1
ATOM 2944 C C . ALA B 1 53 ? -2.52 -12.055 7.965 1 77.94 53 ALA B C 1
ATOM 2946 O O . ALA B 1 53 ? -3.43 -12.586 8.609 1 77.94 53 ALA B O 1
ATOM 2947 N N . SER B 1 54 ? -2.645 -10.945 7.352 1 81.12 54 SER B N 1
ATOM 2948 C CA . SER B 1 54 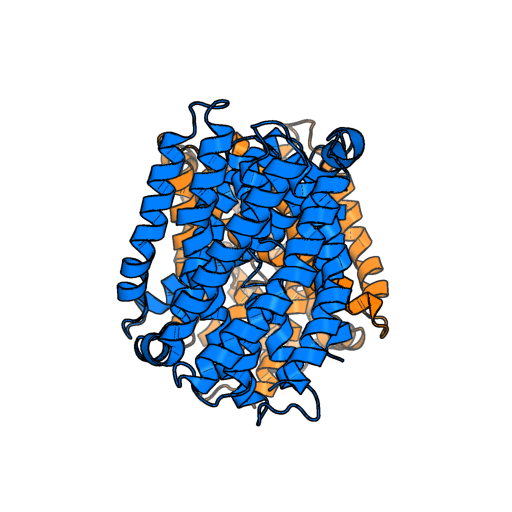? -3.92 -10.234 7.402 1 81.12 54 SER B CA 1
ATOM 2949 C C . SER B 1 54 ? -5.02 -11.023 6.699 1 81.12 54 SER B C 1
ATOM 2951 O O . SER B 1 54 ? -6.164 -11.047 7.156 1 81.12 54 SER B O 1
ATOM 2953 N N . LYS B 1 55 ? -4.699 -11.664 5.645 1 76.12 55 LYS B N 1
ATOM 2954 C CA . LYS B 1 55 ? -5.703 -12.422 4.906 1 76.12 55 LYS B CA 1
ATOM 2955 C C . LYS B 1 55 ? -6.074 -13.703 5.648 1 76.12 55 LYS B C 1
ATOM 2957 O O . LYS B 1 55 ? -7.238 -14.117 5.645 1 76.12 55 LYS B O 1
ATOM 2962 N N . LEU B 1 56 ? -5.109 -14.289 6.266 1 69.69 56 LEU B N 1
ATOM 2963 C CA . LEU B 1 56 ? -5.375 -15.477 7.07 1 69.69 56 LEU B CA 1
ATOM 2964 C C . LEU B 1 56 ? -6.277 -15.141 8.258 1 69.69 56 LEU B C 1
ATOM 2966 O O . LEU B 1 56 ? -7.184 -15.906 8.586 1 69.69 56 LEU B O 1
ATOM 2970 N N . ALA B 1 57 ? -6.008 -14.039 8.859 1 71 57 ALA B N 1
ATOM 2971 C CA . ALA B 1 57 ? -6.781 -13.617 10.023 1 71 57 ALA B CA 1
ATOM 2972 C C . ALA B 1 57 ? -8.227 -13.32 9.641 1 71 57 ALA B C 1
ATOM 2974 O O . ALA B 1 57 ? -9.141 -13.539 10.438 1 71 57 ALA B O 1
ATOM 2975 N N . GLU B 1 58 ? -8.422 -12.797 8.594 1 68.06 58 GLU B N 1
ATOM 2976 C CA . GLU B 1 58 ? -9.766 -12.422 8.156 1 68.06 58 GLU B CA 1
ATOM 2977 C C . GLU B 1 58 ? -10.617 -13.656 7.875 1 68.06 58 GLU B C 1
ATOM 2979 O O . GLU B 1 58 ? -11.836 -13.641 8.062 1 68.06 58 GLU B O 1
ATOM 2984 N N . THR B 1 59 ? -10.094 -14.656 7.449 1 60.47 59 THR B N 1
ATOM 2985 C CA . THR B 1 59 ? -11.008 -15.625 6.855 1 60.47 59 THR B CA 1
ATOM 2986 C C . THR B 1 59 ? -10.844 -17 7.508 1 60.47 59 THR B C 1
ATOM 2988 O O . THR B 1 59 ? -11.727 -17.844 7.402 1 60.47 59 THR B O 1
ATOM 2991 N N . VAL B 1 60 ? -9.766 -17.219 8.031 1 58.94 60 VAL B N 1
ATOM 2992 C CA . VAL B 1 60 ? -9.562 -18.625 8.383 1 58.94 60 VAL B CA 1
ATOM 2993 C C . VAL B 1 60 ? -10.016 -18.875 9.812 1 58.94 60 VAL B C 1
ATOM 2995 O O . VAL B 1 60 ? -9.445 -18.312 10.758 1 58.94 60 VAL B O 1
ATOM 2998 N N . THR B 1 61 ? -11.289 -19.172 9.773 1 61.62 61 THR B N 1
ATOM 2999 C CA . THR B 1 61 ? -11.789 -19.719 11.031 1 61.62 61 THR B CA 1
ATOM 3000 C C . THR B 1 61 ? -11.656 -21.234 11.047 1 61.62 61 THR B C 1
ATOM 3002 O O . THR B 1 61 ? -11.453 -21.859 10 1 61.62 61 THR B O 1
ATOM 3005 N N . TYR B 1 62 ? -11.555 -21.766 12.25 1 59.81 62 TYR B N 1
ATOM 3006 C CA . TYR B 1 62 ? -11.484 -23.219 12.367 1 59.81 62 TYR B CA 1
ATOM 3007 C C . TYR B 1 62 ? -12.609 -23.891 11.586 1 59.81 62 TYR B C 1
ATOM 3009 O O . TYR B 1 62 ? -12.391 -24.875 10.898 1 59.81 62 TYR B O 1
ATOM 3017 N N . GLU B 1 63 ? -13.703 -23.297 11.648 1 64.75 63 GLU B N 1
ATOM 3018 C CA . GLU B 1 63 ? -14.867 -23.859 10.961 1 64.75 63 GLU B CA 1
ATOM 3019 C C . GLU B 1 63 ? -14.68 -23.828 9.445 1 64.75 63 GLU B C 1
ATOM 3021 O O . GLU B 1 63 ? -15.047 -24.766 8.75 1 64.75 63 GLU B O 1
ATOM 3026 N N . SER B 1 64 ? -14.023 -22.859 9.008 1 67.31 64 SER B N 1
ATOM 3027 C CA . SER B 1 64 ? -13.812 -22.719 7.57 1 67.31 64 SER B CA 1
ATOM 3028 C C . SER B 1 64 ? -12.773 -23.719 7.066 1 67.31 64 SER B C 1
ATOM 3030 O O . SER B 1 64 ? -12.883 -24.234 5.953 1 67.31 64 SER B O 1
ATOM 3032 N N . ILE B 1 65 ? -11.906 -24.031 7.953 1 69 65 ILE B N 1
ATOM 3033 C CA . ILE B 1 65 ? -10.844 -24.953 7.566 1 69 65 ILE B CA 1
ATOM 3034 C C . ILE B 1 65 ? -11.422 -26.344 7.344 1 69 65 ILE B C 1
ATOM 3036 O O . ILE B 1 65 ? -11.07 -27.031 6.379 1 69 65 ILE B O 1
ATOM 3040 N N . VAL B 1 66 ? -12.32 -26.641 8.141 1 72.69 66 VAL B N 1
ATOM 3041 C CA . VAL B 1 66 ? -12.898 -27.969 8.047 1 72.69 66 VAL B CA 1
ATOM 3042 C C . VAL B 1 66 ? -13.828 -28.047 6.836 1 72.69 66 VAL B C 1
ATOM 3044 O O . VAL B 1 66 ? -13.781 -29.016 6.07 1 72.69 66 VAL B O 1
ATOM 3047 N N . LYS B 1 67 ? -14.547 -27.016 6.68 1 77.69 67 LYS B N 1
ATOM 3048 C CA . LYS B 1 67 ? -15.523 -27 5.598 1 77.69 67 LYS B CA 1
ATOM 3049 C C . LYS B 1 67 ? -14.844 -26.875 4.238 1 77.69 67 LYS B C 1
ATOM 3051 O O . LYS B 1 67 ? -15.336 -27.406 3.24 1 77.69 67 LYS B O 1
ATOM 3056 N N . LEU B 1 68 ? -13.688 -26.375 4.258 1 85.81 68 LEU B N 1
ATOM 3057 C CA . LEU B 1 68 ? -13 -26.094 3 1 85.81 68 LEU B CA 1
ATOM 3058 C C . LEU B 1 68 ? -11.727 -26.922 2.885 1 85.81 68 LEU B C 1
ATOM 3060 O O . LEU B 1 68 ? -10.781 -26.516 2.195 1 85.81 68 LEU B O 1
ATOM 3064 N N . TRP B 1 69 ? -11.703 -28.125 3.424 1 87.44 69 TRP B N 1
ATOM 3065 C CA . TRP B 1 69 ? -10.477 -28.906 3.564 1 87.44 69 TRP B CA 1
ATOM 3066 C C . TRP B 1 69 ? -9.898 -29.266 2.199 1 87.44 69 TRP B C 1
ATOM 3068 O O . TRP B 1 69 ? -8.695 -29.469 2.066 1 87.44 69 TRP B O 1
ATOM 3078 N N . PHE B 1 70 ? -10.719 -29.391 1.211 1 93.81 70 PHE B N 1
ATOM 3079 C CA . PHE B 1 70 ? -10.234 -29.828 -0.095 1 93.81 70 PHE B CA 1
ATOM 3080 C C . PHE B 1 70 ? -9.461 -28.719 -0.786 1 93.81 70 PHE B C 1
ATOM 3082 O O . PHE B 1 70 ? -8.695 -28.969 -1.716 1 93.81 70 PHE B O 1
ATOM 3089 N N . MET B 1 71 ? -9.656 -27.531 -0.397 1 93 71 MET B N 1
ATOM 3090 C CA . MET B 1 71 ? -9.039 -26.406 -1.081 1 93 71 MET B CA 1
ATOM 3091 C C . MET B 1 71 ? -7.516 -26.453 -0.959 1 93 71 MET B C 1
ATOM 3093 O O . MET B 1 71 ? -6.805 -26.312 -1.955 1 93 71 MET B O 1
ATOM 3097 N N . PRO B 1 72 ? -6.969 -26.672 0.272 1 91.38 72 PRO B N 1
ATOM 3098 C CA . PRO B 1 72 ? -5.512 -26.828 0.343 1 91.38 72 PRO B CA 1
ATOM 3099 C C . PRO B 1 72 ? -4.992 -27.969 -0.528 1 91.38 72 PRO B C 1
ATOM 3101 O O . PRO B 1 72 ? -3.914 -27.859 -1.116 1 91.38 72 PRO B O 1
ATOM 3104 N N . LEU B 1 73 ? -5.75 -28.953 -0.587 1 95 73 LEU B N 1
ATOM 3105 C CA . LEU B 1 73 ? -5.348 -30.078 -1.419 1 95 73 LEU B CA 1
ATOM 3106 C C . LEU B 1 73 ? -5.414 -29.719 -2.898 1 95 73 LEU B C 1
ATOM 3108 O O . LEU B 1 73 ? -4.535 -30.094 -3.676 1 95 73 LEU B O 1
ATOM 3112 N N . ASN B 1 74 ? -6.504 -29.078 -3.266 1 97.06 74 ASN B N 1
ATOM 3113 C CA . ASN B 1 74 ? -6.648 -28.625 -4.645 1 97.06 74 ASN B CA 1
ATOM 3114 C C . ASN B 1 74 ? -5.484 -27.734 -5.07 1 97.06 74 ASN B C 1
ATOM 3116 O O . ASN B 1 74 ? -4.941 -27.906 -6.164 1 97.06 74 ASN B O 1
ATOM 3120 N N . ILE B 1 75 ? -5.109 -26.859 -4.207 1 96.25 75 ILE B N 1
ATOM 3121 C CA . ILE B 1 75 ? -4.004 -25.938 -4.477 1 96.25 75 ILE B CA 1
ATOM 3122 C C . ILE B 1 75 ? -2.697 -26.734 -4.574 1 96.25 75 ILE B C 1
ATOM 3124 O O . ILE B 1 75 ? -1.88 -26.484 -5.465 1 96.25 75 ILE B O 1
ATOM 3128 N N . LEU B 1 76 ? -2.52 -27.641 -3.688 1 96.19 76 LEU B N 1
ATOM 3129 C CA . LEU B 1 76 ? -1.327 -28.484 -3.736 1 96.19 76 LEU B CA 1
ATOM 3130 C C . LEU B 1 76 ? -1.234 -29.219 -5.07 1 96.19 76 LEU B C 1
ATOM 3132 O O . LEU B 1 76 ? -0.15 -29.328 -5.648 1 96.19 76 LEU B O 1
ATOM 3136 N N . ILE B 1 77 ? -2.305 -29.703 -5.508 1 97.62 77 ILE B N 1
ATOM 3137 C CA . ILE B 1 77 ? -2.35 -30.422 -6.777 1 97.62 77 ILE B CA 1
ATOM 3138 C C . ILE B 1 77 ? -1.95 -29.484 -7.918 1 97.62 77 ILE B C 1
ATOM 3140 O O . ILE B 1 77 ? -1.212 -29.875 -8.82 1 97.62 77 ILE B O 1
ATOM 3144 N N . THR B 1 78 ? -2.475 -28.219 -7.895 1 97.38 78 THR B N 1
ATOM 3145 C CA . THR B 1 78 ? -2.064 -27.266 -8.914 1 97.38 78 THR B CA 1
ATOM 3146 C C . THR B 1 78 ? -0.551 -27.078 -8.898 1 97.38 78 THR B C 1
ATOM 3148 O O . THR B 1 78 ? 0.079 -26.984 -9.953 1 97.38 78 THR B O 1
ATOM 3151 N N . PHE B 1 79 ? 0.036 -27.016 -7.727 1 97.81 79 PHE B N 1
ATOM 3152 C CA . PHE B 1 79 ? 1.476 -26.812 -7.59 1 97.81 79 PHE B CA 1
ATOM 3153 C C . PHE B 1 79 ? 2.236 -28.031 -8.125 1 97.81 79 PHE B C 1
ATOM 3155 O O . PHE B 1 79 ? 3.244 -27.875 -8.82 1 97.81 79 PHE B O 1
ATOM 3162 N N . ILE B 1 80 ? 1.767 -29.219 -7.812 1 97.81 80 ILE B N 1
ATOM 3163 C CA . ILE B 1 80 ? 2.439 -30.453 -8.219 1 97.81 80 ILE B CA 1
ATOM 3164 C C . ILE B 1 80 ? 2.35 -30.609 -9.734 1 97.81 80 ILE B C 1
ATOM 3166 O O . ILE B 1 80 ? 3.365 -30.812 -10.406 1 97.81 80 ILE B O 1
ATOM 3170 N N . ILE B 1 81 ? 1.172 -30.516 -10.281 1 98.38 81 ILE B N 1
ATOM 3171 C CA . ILE B 1 81 ? 0.987 -30.672 -11.719 1 98.38 81 ILE B CA 1
ATOM 3172 C C . ILE B 1 81 ? 1.729 -29.562 -12.461 1 98.38 81 ILE B C 1
ATOM 3174 O O . ILE B 1 81 ? 2.377 -29.797 -13.477 1 98.38 81 ILE B O 1
ATOM 3178 N N . GLY B 1 82 ? 1.57 -28.328 -11.961 1 98.38 82 GLY B N 1
ATOM 3179 C CA . GLY B 1 82 ? 2.324 -27.234 -12.539 1 98.38 82 GLY B CA 1
ATOM 3180 C C . GLY B 1 82 ? 3.822 -27.484 -12.555 1 98.38 82 GLY B C 1
ATOM 3181 O O . GLY B 1 82 ? 4.5 -27.172 -13.531 1 98.38 82 GLY B O 1
ATOM 3182 N N . SER B 1 83 ? 4.32 -28.062 -11.453 1 98.12 83 SER B N 1
ATOM 3183 C CA . SER B 1 83 ? 5.742 -28.375 -11.375 1 98.12 83 SER B CA 1
ATOM 3184 C C . SER B 1 83 ? 6.137 -29.422 -12.414 1 98.12 83 SER B C 1
ATOM 3186 O O . SER B 1 83 ? 7.207 -29.328 -13.016 1 98.12 83 SER B O 1
ATOM 3188 N N . ILE B 1 84 ? 5.312 -30.359 -12.57 1 98.44 84 ILE B N 1
ATOM 3189 C CA . ILE B 1 84 ? 5.574 -31.406 -13.555 1 98.44 84 ILE B CA 1
ATOM 3190 C C . ILE B 1 84 ? 5.598 -30.812 -14.953 1 98.44 84 ILE B C 1
ATOM 3192 O O . ILE B 1 84 ? 6.512 -31.078 -15.742 1 98.44 84 ILE B O 1
ATOM 3196 N N . LEU B 1 85 ? 4.645 -29.984 -15.281 1 98.5 85 LEU B N 1
ATOM 3197 C CA . LEU B 1 85 ? 4.594 -29.344 -16.594 1 98.5 85 LEU B CA 1
ATOM 3198 C C . LEU B 1 85 ? 5.805 -28.438 -16.797 1 98.5 85 LEU B C 1
ATOM 3200 O O . LEU B 1 85 ? 6.371 -28.391 -17.891 1 98.5 85 LEU B O 1
ATOM 3204 N N . GLY B 1 86 ? 6.133 -27.688 -15.75 1 98.38 86 GLY B N 1
ATOM 3205 C CA . GLY B 1 86 ? 7.332 -26.875 -15.82 1 98.38 86 GLY B CA 1
ATOM 3206 C C . GLY B 1 86 ? 8.594 -27.688 -16.047 1 98.38 86 GLY B C 1
ATOM 3207 O O . GLY B 1 86 ? 9.461 -27.281 -16.828 1 98.38 86 GLY B O 1
ATOM 3208 N N . TRP B 1 87 ? 8.695 -28.812 -15.359 1 97.56 87 TRP B N 1
ATOM 3209 C CA . TRP B 1 87 ? 9.844 -29.703 -15.523 1 97.56 87 TRP B CA 1
ATOM 3210 C C . TRP B 1 87 ? 9.922 -30.234 -16.953 1 97.56 87 TRP B C 1
ATOM 3212 O O . TRP B 1 87 ? 11 -30.297 -17.531 1 97.56 87 TRP B O 1
ATOM 3222 N N . ILE B 1 88 ? 8.867 -30.578 -17.484 1 98.25 88 ILE B N 1
ATOM 3223 C CA . ILE B 1 88 ? 8.805 -31.047 -18.875 1 98.25 88 ILE B CA 1
ATOM 3224 C C . ILE B 1 88 ? 9.266 -29.938 -19.812 1 98.25 88 ILE B C 1
ATOM 3226 O O . ILE B 1 88 ? 10.039 -30.188 -20.75 1 98.25 88 ILE B O 1
ATOM 3230 N N . LEU B 1 89 ? 8.781 -28.75 -19.562 1 97.94 89 LEU B N 1
ATOM 3231 C CA . LEU B 1 89 ? 9.172 -27.609 -20.391 1 97.94 89 LEU B CA 1
ATOM 3232 C C . LEU B 1 89 ? 10.68 -27.375 -20.328 1 97.94 89 LEU B C 1
ATOM 3234 O O . LEU B 1 89 ? 11.305 -27.078 -21.344 1 97.94 89 LEU B O 1
ATOM 3238 N N . VAL B 1 90 ? 11.25 -27.516 -19.141 1 97.31 90 VAL B N 1
ATOM 3239 C CA . VAL B 1 90 ? 12.688 -27.359 -18.953 1 97.31 90 VAL B CA 1
ATOM 3240 C C . VAL B 1 90 ? 13.438 -28.406 -19.766 1 97.31 90 VAL B C 1
ATOM 3242 O O . VAL B 1 90 ? 14.461 -28.109 -20.375 1 97.31 90 VAL B O 1
ATOM 3245 N N . GLN B 1 91 ? 12.938 -29.625 -19.828 1 97.38 91 GLN B N 1
ATOM 3246 C CA . GLN B 1 91 ? 13.586 -30.703 -20.562 1 97.38 91 GLN B CA 1
ATOM 3247 C C . GLN B 1 91 ? 13.539 -30.438 -22.078 1 97.38 91 GLN B C 1
ATOM 3249 O O . GLN B 1 91 ? 14.484 -30.766 -22.797 1 97.38 91 GLN B O 1
ATOM 3254 N N . PHE B 1 92 ? 12.562 -29.859 -22.469 1 96.38 92 PHE B N 1
ATOM 3255 C CA . PHE B 1 92 ? 12.375 -29.625 -23.906 1 96.38 92 PHE B CA 1
ATOM 3256 C C . PHE B 1 92 ? 13.156 -28.406 -24.359 1 96.38 92 PHE B C 1
ATOM 3258 O O . PHE B 1 92 ? 13.695 -28.375 -25.469 1 96.38 92 PHE B O 1
ATOM 3265 N N . THR B 1 93 ? 13.227 -27.344 -23.516 1 95.75 93 THR B N 1
ATOM 3266 C CA . THR B 1 93 ? 13.82 -26.078 -23.953 1 95.75 93 THR B CA 1
ATOM 3267 C C . THR B 1 93 ? 15.258 -25.969 -23.453 1 95.75 93 THR B C 1
ATOM 3269 O O . THR B 1 93 ? 16.016 -25.125 -23.953 1 95.75 93 THR B O 1
ATOM 3272 N N . ARG B 1 94 ? 15.766 -26.625 -22.516 1 95.19 94 ARG B N 1
ATOM 3273 C CA . ARG B 1 94 ? 17.109 -26.672 -21.969 1 95.19 94 ARG B CA 1
ATOM 3274 C C . ARG B 1 94 ? 17.625 -25.266 -21.688 1 95.19 94 ARG B C 1
ATOM 3276 O O . ARG B 1 94 ? 18.703 -24.891 -22.156 1 95.19 94 ARG B O 1
ATOM 3283 N N . PRO B 1 95 ? 16.859 -24.562 -20.875 1 94.38 95 PRO B N 1
ATOM 3284 C CA . PRO B 1 95 ? 17.312 -23.203 -20.516 1 94.38 95 PRO B CA 1
ATOM 3285 C C . PRO B 1 95 ? 18.516 -23.203 -19.578 1 94.38 95 PRO B C 1
ATOM 3287 O O . PRO B 1 95 ? 18.891 -24.266 -19.047 1 94.38 95 PRO B O 1
ATOM 3290 N N . PRO B 1 96 ? 19.219 -22.062 -19.5 1 91.44 96 PRO B N 1
ATOM 3291 C CA . PRO B 1 96 ? 20.297 -21.969 -18.5 1 91.44 96 PRO B CA 1
ATOM 3292 C C . PRO B 1 96 ? 19.844 -22.344 -17.094 1 91.44 96 PRO B C 1
ATOM 3294 O O . PRO B 1 96 ? 18.688 -22.109 -16.75 1 91.44 96 PRO B O 1
ATOM 3297 N N . ARG B 1 97 ? 20.734 -22.828 -16.297 1 91.62 97 ARG B N 1
ATOM 3298 C CA . ARG B 1 97 ? 20.453 -23.391 -14.977 1 91.62 97 ARG B CA 1
ATOM 3299 C C . ARG B 1 97 ? 19.781 -22.359 -14.078 1 91.62 97 ARG B C 1
ATOM 3301 O O . ARG B 1 97 ? 18.891 -22.688 -13.297 1 91.62 97 ARG B O 1
ATOM 3308 N N . HIS B 1 98 ? 20.109 -21.094 -14.227 1 89.75 98 HIS B N 1
ATOM 3309 C CA . HIS B 1 98 ? 19.688 -20.078 -13.266 1 89.75 98 HIS B CA 1
ATOM 3310 C C . HIS B 1 98 ? 18.234 -19.703 -13.477 1 89.75 98 HIS B C 1
ATOM 3312 O O . HIS B 1 98 ? 17.594 -19.109 -12.586 1 89.75 98 HIS B O 1
ATOM 3318 N N . ILE B 1 99 ? 17.609 -20.141 -14.586 1 94.19 99 ILE B N 1
ATOM 3319 C CA . ILE B 1 99 ? 16.219 -19.75 -14.789 1 94.19 99 ILE B CA 1
ATOM 3320 C C . ILE B 1 99 ? 15.328 -20.984 -14.758 1 94.19 99 ILE B C 1
ATOM 3322 O O . ILE B 1 99 ? 14.117 -20.891 -14.953 1 94.19 99 ILE B O 1
ATOM 3326 N N . ARG B 1 100 ? 15.906 -22.188 -14.539 1 95.69 100 ARG B N 1
ATOM 3327 C CA . ARG B 1 100 ? 15.125 -23.422 -14.508 1 95.69 100 ARG B CA 1
ATOM 3328 C C . ARG B 1 100 ? 14.109 -23.406 -13.375 1 95.69 100 ARG B C 1
ATOM 3330 O O . ARG B 1 100 ? 12.953 -23.797 -13.562 1 95.69 100 ARG B O 1
ATOM 3337 N N . GLY B 1 101 ? 14.555 -22.953 -12.188 1 95.44 101 GLY B N 1
ATOM 3338 C CA . GLY B 1 101 ? 13.641 -22.828 -11.062 1 95.44 101 GLY B CA 1
ATOM 3339 C C . GLY B 1 101 ? 12.523 -21.844 -11.312 1 95.44 101 GLY B C 1
ATOM 3340 O O . GLY B 1 101 ? 11.391 -22.062 -10.875 1 95.44 101 GLY B O 1
ATOM 3341 N N . LEU B 1 102 ? 12.891 -20.781 -11.953 1 96.38 102 LEU B N 1
ATOM 3342 C CA . LEU B 1 102 ? 11.898 -19.781 -12.312 1 96.38 102 LEU B CA 1
ATOM 3343 C C . LEU B 1 102 ? 10.812 -20.359 -13.203 1 96.38 102 LEU B C 1
ATOM 3345 O O . LEU B 1 102 ? 9.625 -20.125 -12.984 1 96.38 102 LEU B O 1
ATOM 3349 N N . ILE B 1 103 ? 11.219 -21.172 -14.211 1 97.69 103 ILE B N 1
ATOM 3350 C CA . ILE B 1 103 ? 10.289 -21.781 -15.156 1 97.69 103 ILE B CA 1
ATOM 3351 C C . ILE B 1 103 ? 9.344 -22.719 -14.43 1 97.69 103 ILE B C 1
ATOM 3353 O O . ILE B 1 103 ? 8.117 -22.625 -14.578 1 97.69 103 ILE B O 1
ATOM 3357 N N . VAL B 1 104 ? 9.867 -23.562 -13.602 1 97.94 104 VAL B N 1
ATOM 3358 C CA . VAL B 1 104 ? 9.062 -24.516 -12.836 1 97.94 104 VAL B CA 1
ATOM 3359 C C . VAL B 1 104 ? 8.141 -23.766 -11.883 1 97.94 104 VAL B C 1
ATOM 3361 O O . VAL B 1 104 ? 6.957 -24.094 -11.758 1 97.94 104 VAL B O 1
ATOM 3364 N N . GLY B 1 105 ? 8.672 -22.766 -11.227 1 97.5 105 GLY B N 1
ATOM 3365 C CA . GLY B 1 105 ? 7.887 -21.969 -10.297 1 97.5 105 GLY B CA 1
ATOM 3366 C C . GLY B 1 105 ? 6.73 -21.25 -10.969 1 97.5 105 GLY B C 1
ATOM 3367 O O . GLY B 1 105 ? 5.621 -21.219 -10.422 1 97.5 105 GLY B O 1
ATOM 3368 N N . CYS B 1 106 ? 6.941 -20.688 -12.148 1 97.94 106 CYS B N 1
ATOM 3369 C CA . CYS B 1 106 ? 5.902 -19.969 -12.875 1 97.94 106 CYS B CA 1
ATOM 3370 C C . CYS B 1 106 ? 4.777 -20.906 -13.297 1 97.94 106 CYS B C 1
ATOM 3372 O O . CYS B 1 106 ? 3.617 -20.5 -13.367 1 97.94 106 CYS B O 1
ATOM 3374 N N . CYS B 1 107 ? 5.113 -22.109 -13.539 1 98.38 107 CYS B N 1
ATOM 3375 C CA . CYS B 1 107 ? 4.102 -23.094 -13.922 1 98.38 107 CYS B CA 1
ATOM 3376 C C . CYS B 1 107 ? 3.373 -23.625 -12.695 1 98.38 107 CYS B C 1
ATOM 3378 O O . CYS B 1 107 ? 2.195 -23.984 -12.773 1 98.38 107 CYS B O 1
ATOM 3380 N N . ALA B 1 108 ? 4.016 -23.625 -11.594 1 97.88 108 ALA B N 1
ATOM 3381 C CA . ALA B 1 108 ? 3.482 -24.25 -10.383 1 97.88 108 ALA B CA 1
ATOM 3382 C C . ALA B 1 108 ? 2.631 -23.266 -9.594 1 97.88 108 ALA B C 1
ATOM 3384 O O . ALA B 1 108 ? 1.55 -23.609 -9.109 1 97.88 108 ALA B O 1
ATOM 3385 N N . ALA B 1 109 ? 3.16 -22.078 -9.43 1 96.5 109 ALA B N 1
ATOM 3386 C CA . ALA B 1 109 ? 2.541 -21.109 -8.531 1 96.5 109 ALA B CA 1
ATOM 3387 C C . ALA B 1 109 ? 1.698 -20.109 -9.305 1 96.5 109 ALA B C 1
ATOM 3389 O O . ALA B 1 109 ? 2.229 -19.312 -10.094 1 96.5 109 ALA B O 1
ATOM 3390 N N . GLY B 1 110 ? 0.449 -20.156 -9.07 1 95.81 110 GLY B N 1
ATOM 3391 C CA . GLY B 1 110 ? -0.45 -19.188 -9.688 1 95.81 110 GLY B CA 1
ATOM 3392 C C . GLY B 1 110 ? -0.828 -18.047 -8.773 1 95.81 110 GLY B C 1
ATOM 3393 O O . GLY B 1 110 ? -0.555 -18.094 -7.57 1 95.81 110 GLY B O 1
ATOM 3394 N N . ASN B 1 111 ? -1.319 -16.984 -9.328 1 93 111 ASN B N 1
ATOM 3395 C CA . ASN B 1 111 ? -1.853 -15.859 -8.555 1 93 111 ASN B CA 1
ATOM 3396 C C . ASN B 1 111 ? -3.199 -16.203 -7.926 1 93 111 ASN B C 1
ATOM 3398 O O . ASN B 1 111 ? -4.25 -15.812 -8.438 1 93 111 ASN B O 1
ATOM 3402 N N . LEU B 1 112 ? -3.15 -16.766 -6.781 1 91.5 112 LEU B N 1
ATOM 3403 C CA . LEU B 1 112 ? -4.324 -17.344 -6.137 1 91.5 112 LEU B CA 1
ATOM 3404 C C . LEU B 1 112 ? -4.973 -16.328 -5.191 1 91.5 112 LEU B C 1
ATOM 3406 O O . LEU B 1 112 ? -5.773 -16.703 -4.332 1 91.5 112 LEU B O 1
ATOM 3410 N N . GLY B 1 113 ? -4.602 -15.078 -5.277 1 82.62 113 GLY B N 1
ATOM 3411 C CA . GLY B 1 113 ? -5.121 -14.102 -4.336 1 82.62 113 GLY B CA 1
ATOM 3412 C C . GLY B 1 113 ? -5.691 -12.867 -5.012 1 82.62 113 GLY B C 1
ATOM 3413 O O . GLY B 1 113 ? -6.895 -12.789 -5.262 1 82.62 113 GLY B O 1
ATOM 3414 N N . ASN B 1 114 ? -4.934 -12.047 -5.574 1 75.69 114 ASN B N 1
ATOM 3415 C CA . ASN B 1 114 ? -5.312 -10.727 -6.066 1 75.69 114 ASN B CA 1
ATOM 3416 C C . ASN B 1 114 ? -6.336 -10.828 -7.195 1 75.69 114 ASN B C 1
ATOM 3418 O O . ASN B 1 114 ? -7.266 -10.016 -7.266 1 75.69 114 ASN B O 1
ATOM 3422 N N . MET B 1 115 ? -6.176 -11.781 -7.918 1 76.5 115 MET B N 1
ATOM 3423 C CA . MET B 1 115 ? -7.086 -11.945 -9.047 1 76.5 115 MET B CA 1
ATOM 3424 C C . MET B 1 115 ? -8.477 -12.367 -8.578 1 76.5 115 MET B C 1
ATOM 3426 O O . MET B 1 115 ? -9.484 -11.883 -9.094 1 76.5 115 MET B O 1
ATOM 3430 N N . PHE B 1 116 ? -8.531 -13.117 -7.562 1 84.75 116 PHE B N 1
ATOM 3431 C CA . PHE B 1 116 ? -9.797 -13.625 -7.055 1 84.75 116 PHE B CA 1
ATOM 3432 C C . PHE B 1 116 ? -10.539 -12.539 -6.277 1 84.75 116 PHE B C 1
ATOM 3434 O O . PHE B 1 116 ? -11.766 -12.453 -6.336 1 84.75 116 PHE B O 1
ATOM 3441 N N . LEU B 1 117 ? -9.766 -11.758 -5.609 1 77 117 LEU B N 1
ATOM 3442 C CA . LEU B 1 117 ? -10.352 -10.703 -4.777 1 77 117 LEU B CA 1
ATOM 3443 C C . LEU B 1 117 ? -11.141 -9.719 -5.625 1 77 117 LEU B C 1
ATOM 3445 O O . LEU B 1 117 ? -12.094 -9.094 -5.137 1 77 117 LEU B O 1
ATOM 3449 N N . ILE B 1 118 ? -10.781 -9.688 -6.82 1 73.19 118 ILE B N 1
ATOM 3450 C CA . ILE B 1 118 ? -11.461 -8.75 -7.699 1 73.19 118 ILE B CA 1
ATOM 3451 C C . ILE B 1 118 ? -12.539 -9.477 -8.5 1 73.19 118 ILE B C 1
ATOM 3453 O O . ILE B 1 118 ? -13.656 -8.969 -8.656 1 73.19 118 ILE B O 1
ATOM 3457 N N . MET B 1 119 ? -12.305 -10.617 -8.883 1 79.81 119 MET B N 1
ATOM 3458 C CA . MET B 1 119 ? -13.164 -11.344 -9.805 1 79.81 119 MET B CA 1
ATOM 3459 C C . MET B 1 119 ? -14.406 -11.875 -9.094 1 79.81 119 MET B C 1
ATOM 3461 O O . MET B 1 119 ? -15.516 -11.812 -9.633 1 79.81 119 MET B O 1
ATOM 3465 N N . ILE B 1 120 ? -14.281 -12.328 -7.934 1 86.44 120 ILE B N 1
ATOM 3466 C CA . ILE B 1 120 ? -15.359 -13.055 -7.277 1 86.44 120 ILE B CA 1
ATOM 3467 C C . ILE B 1 120 ? -16.484 -12.086 -6.902 1 86.44 120 ILE B C 1
ATOM 3469 O O . ILE B 1 120 ? -17.656 -12.336 -7.203 1 86.44 120 ILE B O 1
ATOM 3473 N N . PRO B 1 121 ? -16.156 -10.953 -6.27 1 79.44 121 PRO B N 1
ATOM 3474 C CA . PRO B 1 121 ? -17.25 -10.008 -6.012 1 79.44 121 PRO B CA 1
ATOM 3475 C C . PRO B 1 121 ? -17.938 -9.539 -7.293 1 79.44 121 PRO B C 1
ATOM 3477 O O . PRO B 1 121 ? -19.156 -9.312 -7.297 1 79.44 121 PRO B O 1
ATOM 3480 N N . ALA B 1 122 ? -17.203 -9.406 -8.32 1 76.69 122 ALA B N 1
ATOM 3481 C CA . ALA B 1 122 ? -17.781 -8.969 -9.594 1 76.69 122 ALA B CA 1
ATOM 3482 C C . ALA B 1 122 ? -18.75 -10.008 -10.148 1 76.69 122 ALA B C 1
ATOM 3484 O O . ALA B 1 122 ? -19.812 -9.664 -10.648 1 76.69 122 ALA B O 1
ATOM 3485 N N . VAL B 1 123 ? -18.422 -11.219 -10.047 1 83 123 VAL B N 1
ATOM 3486 C CA . VAL B 1 123 ? -19.266 -12.297 -10.547 1 83 123 VAL B CA 1
ATOM 3487 C C . VAL B 1 123 ? -20.516 -12.43 -9.672 1 83 123 VAL B C 1
ATOM 3489 O O . VAL B 1 123 ? -21.594 -12.742 -10.164 1 83 123 VAL B O 1
ATOM 3492 N N . CYS B 1 124 ? -20.359 -12.148 -8.406 1 85.88 124 CYS B N 1
ATOM 3493 C CA . CYS B 1 124 ? -21.484 -12.234 -7.48 1 85.88 124 CYS B CA 1
ATOM 3494 C C . CYS B 1 124 ? -22.516 -11.148 -7.766 1 85.88 124 CYS B C 1
ATOM 3496 O O . CYS B 1 124 ? -23.703 -11.336 -7.523 1 85.88 124 CYS B O 1
ATOM 3498 N N . LYS B 1 125 ? -22.109 -10.062 -8.211 1 80.88 125 LYS B N 1
ATOM 3499 C CA . LYS B 1 125 ? -23 -8.93 -8.453 1 80.88 125 LYS B CA 1
ATOM 3500 C C . LYS B 1 125 ? -23.641 -9.023 -9.828 1 80.88 125 LYS B C 1
ATOM 3502 O O . LYS B 1 125 ? -24.594 -8.305 -10.125 1 80.88 125 LYS B O 1
ATOM 3507 N N . GLU B 1 126 ? -23.094 -9.898 -10.609 1 78.38 126 GLU B N 1
ATOM 3508 C CA . GLU B 1 126 ? -23.625 -10.031 -11.961 1 78.38 126 GLU B CA 1
ATOM 3509 C C . GLU B 1 126 ? -25.062 -10.562 -11.953 1 78.38 126 GLU B C 1
ATOM 3511 O O . GLU B 1 126 ? -25.391 -11.438 -11.156 1 78.38 126 GLU B O 1
ATOM 3516 N N . LYS B 1 127 ? -25.812 -9.781 -12.781 1 74.44 127 LYS B N 1
ATOM 3517 C CA . LYS B 1 127 ? -27.203 -10.203 -12.922 1 74.44 127 LYS B CA 1
ATOM 3518 C C . LYS B 1 127 ? -27.297 -11.633 -13.445 1 74.44 127 LYS B C 1
ATOM 3520 O O . LYS B 1 127 ? -26.656 -11.969 -14.445 1 74.44 127 LYS B O 1
ATOM 3525 N N . GLY B 1 128 ? -27.984 -12.5 -12.797 1 73.25 128 GLY B N 1
ATOM 3526 C CA . GLY B 1 128 ? -28.156 -13.875 -13.242 1 73.25 128 GLY B CA 1
ATOM 3527 C C . GLY B 1 128 ? -27.109 -14.812 -12.68 1 73.25 128 GLY B C 1
ATOM 3528 O O . GLY B 1 128 ? -26.969 -15.945 -13.148 1 73.25 128 GLY B O 1
ATOM 3529 N N . SER B 1 129 ? -26.422 -14.375 -11.82 1 76.69 129 SER B N 1
ATOM 3530 C CA . SER B 1 129 ? -25.406 -15.203 -11.195 1 76.69 129 SER B CA 1
ATOM 3531 C C . SER B 1 129 ? -26.016 -16.438 -10.523 1 76.69 129 SER B C 1
ATOM 3533 O O . SER B 1 129 ? -27.078 -16.344 -9.906 1 76.69 129 SER B O 1
ATOM 3535 N N . PRO B 1 130 ? -25.422 -17.531 -10.836 1 80.25 130 PRO B N 1
ATOM 3536 C CA . PRO B 1 130 ? -25.953 -18.766 -10.266 1 80.25 130 PRO B CA 1
ATOM 3537 C C . PRO B 1 130 ? -25.594 -18.938 -8.789 1 80.25 130 PRO B C 1
ATOM 3539 O O . PRO B 1 130 ? -25.812 -20.016 -8.219 1 80.25 130 PRO B O 1
ATOM 3542 N N . PHE B 1 131 ? -25.094 -17.891 -8.094 1 88.5 131 PHE B N 1
ATOM 3543 C CA . PHE B 1 131 ? -24.5 -18.078 -6.777 1 88.5 131 PHE B CA 1
ATOM 3544 C C . PHE B 1 131 ? -25.391 -17.5 -5.684 1 88.5 131 PHE B C 1
ATOM 3546 O O . PHE B 1 131 ? -24.969 -17.359 -4.539 1 88.5 131 PHE B O 1
ATOM 3553 N N . GLY B 1 132 ? -26.578 -17.156 -6.059 1 85.62 132 GLY B N 1
ATOM 3554 C CA . GLY B 1 132 ? -27.516 -16.703 -5.047 1 85.62 132 GLY B CA 1
ATOM 3555 C C . GLY B 1 132 ? -27.469 -15.203 -4.809 1 85.62 132 GLY B C 1
ATOM 3556 O O . GLY B 1 132 ? -27.125 -14.438 -5.715 1 85.62 132 GLY B 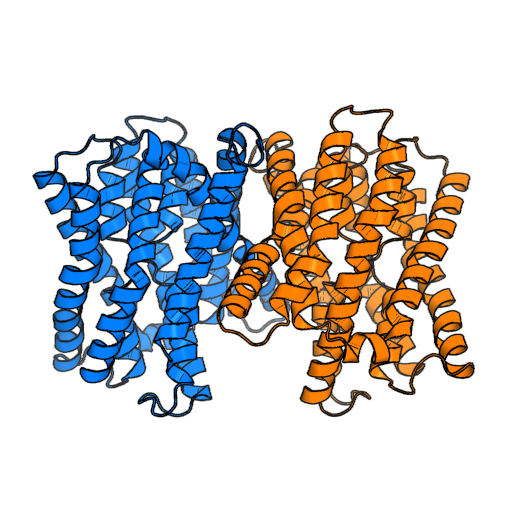O 1
ATOM 3557 N N . ALA B 1 133 ? -27.859 -14.867 -3.574 1 88.62 133 ALA B N 1
ATOM 3558 C CA . ALA B 1 133 ? -27.906 -13.453 -3.23 1 88.62 133 ALA B CA 1
ATOM 3559 C C . ALA B 1 133 ? -26.516 -12.836 -3.244 1 88.62 133 ALA B C 1
ATOM 3561 O O . ALA B 1 133 ? -25.578 -13.398 -2.67 1 88.62 133 ALA B O 1
ATOM 3562 N N . PRO B 1 134 ? -26.406 -11.695 -3.811 1 86.5 134 PRO B N 1
ATOM 3563 C CA . PRO B 1 134 ? -25.078 -11.094 -4 1 86.5 134 PRO B CA 1
ATOM 3564 C C . PRO B 1 134 ? -24.328 -10.898 -2.688 1 86.5 134 PRO B C 1
ATOM 3566 O O . PRO B 1 134 ? -23.109 -11.109 -2.633 1 86.5 134 PRO B O 1
ATOM 3569 N N . ASP B 1 135 ? -25.031 -10.508 -1.669 1 82.69 135 ASP B N 1
ATOM 3570 C CA . ASP B 1 135 ? -24.359 -10.25 -0.395 1 82.69 135 ASP B CA 1
ATOM 3571 C C . ASP B 1 135 ? -23.828 -11.539 0.213 1 82.69 135 ASP B C 1
ATOM 3573 O O . ASP B 1 135 ? -22.719 -11.555 0.756 1 82.69 135 ASP B O 1
ATOM 3577 N N . VAL B 1 136 ? -24.625 -12.523 0.071 1 84.06 136 VAL B N 1
ATOM 3578 C CA . VAL B 1 136 ? -24.219 -13.82 0.598 1 84.06 136 VAL B CA 1
ATOM 3579 C C . VAL B 1 136 ? -23.078 -14.391 -0.246 1 84.06 136 VAL B C 1
ATOM 3581 O O . VAL B 1 136 ? -22.078 -14.859 0.293 1 84.06 136 VAL B O 1
ATOM 3584 N N . CYS B 1 137 ? -23.172 -14.273 -1.522 1 88.19 137 CYS B N 1
ATOM 3585 C CA . CYS B 1 137 ? -22.156 -14.727 -2.459 1 88.19 137 CYS B CA 1
ATOM 3586 C C . CYS B 1 137 ? -20.828 -14.016 -2.203 1 88.19 137 CYS B C 1
ATOM 3588 O O . CYS B 1 137 ? -19.781 -14.648 -2.16 1 88.19 137 CYS B O 1
ATOM 3590 N N . GLN B 1 138 ? -20.969 -12.797 -1.939 1 85.38 138 GLN B N 1
ATOM 3591 C CA . GLN B 1 138 ? -19.766 -12.008 -1.714 1 85.38 138 GLN B CA 1
ATOM 3592 C C . GLN B 1 138 ? -19.078 -12.414 -0.412 1 85.38 138 GLN B C 1
ATOM 3594 O O . GLN B 1 138 ? -17.859 -12.523 -0.36 1 85.38 138 GLN B O 1
ATOM 3599 N N . SER B 1 139 ? -19.828 -12.625 0.55 1 82.31 139 SER B N 1
ATOM 3600 C CA . SER B 1 139 ? -19.266 -12.984 1.851 1 82.31 139 SER B CA 1
ATOM 3601 C C . SER B 1 139 ? -18.562 -14.328 1.795 1 82.31 139 SER B C 1
ATOM 3603 O O . SER B 1 139 ? -17.391 -14.438 2.189 1 82.31 139 SER B O 1
ATOM 3605 N N . TYR B 1 140 ? -19.203 -15.25 1.236 1 83.5 140 TYR B N 1
ATOM 3606 C CA . TYR B 1 140 ? -18.594 -16.562 1.119 1 83.5 140 TYR B CA 1
ATOM 3607 C C . TYR B 1 140 ? -17.453 -16.547 0.123 1 83.5 140 TYR B C 1
ATOM 3609 O O . TYR B 1 140 ? -16.422 -17.203 0.341 1 83.5 140 TYR B O 1
ATOM 3617 N N . GLY B 1 141 ? -17.656 -15.844 -0.937 1 86.88 141 GLY B N 1
ATOM 3618 C CA . GLY B 1 141 ? -16.609 -15.727 -1.94 1 86.88 141 GLY B CA 1
ATOM 3619 C C . GLY B 1 141 ? -15.32 -15.156 -1.392 1 86.88 141 GLY B C 1
ATOM 3620 O O . GLY B 1 141 ? -14.234 -15.68 -1.66 1 86.88 141 GLY B O 1
ATOM 3621 N N . LEU B 1 142 ? -15.469 -14.18 -0.617 1 82.69 142 LEU B N 1
ATOM 3622 C CA . LEU B 1 142 ? -14.289 -13.531 -0.041 1 82.69 142 LEU B CA 1
ATOM 3623 C C . LEU B 1 142 ? -13.586 -14.469 0.938 1 82.69 142 LEU B C 1
ATOM 3625 O O . LEU B 1 142 ? -12.352 -14.445 1.042 1 82.69 142 LEU B O 1
ATOM 3629 N N . ALA B 1 143 ? -14.352 -15.211 1.591 1 82.5 143 ALA B N 1
ATOM 3630 C CA . ALA B 1 143 ? -13.758 -16.188 2.494 1 82.5 143 ALA B CA 1
ATOM 3631 C C . ALA B 1 143 ? -12.953 -17.234 1.721 1 82.5 143 ALA B C 1
ATOM 3633 O O . ALA B 1 143 ? -11.844 -17.594 2.115 1 82.5 143 ALA B O 1
ATOM 3634 N N . TYR B 1 144 ? -13.516 -17.734 0.608 1 88.25 144 TYR B N 1
ATOM 3635 C CA . TYR B 1 144 ? -12.836 -18.719 -0.225 1 88.25 144 TYR B CA 1
ATOM 3636 C C . TYR B 1 144 ? -11.547 -18.141 -0.801 1 88.25 144 TYR B C 1
ATOM 3638 O O . TYR B 1 144 ? -10.508 -18.812 -0.795 1 88.25 144 TYR B O 1
ATOM 3646 N N . VAL B 1 145 ? -11.664 -16.938 -1.204 1 87.88 145 VAL B N 1
ATOM 3647 C CA . VAL B 1 145 ? -10.531 -16.281 -1.847 1 87.88 145 VAL B CA 1
ATOM 3648 C C . VAL B 1 145 ? -9.422 -16.047 -0.825 1 87.88 145 VAL B C 1
ATOM 3650 O O . VAL B 1 145 ? -8.242 -16.266 -1.115 1 87.88 145 VAL B O 1
ATOM 3653 N N . SER B 1 146 ? -9.812 -15.547 0.332 1 83.12 146 SER B N 1
ATOM 3654 C CA . SER B 1 146 ? -8.836 -15.289 1.383 1 83.12 146 SER B CA 1
ATOM 3655 C C . SER B 1 146 ? -8.117 -16.562 1.795 1 83.12 146 SER B C 1
ATOM 3657 O O . SER B 1 146 ? -6.902 -16.562 2.016 1 83.12 146 SER B O 1
ATOM 3659 N N . PHE B 1 147 ? -8.859 -17.609 1.86 1 84.69 147 PHE B N 1
ATOM 3660 C CA . PHE B 1 147 ? -8.281 -18.906 2.213 1 84.69 147 PHE B CA 1
ATOM 3661 C C . PHE B 1 147 ? -7.34 -19.391 1.116 1 84.69 147 PHE B C 1
ATOM 3663 O O . PHE B 1 147 ? -6.246 -19.875 1.401 1 84.69 147 PHE B O 1
ATOM 3670 N N . SER B 1 148 ? -7.73 -19.25 -0.086 1 89.94 148 SER B N 1
ATOM 3671 C CA . SER B 1 148 ? -6.91 -19.609 -1.238 1 89.94 148 SER B CA 1
ATOM 3672 C C . SER B 1 148 ? -5.602 -18.828 -1.255 1 89.94 148 SER B C 1
ATOM 3674 O O . SER B 1 148 ? -4.535 -19.406 -1.502 1 89.94 148 SER B O 1
ATOM 3676 N N . MET B 1 149 ? -5.699 -17.578 -0.97 1 87.38 149 MET B N 1
ATOM 3677 C CA . MET B 1 149 ? -4.523 -16.719 -0.964 1 87.38 149 MET B CA 1
ATOM 3678 C C . MET B 1 149 ? -3.539 -17.141 0.119 1 87.38 149 MET B C 1
ATOM 3680 O O . MET B 1 149 ? -2.332 -17.188 -0.122 1 87.38 149 MET B O 1
ATOM 3684 N N . ALA B 1 150 ? -4.078 -17.422 1.248 1 81 150 ALA B N 1
ATOM 3685 C CA . ALA B 1 150 ? -3.232 -17.781 2.379 1 81 150 ALA B CA 1
ATOM 3686 C C . ALA B 1 150 ? -2.494 -19.094 2.104 1 81 150 ALA B C 1
ATOM 3688 O O . ALA B 1 150 ? -1.279 -19.188 2.303 1 81 150 ALA B O 1
ATOM 3689 N N . ILE B 1 151 ? -3.205 -20.094 1.636 1 85.12 151 ILE B N 1
ATOM 3690 C CA . ILE B 1 151 ? -2.611 -21.391 1.357 1 85.12 151 ILE B CA 1
ATOM 3691 C C . ILE B 1 151 ? -1.628 -21.281 0.196 1 85.12 151 ILE B C 1
ATOM 3693 O O . ILE B 1 151 ? -0.542 -21.859 0.231 1 85.12 151 ILE B O 1
ATOM 3697 N N . GLY B 1 152 ? -2.064 -20.516 -0.811 1 89.25 152 GLY B N 1
ATOM 3698 C CA . GLY B 1 152 ? -1.173 -20.281 -1.935 1 89.25 152 GLY B CA 1
ATOM 3699 C C . GLY B 1 152 ? 0.142 -19.641 -1.528 1 89.25 152 GLY B C 1
ATOM 3700 O O . GLY B 1 152 ? 1.202 -20.031 -2.029 1 89.25 152 GLY B O 1
ATOM 3701 N N . ALA B 1 153 ? 0.041 -18.719 -0.669 1 85.62 153 ALA B N 1
ATOM 3702 C CA . ALA B 1 153 ? 1.244 -18.047 -0.186 1 85.62 153 ALA B CA 1
ATOM 3703 C C . ALA B 1 153 ? 2.15 -19.016 0.568 1 85.62 153 ALA B C 1
ATOM 3705 O O . ALA B 1 153 ? 3.373 -18.984 0.413 1 85.62 153 ALA B O 1
ATOM 3706 N N . ILE B 1 154 ? 1.568 -19.844 1.351 1 80.44 154 ILE B N 1
ATOM 3707 C CA . ILE B 1 154 ? 2.332 -20.812 2.119 1 80.44 154 ILE B CA 1
ATOM 3708 C C . ILE B 1 154 ? 3.088 -21.734 1.17 1 80.44 154 ILE B C 1
ATOM 3710 O O . ILE B 1 154 ? 4.285 -21.984 1.347 1 80.44 154 ILE B O 1
ATOM 3714 N N . TYR B 1 155 ? 2.43 -22.203 0.182 1 89 155 TYR B N 1
ATOM 3715 C CA . TYR B 1 155 ? 3.072 -23.109 -0.765 1 89 155 TYR B CA 1
ATOM 3716 C C . TYR B 1 155 ? 4.117 -22.375 -1.599 1 89 155 TYR B C 1
ATOM 3718 O O . TYR B 1 155 ? 5.16 -22.938 -1.933 1 89 155 TYR B O 1
ATOM 3726 N N . LEU B 1 156 ? 3.867 -21.156 -1.917 1 90.44 156 LEU B N 1
ATOM 3727 C CA . LEU B 1 156 ? 4.82 -20.375 -2.697 1 90.44 156 LEU B CA 1
ATOM 3728 C C . LEU B 1 156 ? 6.129 -20.203 -1.936 1 90.44 156 LEU B C 1
ATOM 3730 O O . LEU B 1 156 ? 7.207 -20.469 -2.479 1 90.44 156 LEU B O 1
ATOM 3734 N N . TRP B 1 157 ? 6.062 -19.906 -0.728 1 82.81 157 TRP B N 1
ATOM 3735 C CA . TRP B 1 157 ? 7.25 -19.531 0.038 1 82.81 157 TRP B CA 1
ATOM 3736 C C . TRP B 1 157 ? 7.906 -20.766 0.647 1 82.81 157 TRP B C 1
ATOM 3738 O O . TRP B 1 157 ? 9.086 -20.734 1.02 1 82.81 157 TRP B O 1
ATOM 3748 N N . SER B 1 158 ? 7.172 -21.875 0.798 1 81.44 158 SER B N 1
ATOM 3749 C CA . SER B 1 158 ? 7.773 -23.078 1.345 1 81.44 158 SER B CA 1
ATOM 3750 C C . SER B 1 158 ? 8.273 -24 0.234 1 81.44 158 SER B C 1
ATOM 3752 O O . SER B 1 158 ? 9.25 -24.734 0.415 1 81.44 158 SER B O 1
ATOM 3754 N N . TYR B 1 159 ? 7.602 -23.938 -0.873 1 88.31 159 TYR B N 1
ATOM 3755 C CA . TYR B 1 159 ? 7.879 -24.906 -1.934 1 88.31 159 TYR B CA 1
ATOM 3756 C C . TYR B 1 159 ? 8.594 -24.234 -3.104 1 88.31 159 TYR B C 1
ATOM 3758 O O . TYR B 1 159 ? 9.758 -24.531 -3.385 1 88.31 159 TYR B O 1
ATOM 3766 N N . VAL B 1 160 ? 8 -23.25 -3.684 1 90.75 160 VAL B N 1
ATOM 3767 C CA . VAL B 1 160 ? 8.523 -22.641 -4.898 1 90.75 160 VAL B CA 1
ATOM 3768 C C . VAL B 1 160 ? 9.789 -21.844 -4.57 1 90.75 160 VAL B C 1
ATOM 3770 O O . VAL B 1 160 ? 10.742 -21.844 -5.352 1 90.75 160 VAL B O 1
ATOM 3773 N N . TYR B 1 161 ? 9.773 -21.203 -3.469 1 87.56 161 TYR B N 1
ATOM 3774 C CA . TYR B 1 161 ? 10.953 -20.484 -2.994 1 87.56 161 TYR B CA 1
ATOM 3775 C C . TYR B 1 161 ? 12.18 -21.391 -3.002 1 87.56 161 TYR B C 1
ATOM 3777 O O . TYR B 1 161 ? 13.242 -21 -3.49 1 87.56 161 TYR B O 1
ATOM 3785 N N . ASN B 1 162 ? 12.008 -22.625 -2.557 1 85.75 162 ASN B N 1
ATOM 3786 C CA . ASN B 1 162 ? 13.125 -23.562 -2.449 1 85.75 162 ASN B CA 1
ATOM 3787 C C . ASN B 1 162 ? 13.57 -24.062 -3.818 1 85.75 162 ASN B C 1
ATOM 3789 O O . ASN B 1 162 ? 14.75 -24.328 -4.035 1 85.75 162 ASN B O 1
ATOM 3793 N N . ILE B 1 163 ? 12.672 -24.141 -4.664 1 89.88 163 ILE B N 1
ATOM 3794 C CA . ILE B 1 163 ? 13 -24.578 -6.02 1 89.88 163 ILE B CA 1
ATOM 3795 C C . ILE B 1 163 ? 13.836 -23.5 -6.715 1 89.88 163 ILE B C 1
ATOM 3797 O O . ILE B 1 163 ? 14.852 -23.812 -7.348 1 89.88 163 ILE B O 1
ATOM 3801 N N . VAL B 1 164 ? 13.453 -22.297 -6.578 1 90.44 164 VAL B N 1
ATOM 3802 C CA . VAL B 1 164 ? 14.172 -21.188 -7.215 1 90.44 164 VAL B CA 1
ATOM 3803 C C . VAL B 1 164 ? 15.531 -21 -6.543 1 90.44 164 VAL B C 1
ATOM 3805 O O . VAL B 1 164 ? 16.547 -20.797 -7.219 1 90.44 164 VAL B O 1
ATOM 3808 N N . ARG B 1 165 ? 15.539 -21.125 -5.258 1 86.38 165 ARG B N 1
ATOM 3809 C CA . ARG B 1 165 ? 16.797 -21.016 -4.512 1 86.38 165 ARG B CA 1
ATOM 3810 C C . ARG B 1 165 ? 17.797 -22.062 -4.992 1 86.38 165 ARG B C 1
ATOM 3812 O O . ARG B 1 165 ? 18.969 -21.734 -5.215 1 86.38 165 ARG B O 1
ATOM 3819 N N . ALA B 1 166 ? 17.422 -23.266 -5.105 1 85.62 166 ALA B N 1
ATOM 3820 C CA . ALA B 1 166 ? 18.281 -24.359 -5.516 1 85.62 166 ALA B CA 1
ATOM 3821 C C . ALA B 1 166 ? 18.844 -24.125 -6.914 1 85.62 166 ALA B C 1
ATOM 3823 O O . ALA B 1 166 ? 20 -24.469 -7.191 1 85.62 166 ALA B O 1
ATOM 3824 N N . SER B 1 167 ? 18.078 -23.547 -7.691 1 88.12 167 SER B N 1
ATOM 3825 C CA . SER B 1 167 ? 18.516 -23.281 -9.062 1 88.12 167 SER B CA 1
ATOM 3826 C C . SER B 1 167 ? 19.438 -22.078 -9.125 1 88.12 167 SER B C 1
ATOM 3828 O O . SER B 1 167 ? 20.266 -21.969 -10.031 1 88.12 167 SER B O 1
ATOM 3830 N N . ALA B 1 168 ? 19.25 -21.172 -8.141 1 80.5 168 ALA B N 1
ATOM 3831 C CA . ALA B 1 168 ? 20.047 -19.953 -8.102 1 80.5 168 ALA B CA 1
ATOM 3832 C C . ALA B 1 168 ? 21.375 -20.188 -7.375 1 80.5 168 ALA B C 1
ATOM 3834 O O . ALA B 1 168 ? 22.312 -19.406 -7.52 1 80.5 168 ALA B O 1
ATOM 3835 N N . ALA B 1 169 ? 21.562 -20.984 -6.07 1 69.62 169 ALA B N 1
ATOM 3836 C CA . ALA B 1 169 ? 22.672 -21.234 -5.156 1 69.62 169 ALA B CA 1
ATOM 3837 C C . ALA B 1 169 ? 24 -21.328 -5.91 1 69.62 169 ALA B C 1
ATOM 3839 O O . ALA B 1 169 ? 25.047 -20.969 -5.379 1 69.62 169 ALA B O 1
ATOM 3840 N N . GLY B 1 170 ? 24.156 -21.781 -6.891 1 57.28 170 GLY B N 1
ATOM 3841 C CA . GLY B 1 170 ? 25.484 -21.688 -7.469 1 57.28 170 GLY B CA 1
ATOM 3842 C C . GLY B 1 170 ? 25.938 -20.266 -7.707 1 57.28 170 GLY B C 1
ATOM 3843 O O . GLY B 1 170 ? 27.094 -20.016 -8.055 1 57.28 170 GLY B O 1
ATOM 3844 N N . THR B 1 171 ? 25 -19.359 -7.395 1 49.94 171 THR B N 1
ATOM 3845 C CA . THR B 1 171 ? 25.375 -18 -7.773 1 49.94 171 THR B CA 1
ATOM 3846 C C . THR B 1 171 ? 25.594 -17.125 -6.535 1 49.94 171 THR B C 1
ATOM 3848 O O . THR B 1 171 ? 26.422 -16.219 -6.551 1 49.94 171 THR B O 1
ATOM 3851 N N . THR B 1 172 ? 24.797 -16.938 -5.406 1 51.31 172 THR B N 1
ATOM 3852 C CA . THR B 1 172 ? 25.094 -15.898 -4.418 1 51.31 172 THR B CA 1
ATOM 3853 C C . THR B 1 172 ? 24.922 -16.438 -3.002 1 51.31 172 THR B C 1
ATOM 3855 O O . THR B 1 172 ? 23.984 -17.188 -2.73 1 51.31 172 THR B O 1
ATOM 3858 N N . ILE B 1 173 ? 25.938 -16.469 -1.961 1 47 173 ILE B N 1
ATOM 3859 C CA . ILE B 1 173 ? 26.125 -16.766 -0.546 1 47 173 ILE B CA 1
ATOM 3860 C C . ILE B 1 173 ? 24.969 -16.172 0.267 1 47 173 ILE B C 1
ATOM 3862 O O . ILE B 1 173 ? 24.516 -16.781 1.236 1 47 173 ILE B O 1
ATOM 3866 N N . GLU B 1 174 ? 24.484 -15.016 0.165 1 50.59 174 GLU B N 1
ATOM 3867 C CA . GLU B 1 174 ? 23.562 -14.148 0.893 1 50.59 174 GLU B CA 1
ATOM 3868 C C . GLU B 1 174 ? 22.188 -14.805 1.043 1 50.59 174 GLU B C 1
ATOM 3870 O O . GLU B 1 174 ? 21.359 -14.336 1.818 1 50.59 174 GLU B O 1
ATOM 3875 N N . SER B 1 175 ? 22.062 -16.094 0.636 1 50.38 175 SER B N 1
ATOM 3876 C CA . SER B 1 175 ? 20.812 -16.828 0.487 1 50.38 175 SER B CA 1
ATOM 3877 C C . SER B 1 175 ? 20.375 -17.438 1.812 1 50.38 175 SER B C 1
ATOM 3879 O O . SER B 1 175 ? 19.172 -17.469 2.123 1 50.38 175 SER B O 1
ATOM 3881 N N . THR B 1 176 ? 21.312 -17.859 2.631 1 47.12 176 THR B N 1
ATOM 3882 C CA . THR B 1 176 ? 20.953 -18.641 3.811 1 47.12 176 THR B CA 1
ATOM 3883 C C . THR B 1 176 ? 20.188 -17.781 4.809 1 47.12 176 THR B C 1
ATOM 3885 O O . THR B 1 176 ? 19.219 -18.234 5.422 1 47.12 176 THR B O 1
ATOM 3888 N N . ARG B 1 177 ? 20.688 -16.609 5.109 1 48.38 177 ARG B N 1
ATOM 3889 C CA . ARG B 1 177 ? 20.109 -15.727 6.125 1 48.38 177 ARG B CA 1
ATOM 3890 C C . ARG B 1 177 ? 18.656 -15.383 5.789 1 48.38 177 ARG B C 1
ATOM 3892 O O . ARG B 1 177 ? 17.797 -15.383 6.672 1 48.38 177 ARG B O 1
ATOM 3899 N N . HIS B 1 178 ? 18.312 -15.234 4.555 1 51.19 178 HIS B N 1
ATOM 3900 C CA . HIS B 1 178 ? 16.969 -14.891 4.121 1 51.19 178 HIS B CA 1
ATOM 3901 C C . HIS B 1 178 ? 16 -16.047 4.359 1 51.19 178 HIS B C 1
ATOM 3903 O O . HIS B 1 178 ? 14.852 -15.836 4.758 1 51.19 178 HIS B O 1
ATOM 3909 N N . THR B 1 179 ? 16.609 -17.234 4.266 1 47.53 179 THR B N 1
ATOM 3910 C CA . THR B 1 179 ? 15.781 -18.438 4.41 1 47.53 179 THR B CA 1
ATOM 3911 C C . THR B 1 179 ? 15.273 -18.562 5.84 1 47.53 179 THR B C 1
ATOM 3913 O O . THR B 1 179 ? 14.117 -18.938 6.062 1 47.53 179 THR B O 1
ATOM 3916 N N . GLN B 1 180 ? 16.125 -18.281 6.711 1 44.78 180 GLN B N 1
ATOM 3917 C CA . GLN B 1 180 ? 15.734 -18.438 8.109 1 44.78 180 GLN B CA 1
ATOM 3918 C C . GLN B 1 180 ? 14.648 -17.438 8.492 1 44.78 180 GLN B C 1
ATOM 3920 O O . GLN B 1 180 ? 13.711 -17.781 9.219 1 44.78 180 GLN B O 1
ATOM 3925 N N . ILE B 1 181 ? 14.75 -16.312 8.047 1 48.81 181 ILE B N 1
ATOM 3926 C CA . ILE B 1 181 ? 13.82 -15.273 8.461 1 48.81 181 ILE B CA 1
ATOM 3927 C C . ILE B 1 181 ? 12.445 -15.539 7.855 1 48.81 181 ILE B C 1
ATOM 3929 O O . ILE B 1 181 ? 11.43 -15.398 8.531 1 48.81 181 ILE B O 1
ATOM 3933 N N . VAL B 1 182 ? 12.539 -16.016 6.648 1 48.34 182 VAL B N 1
ATOM 3934 C CA . VAL B 1 182 ? 11.273 -16.359 6.004 1 48.34 182 VAL B CA 1
ATOM 3935 C C . VAL B 1 182 ? 10.594 -17.484 6.758 1 48.34 182 VAL B C 1
ATOM 3937 O O . VAL B 1 182 ? 9.383 -17.453 6.988 1 48.34 182 VAL B O 1
ATOM 3940 N N . GLY B 1 183 ? 11.43 -18.531 6.992 1 45.56 183 GLY B N 1
ATOM 3941 C CA . GLY B 1 183 ? 10.898 -19.625 7.793 1 45.56 183 GLY B CA 1
ATOM 3942 C C . GLY B 1 183 ? 10.273 -19.156 9.094 1 45.56 183 GLY B C 1
ATOM 3943 O O . GLY B 1 183 ? 9.195 -19.609 9.469 1 45.56 183 GLY B O 1
ATOM 3944 N N . PHE B 1 184 ? 10.891 -18.25 9.688 1 46.91 184 PHE B N 1
ATOM 3945 C CA . PHE B 1 184 ? 10.406 -17.719 10.953 1 46.91 184 PHE B CA 1
ATOM 3946 C C . PHE B 1 184 ? 9.109 -16.938 10.75 1 46.91 184 PHE B C 1
ATOM 3948 O O . PHE B 1 184 ? 8.164 -17.078 11.531 1 46.91 184 PHE B O 1
ATOM 3955 N N . MET B 1 185 ? 9.062 -16.188 9.781 1 48.34 185 MET B N 1
ATOM 3956 C CA . MET B 1 185 ? 7.875 -15.375 9.57 1 48.34 185 MET B CA 1
ATOM 3957 C C . MET B 1 185 ? 6.672 -16.234 9.219 1 48.34 185 MET B C 1
ATOM 3959 O O . MET B 1 185 ? 5.566 -16 9.711 1 48.34 185 MET B O 1
ATOM 3963 N N . ILE B 1 186 ? 6.953 -17.234 8.383 1 48.69 186 ILE B N 1
ATOM 3964 C CA . ILE B 1 186 ? 5.906 -18.188 8.055 1 48.69 186 ILE B CA 1
ATOM 3965 C C . ILE B 1 186 ? 5.516 -18.984 9.305 1 48.69 186 ILE B C 1
ATOM 3967 O O . ILE B 1 186 ? 4.336 -19.266 9.516 1 48.69 186 ILE B O 1
ATOM 3971 N N . GLY B 1 187 ? 6.551 -19.344 10.062 1 47.12 187 GLY B N 1
ATOM 3972 C CA . GLY B 1 187 ? 6.289 -20.062 11.297 1 47.12 187 GLY B CA 1
ATOM 3973 C C . GLY B 1 187 ? 5.484 -19.25 12.305 1 47.12 187 GLY B C 1
ATOM 3974 O O . GLY B 1 187 ? 4.805 -19.828 13.156 1 47.12 187 GLY B O 1
ATOM 3975 N N . LEU B 1 188 ? 5.539 -17.953 12.117 1 48.03 188 LEU B N 1
ATOM 3976 C CA . LEU B 1 188 ? 4.855 -17.125 13.102 1 48.03 188 LEU B CA 1
ATOM 3977 C C . LEU B 1 188 ? 3.389 -16.938 12.734 1 48.03 188 LEU B C 1
ATOM 3979 O O . LEU B 1 188 ? 2.59 -16.484 13.555 1 48.03 188 LEU B O 1
ATOM 3983 N N . ILE B 1 189 ? 3.07 -17.359 11.617 1 49.5 189 ILE B N 1
ATOM 3984 C CA . ILE B 1 189 ? 1.701 -17.172 11.148 1 49.5 189 ILE B CA 1
ATOM 3985 C C . ILE B 1 189 ? 0.735 -17.906 12.062 1 49.5 189 ILE B C 1
ATOM 3987 O O . ILE B 1 189 ? -0.27 -17.359 12.508 1 49.5 189 ILE B O 1
ATOM 3991 N N . PRO B 1 190 ? 1.022 -19.141 12.266 1 48.12 190 PRO B N 1
ATOM 3992 C CA . PRO B 1 190 ? 0.09 -19.812 13.172 1 48.12 190 PRO B CA 1
ATOM 3993 C C . PRO B 1 190 ? 0.013 -19.141 14.539 1 48.12 190 PRO B C 1
ATOM 3995 O O . PRO B 1 190 ? -1.054 -19.125 15.164 1 48.12 190 PRO B O 1
ATOM 3998 N N . TYR B 1 191 ? 1.107 -18.719 14.977 1 47.47 191 TYR B N 1
ATOM 3999 C CA . TYR B 1 191 ? 1.098 -18.062 16.281 1 47.47 191 TYR B CA 1
ATOM 4000 C C . TYR B 1 191 ? 0.37 -16.719 16.219 1 47.47 191 TYR B C 1
ATOM 4002 O O . TYR B 1 191 ? -0.396 -16.375 17.109 1 47.47 191 TYR B O 1
ATOM 4010 N N . ILE B 1 192 ? 0.605 -16.094 15.234 1 49.56 192 ILE B N 1
ATOM 4011 C CA . ILE B 1 192 ? -0.107 -14.828 15.055 1 49.56 192 ILE B CA 1
ATOM 4012 C C . ILE B 1 192 ? -1.606 -15.094 14.945 1 49.56 192 ILE B C 1
ATOM 4014 O O . ILE B 1 192 ? -2.416 -14.352 15.508 1 49.56 192 ILE B O 1
ATOM 4018 N N . ARG B 1 193 ? -1.941 -16.172 14.25 1 49.88 193 ARG B N 1
ATOM 4019 C CA . ARG B 1 193 ? -3.336 -16.578 14.125 1 49.88 193 ARG B CA 1
ATOM 4020 C C . ARG B 1 193 ? -3.965 -16.812 15.5 1 49.88 193 ARG B C 1
ATOM 4022 O O . ARG B 1 193 ? -5.094 -16.375 15.75 1 49.88 193 ARG B O 1
ATOM 4029 N N . LYS B 1 194 ? -3.262 -17.609 16.234 1 50.75 194 LYS B N 1
ATOM 4030 C CA . LYS B 1 194 ? -3.793 -17.891 17.562 1 50.75 194 LYS B CA 1
ATOM 4031 C C . LYS B 1 194 ? -4.012 -16.609 18.359 1 50.75 194 LYS B C 1
ATOM 4033 O O . LYS B 1 194 ? -4.988 -16.5 19.109 1 50.75 194 LYS B O 1
ATOM 4038 N N . ILE B 1 195 ? -3.164 -15.758 18.125 1 49.44 195 ILE B N 1
ATOM 4039 C CA . ILE B 1 195 ? -3.254 -14.516 18.891 1 49.44 195 ILE B CA 1
ATOM 4040 C C . ILE B 1 195 ? -4.363 -13.633 18.312 1 49.44 195 ILE B C 1
ATOM 4042 O O . ILE B 1 195 ? -5.039 -12.914 19.047 1 49.44 195 ILE B O 1
ATOM 4046 N N . LEU B 1 196 ? -4.508 -13.617 17.078 1 47.69 196 LEU B N 1
ATOM 4047 C CA . LEU B 1 196 ? -5.445 -12.742 16.391 1 47.69 196 LEU B CA 1
ATOM 4048 C C . LEU B 1 196 ? -6.875 -13.25 16.547 1 47.69 196 LEU B C 1
ATOM 4050 O O . LEU B 1 196 ? -7.824 -12.453 16.531 1 47.69 196 LEU B O 1
ATOM 4054 N N . ILE B 1 197 ? -7.219 -14.445 16.406 1 46.16 197 ILE B N 1
ATOM 4055 C CA . ILE B 1 197 ? -8.57 -14.977 16.469 1 46.16 197 ILE B CA 1
ATOM 4056 C C . ILE B 1 197 ? -9.094 -14.867 17.906 1 46.16 197 ILE B C 1
ATOM 4058 O O . ILE B 1 197 ? -10.305 -14.859 18.125 1 46.16 197 ILE B O 1
ATOM 4062 N N . GLY B 1 198 ? -8.305 -14.602 18.844 1 43.03 198 GLY B N 1
ATOM 4063 C CA . GLY B 1 198 ? -8.953 -14.492 20.141 1 43.03 198 GLY B CA 1
ATOM 4064 C C . GLY B 1 198 ? -9.68 -13.18 20.344 1 43.03 198 GLY B C 1
ATOM 4065 O O . GLY B 1 198 ? -9.375 -12.188 19.656 1 43.03 198 GLY B O 1
ATOM 4066 N N . GLY B 1 199 ? -10.977 -13 20.625 1 43.91 199 GLY B N 1
ATOM 4067 C CA . GLY B 1 199 ? -12.047 -12.039 20.828 1 43.91 199 GLY B CA 1
ATOM 4068 C C . GLY B 1 199 ? -11.57 -10.711 21.375 1 43.91 199 GLY B C 1
ATOM 4069 O O . GLY B 1 199 ? -12.367 -9.789 21.578 1 43.91 199 GLY B O 1
ATOM 4070 N N . ASP B 1 200 ? -10.484 -10.43 22.047 1 44.94 200 ASP B N 1
ATOM 4071 C CA . ASP B 1 200 ? -10.289 -9.203 22.797 1 44.94 200 ASP B CA 1
ATOM 4072 C C . ASP B 1 200 ? -9.656 -8.117 21.938 1 44.94 200 ASP B C 1
ATOM 4074 O O . ASP B 1 200 ? -9.008 -8.414 20.938 1 44.94 200 ASP B O 1
ATOM 4078 N N . ALA B 1 201 ? -9.914 -6.703 22.203 1 47.41 201 ALA B N 1
ATOM 4079 C CA . ALA B 1 201 ? -9.547 -5.387 21.688 1 47.41 201 ALA B CA 1
ATOM 4080 C C . ALA B 1 201 ? -8.125 -5.391 21.125 1 47.41 201 ALA B C 1
ATOM 4082 O O . ALA B 1 201 ? -7.871 -4.844 20.062 1 47.41 201 ALA B O 1
ATOM 4083 N N . PRO B 1 202 ? -7.121 -5.848 21.828 1 53.06 202 PRO B N 1
ATOM 4084 C CA . PRO B 1 202 ? -5.734 -5.793 21.375 1 53.06 202 PRO B CA 1
ATOM 4085 C C . PRO B 1 202 ? -5.523 -6.539 20.047 1 53.06 202 PRO B C 1
ATOM 4087 O O . PRO B 1 202 ? -4.707 -6.117 19.234 1 53.06 202 PRO B O 1
ATOM 4090 N N . LEU B 1 203 ? -6.406 -7.355 19.609 1 61 203 LEU B N 1
ATOM 4091 C CA . LEU B 1 203 ? -6.238 -8.25 18.469 1 61 203 LEU B CA 1
ATOM 4092 C C . LEU B 1 203 ? -6.684 -7.578 17.172 1 61 203 LEU B C 1
ATOM 4094 O O . LEU B 1 203 ? -6.039 -7.727 16.141 1 61 203 LEU B O 1
ATOM 4098 N N . HIS B 1 204 ? -7.504 -6.699 17.375 1 75.44 204 HIS B N 1
ATOM 4099 C CA . HIS B 1 204 ? -8.031 -6.027 16.188 1 75.44 204 HIS B CA 1
ATOM 4100 C C . HIS B 1 204 ? -7.039 -5 15.656 1 75.44 204 HIS B C 1
ATOM 4102 O O . HIS B 1 204 ? -6.895 -4.848 14.438 1 75.44 204 HIS B O 1
ATOM 4108 N N . VAL B 1 205 ? -6.23 -4.551 16.594 1 79.94 205 VAL B N 1
ATOM 4109 C CA . VAL B 1 205 ? -5.289 -3.516 16.188 1 79.94 205 VAL B CA 1
ATOM 4110 C C . VAL B 1 205 ? -4.125 -4.148 15.422 1 79.94 205 VAL B C 1
ATOM 4112 O O . VAL B 1 205 ? -3.635 -3.58 14.445 1 79.94 205 VAL B O 1
ATOM 4115 N N . ILE B 1 206 ? -3.764 -5.293 15.844 1 82.31 206 ILE B N 1
ATOM 4116 C CA . ILE B 1 206 ? -2.664 -5.996 15.188 1 82.31 206 ILE B CA 1
ATOM 4117 C C . ILE B 1 206 ? -3.082 -6.406 13.781 1 82.31 206 ILE B C 1
ATOM 4119 O O . ILE B 1 206 ? -2.314 -6.254 12.828 1 82.31 206 ILE B O 1
ATOM 4123 N N . GLN B 1 207 ? -4.27 -6.859 13.711 1 81.5 207 GLN B N 1
ATOM 4124 C CA . GLN B 1 207 ? -4.785 -7.25 12.406 1 81.5 207 GLN B CA 1
ATOM 4125 C C . GLN B 1 207 ? -4.883 -6.051 11.469 1 81.5 207 GLN B C 1
ATOM 4127 O O . GLN B 1 207 ? -4.539 -6.145 10.289 1 81.5 207 GLN B O 1
ATOM 4132 N N . ASP B 1 208 ? -5.32 -5.023 12.023 1 83.94 208 ASP B N 1
ATOM 4133 C CA . ASP B 1 208 ? -5.441 -3.803 11.234 1 83.94 208 ASP B CA 1
ATOM 4134 C C . ASP B 1 208 ? -4.066 -3.293 10.797 1 83.94 208 ASP B C 1
ATOM 4136 O O . ASP B 1 208 ? -3.918 -2.756 9.695 1 83.94 208 ASP B O 1
ATOM 4140 N N . THR B 1 209 ? -3.18 -3.449 11.672 1 87.44 209 THR B N 1
ATOM 4141 C CA . THR B 1 209 ? -1.815 -3.043 11.352 1 87.44 209 THR B CA 1
ATOM 4142 C C . THR B 1 209 ? -1.242 -3.898 10.227 1 87.44 209 THR B C 1
ATOM 4144 O O . THR B 1 209 ? -0.643 -3.377 9.289 1 87.44 209 THR B O 1
ATOM 4147 N N . ALA B 1 210 ? -1.49 -5.156 10.305 1 86.19 210 ALA B N 1
ATOM 4148 C CA . ALA B 1 210 ? -1.032 -6.074 9.266 1 86.19 210 ALA B CA 1
ATOM 4149 C C . ALA B 1 210 ? -1.69 -5.766 7.926 1 86.19 210 ALA B C 1
ATOM 4151 O O . ALA B 1 210 ? -1.039 -5.816 6.883 1 86.19 210 ALA B O 1
ATOM 4152 N N . SER B 1 211 ? -2.867 -5.465 7.996 1 86.62 211 SER B N 1
ATOM 4153 C CA . SER B 1 211 ? -3.592 -5.133 6.773 1 86.62 211 SER B CA 1
ATOM 4154 C C . SER B 1 211 ? -3.033 -3.869 6.125 1 86.62 211 SER B C 1
ATOM 4156 O O . SER B 1 211 ? -2.85 -3.818 4.906 1 86.62 211 SER B O 1
ATOM 4158 N N . LEU B 1 212 ? -2.783 -2.91 6.961 1 89.19 212 LEU B N 1
ATOM 4159 C CA . LEU B 1 212 ? -2.227 -1.667 6.441 1 89.19 212 LEU B CA 1
ATOM 4160 C C . LEU B 1 212 ? -0.867 -1.909 5.793 1 89.19 212 LEU B C 1
ATOM 4162 O O . LEU B 1 212 ? -0.607 -1.43 4.688 1 89.19 212 LEU B O 1
ATOM 4166 N N . LEU B 1 213 ? -0.065 -2.635 6.465 1 91.38 213 LEU B N 1
ATOM 4167 C CA . LEU B 1 213 ? 1.243 -2.973 5.918 1 91.38 213 LEU B CA 1
ATOM 4168 C C . LEU B 1 213 ? 1.102 -3.791 4.637 1 91.38 213 LEU B C 1
ATOM 4170 O O . LEU B 1 213 ? 1.818 -3.557 3.662 1 91.38 213 LEU B O 1
ATOM 4174 N N . GLY B 1 214 ? 0.21 -4.715 4.641 1 89.69 214 GLY B N 1
ATOM 4175 C CA . GLY B 1 214 ? -0.011 -5.582 3.496 1 89.69 214 GLY B CA 1
ATOM 4176 C C . GLY B 1 214 ? -0.425 -4.832 2.246 1 89.69 214 GLY B C 1
ATOM 4177 O O . GLY B 1 214 ? -0.147 -5.27 1.13 1 89.69 214 GLY B O 1
ATOM 4178 N N . ASP B 1 215 ? -1.018 -3.689 2.398 1 90.12 215 ASP B N 1
ATOM 4179 C CA . ASP B 1 215 ? -1.495 -2.881 1.282 1 90.12 215 ASP B CA 1
ATOM 4180 C C . ASP B 1 215 ? -0.334 -2.402 0.414 1 90.12 215 ASP B C 1
ATOM 4182 O O . ASP B 1 215 ? -0.522 -2.076 -0.76 1 90.12 215 ASP B O 1
ATOM 4186 N N . GLY B 1 216 ? 0.763 -2.426 0.944 1 93.69 216 GLY B N 1
ATOM 4187 C CA . GLY B 1 216 ? 1.918 -1.953 0.198 1 93.69 216 GLY B CA 1
ATOM 4188 C C . GLY B 1 216 ? 2.535 -3.021 -0.686 1 93.69 216 GLY B C 1
ATOM 4189 O O . GLY B 1 216 ? 3.348 -2.717 -1.561 1 93.69 216 GLY B O 1
ATOM 4190 N N . ALA B 1 217 ? 2.117 -4.246 -0.553 1 91.25 217 ALA B N 1
ATOM 4191 C CA . ALA B 1 217 ? 2.793 -5.375 -1.191 1 91.25 217 ALA B CA 1
ATOM 4192 C C . ALA B 1 217 ? 2.576 -5.359 -2.703 1 91.25 217 ALA B C 1
ATOM 4194 O O . ALA B 1 217 ? 3.537 -5.301 -3.473 1 91.25 217 ALA B O 1
ATOM 4195 N N . ILE B 1 218 ? 1.391 -5.258 -3.139 1 90.56 218 ILE B N 1
ATOM 4196 C CA . ILE B 1 218 ? 1.028 -5.469 -4.535 1 90.56 218 ILE B CA 1
ATOM 4197 C C . ILE B 1 218 ? 1.548 -4.309 -5.383 1 90.56 218 ILE B C 1
ATOM 4199 O O . ILE B 1 218 ? 2.232 -4.523 -6.387 1 90.56 218 ILE B O 1
ATOM 4203 N N . PRO B 1 219 ? 1.283 -3.066 -4.957 1 93.06 219 PRO B N 1
ATOM 4204 C CA . PRO B 1 219 ? 1.772 -1.975 -5.805 1 93.06 219 PRO B CA 1
ATOM 4205 C C . PRO B 1 219 ? 3.297 -1.923 -5.879 1 93.06 219 PRO B C 1
ATOM 4207 O O . PRO B 1 219 ? 3.857 -1.64 -6.941 1 93.06 219 PRO B O 1
ATOM 4210 N N . THR B 1 220 ? 3.965 -2.209 -4.805 1 95 220 THR B N 1
ATOM 4211 C CA . THR B 1 220 ? 5.422 -2.129 -4.785 1 95 220 THR B CA 1
ATOM 4212 C C . THR B 1 220 ? 6.035 -3.236 -5.637 1 95 220 THR B C 1
ATOM 4214 O O . THR B 1 220 ? 6.938 -2.982 -6.438 1 95 220 THR B O 1
ATOM 4217 N N . LEU B 1 221 ? 5.539 -4.43 -5.469 1 93.12 221 LEU B N 1
ATOM 4218 C CA . LEU B 1 221 ? 6.082 -5.559 -6.215 1 93.12 221 LEU B CA 1
ATOM 4219 C C . LEU B 1 221 ? 5.859 -5.383 -7.711 1 93.12 221 LEU B C 1
ATOM 4221 O O . LEU B 1 221 ? 6.719 -5.742 -8.523 1 93.12 221 LEU B O 1
ATOM 4225 N N . THR B 1 222 ? 4.734 -4.867 -8.102 1 93.62 222 THR B N 1
ATOM 4226 C CA . THR B 1 222 ? 4.426 -4.664 -9.516 1 93.62 222 THR B CA 1
ATOM 4227 C C . THR B 1 222 ? 5.344 -3.609 -10.125 1 93.62 222 THR B C 1
ATOM 4229 O O . THR B 1 222 ? 5.766 -3.734 -11.273 1 93.62 222 THR B O 1
ATOM 4232 N N . LEU B 1 223 ? 5.645 -2.611 -9.336 1 93.81 223 LEU B N 1
ATOM 4233 C CA . LEU B 1 223 ? 6.594 -1.6 -9.789 1 93.81 223 LEU B CA 1
ATOM 4234 C C . LEU B 1 223 ? 7.973 -2.211 -10.016 1 93.81 223 LEU B C 1
ATOM 4236 O O . LEU B 1 223 ? 8.641 -1.898 -11 1 93.81 223 LEU B O 1
ATOM 4240 N N . ILE B 1 224 ? 8.391 -3.074 -9.125 1 94.81 224 ILE B N 1
ATOM 4241 C CA . ILE B 1 224 ? 9.695 -3.719 -9.219 1 94.81 224 ILE B CA 1
ATOM 4242 C C . ILE B 1 224 ? 9.758 -4.586 -10.469 1 94.81 224 ILE B C 1
ATOM 4244 O O . ILE B 1 224 ? 10.758 -4.578 -11.195 1 94.81 224 ILE B O 1
ATOM 4248 N N . LEU B 1 225 ? 8.688 -5.352 -10.695 1 93.75 225 LEU B N 1
ATOM 4249 C CA . LEU B 1 225 ? 8.625 -6.152 -11.914 1 93.75 225 LEU B CA 1
ATOM 4250 C C . LEU B 1 225 ? 8.805 -5.277 -13.156 1 93.75 225 LEU B C 1
ATOM 4252 O O . LEU B 1 225 ? 9.531 -5.641 -14.078 1 93.75 225 LEU B O 1
ATOM 4256 N N . GLY B 1 226 ? 8.141 -4.129 -13.148 1 94.94 226 GLY B N 1
ATOM 4257 C CA . GLY B 1 226 ? 8.297 -3.191 -14.25 1 94.94 226 GLY B CA 1
ATOM 4258 C C . GLY B 1 226 ? 9.711 -2.66 -14.383 1 94.94 226 GLY B C 1
ATOM 4259 O O . GLY B 1 226 ? 10.211 -2.496 -15.5 1 94.94 226 GLY B O 1
ATOM 4260 N N . GLY B 1 227 ? 10.305 -2.395 -13.273 1 94.5 227 GLY B N 1
ATOM 4261 C CA . GLY B 1 227 ? 11.672 -1.896 -13.289 1 94.5 227 GLY B CA 1
ATOM 4262 C C . GLY B 1 227 ? 12.656 -2.873 -13.898 1 94.5 227 GLY B C 1
ATOM 4263 O O . GLY B 1 227 ? 13.672 -2.465 -14.461 1 94.5 227 GLY B O 1
ATOM 4264 N N . ASN B 1 228 ? 12.359 -4.121 -13.781 1 92.94 228 ASN B N 1
ATOM 4265 C CA . ASN B 1 228 ? 13.234 -5.156 -14.32 1 92.94 228 ASN B CA 1
ATOM 4266 C C . ASN B 1 228 ? 12.922 -5.445 -15.789 1 92.94 228 ASN B C 1
ATOM 4268 O O . ASN B 1 228 ? 13.688 -6.129 -16.469 1 92.94 228 ASN B O 1
ATOM 4272 N N . LEU B 1 229 ? 11.875 -4.918 -16.281 1 92.31 229 LEU B N 1
ATOM 4273 C CA . LEU B 1 229 ? 11.312 -5.348 -17.547 1 92.31 229 LEU B CA 1
ATOM 4274 C C . LEU B 1 229 ? 12.164 -4.855 -18.719 1 92.31 229 LEU B C 1
ATOM 4276 O O . LEU B 1 229 ? 12.383 -5.59 -19.688 1 92.31 229 LEU B O 1
ATOM 4280 N N . LEU B 1 230 ? 12.609 -3.633 -18.641 1 86.69 230 LEU B N 1
ATOM 4281 C CA . LEU B 1 230 ? 13.336 -3.059 -19.766 1 86.69 230 LEU B CA 1
ATOM 4282 C C . LEU B 1 230 ? 14.562 -3.898 -20.109 1 86.69 230 LEU B C 1
ATOM 4284 O O . LEU B 1 230 ? 14.789 -4.234 -21.281 1 86.69 230 LEU B O 1
ATOM 4288 N N . LYS B 1 231 ? 15.336 -4.23 -19.141 1 86.56 231 LYS B N 1
ATOM 4289 C CA . LYS B 1 231 ? 16.5 -5.082 -19.359 1 86.56 231 LYS B CA 1
ATOM 4290 C C . LYS B 1 231 ? 16.094 -6.457 -19.875 1 86.56 231 LYS B C 1
ATOM 4292 O O . LYS B 1 231 ? 16.812 -7.07 -20.672 1 86.56 231 LYS B O 1
ATOM 4297 N N . GLY B 1 232 ? 14.969 -6.875 -19.484 1 87.25 232 GLY B N 1
ATOM 4298 C CA . GLY B 1 232 ? 14.461 -8.156 -19.953 1 87.25 232 GLY B CA 1
ATOM 4299 C C . GLY B 1 232 ? 14.062 -8.148 -21.422 1 87.25 232 GLY B C 1
ATOM 4300 O O . GLY B 1 232 ? 14.32 -9.109 -22.141 1 87.25 232 GLY B O 1
ATOM 4301 N N . LEU B 1 233 ? 13.492 -7.109 -21.797 1 85.94 233 LEU B N 1
ATOM 4302 C CA . LEU B 1 233 ? 13.039 -7 -23.172 1 85.94 233 LEU B CA 1
ATOM 4303 C C . LEU B 1 233 ? 14.211 -6.781 -24.125 1 85.94 233 LEU B C 1
ATOM 4305 O O . LEU B 1 233 ? 14.172 -7.195 -25.281 1 85.94 233 LEU B O 1
ATOM 4309 N N . GLN B 1 234 ? 15.195 -6.027 -23.609 1 82.06 234 GLN B N 1
ATOM 4310 C CA . GLN B 1 234 ? 16.359 -5.734 -24.438 1 82.06 234 GLN B CA 1
ATOM 4311 C C . GLN B 1 234 ? 17.328 -6.906 -24.469 1 82.06 234 GLN B C 1
ATOM 4313 O O . GLN B 1 234 ? 18.047 -7.102 -25.438 1 82.06 234 GLN B O 1
ATOM 4318 N N . GLY B 1 235 ? 17.484 -7.52 -23.359 1 66.62 235 GLY B N 1
ATOM 4319 C CA . GLY B 1 235 ? 18.625 -8.414 -23.25 1 66.62 235 GLY B CA 1
ATOM 4320 C C . GLY B 1 235 ? 18.219 -9.875 -23.109 1 66.62 235 GLY B C 1
ATOM 4321 O O . GLY B 1 235 ? 19.078 -10.766 -23.156 1 66.62 235 GLY B O 1
ATOM 4322 N N . SER B 1 236 ? 17.156 -10.117 -22.328 1 58.56 236 SER B N 1
ATOM 4323 C CA . SER B 1 236 ? 17.109 -11.414 -21.672 1 58.56 236 SER B CA 1
ATOM 4324 C C . SER B 1 236 ? 17.219 -12.555 -22.672 1 58.56 236 SER B C 1
ATOM 4326 O O . SER B 1 236 ? 17.703 -13.641 -22.328 1 58.56 236 SER B O 1
ATOM 4328 N N . GLY B 1 237 ? 17.516 -12.219 -23.828 1 65.38 237 GLY B N 1
ATOM 4329 C CA . GLY B 1 237 ? 17.688 -13.414 -24.641 1 65.38 237 GLY B CA 1
ATOM 4330 C C . GLY B 1 237 ? 16.719 -14.531 -24.281 1 65.38 237 GLY B C 1
ATOM 4331 O O . GLY B 1 237 ? 17.062 -15.711 -24.406 1 65.38 237 GLY B O 1
ATOM 4332 N N . MET B 1 238 ? 15.633 -14.195 -23.672 1 78.81 238 MET B N 1
ATOM 4333 C CA . MET B 1 238 ? 14.719 -15.258 -23.281 1 78.81 238 MET B CA 1
ATOM 4334 C C . MET B 1 238 ? 14.109 -15.922 -24.516 1 78.81 238 MET B C 1
ATOM 4336 O O . MET B 1 238 ? 13.609 -15.234 -25.406 1 78.81 238 MET B O 1
ATOM 4340 N N . GLN B 1 239 ? 14.258 -17.25 -24.531 1 88.25 239 GLN B N 1
ATOM 4341 C CA . GLN B 1 239 ? 13.688 -18.047 -25.625 1 88.25 239 GLN B CA 1
ATOM 4342 C C . GLN B 1 239 ? 12.172 -17.938 -25.656 1 88.25 239 GLN B C 1
ATOM 4344 O O . GLN B 1 239 ? 11.5 -18.125 -24.641 1 88.25 239 GLN B O 1
ATOM 4349 N N . LYS B 1 240 ? 11.672 -17.578 -26.781 1 91.94 240 LYS B N 1
ATOM 4350 C CA . LYS B 1 240 ? 10.227 -17.438 -26.969 1 91.94 240 LYS B CA 1
ATOM 4351 C C . LYS B 1 240 ? 9.5 -18.734 -26.625 1 91.94 240 LYS B C 1
ATOM 4353 O O . LYS B 1 240 ? 8.367 -18.703 -26.141 1 91.94 240 LYS B O 1
ATOM 4358 N N . SER B 1 241 ? 10.133 -19.844 -26.859 1 95.12 241 SER B N 1
ATOM 4359 C CA . SER B 1 241 ? 9.523 -21.141 -26.594 1 95.12 241 SER B CA 1
ATOM 4360 C C . SER B 1 241 ? 9.227 -21.328 -25.109 1 95.12 241 SER B C 1
ATOM 4362 O O . SER B 1 241 ? 8.266 -22 -24.75 1 95.12 241 SER B O 1
ATOM 4364 N N . ILE B 1 242 ? 10.016 -20.734 -24.281 1 96.12 242 ILE B N 1
ATOM 4365 C CA . ILE B 1 242 ? 9.812 -20.812 -22.844 1 96.12 242 ILE B CA 1
ATOM 4366 C C . ILE B 1 242 ? 8.555 -20.047 -22.453 1 96.12 242 ILE B C 1
ATOM 4368 O O . ILE B 1 242 ? 7.719 -20.562 -21.703 1 96.12 242 ILE B O 1
ATOM 4372 N N . ILE B 1 243 ? 8.406 -18.875 -22.984 1 96.06 243 ILE B N 1
ATOM 4373 C CA . ILE B 1 243 ? 7.25 -18.047 -22.688 1 96.06 243 ILE B CA 1
ATOM 4374 C C . ILE B 1 243 ? 5.973 -18.734 -23.156 1 96.06 243 ILE B C 1
ATOM 4376 O O . ILE B 1 243 ? 5.012 -18.859 -22.391 1 96.06 243 ILE B O 1
ATOM 4380 N N . VAL B 1 244 ? 5.992 -19.234 -24.375 1 96.94 244 VAL B N 1
ATOM 4381 C CA . VAL B 1 244 ? 4.836 -19.906 -24.953 1 96.94 244 VAL B CA 1
ATOM 4382 C C . VAL B 1 244 ? 4.527 -21.172 -24.141 1 96.94 244 VAL B C 1
ATOM 4384 O O . VAL B 1 244 ? 3.361 -21.484 -23.875 1 96.94 244 VAL B O 1
ATOM 4387 N N . GLY B 1 245 ? 5.566 -21.891 -23.781 1 98 245 GLY B N 1
ATOM 4388 C CA . GLY B 1 245 ? 5.387 -23.094 -22.984 1 98 245 GLY B CA 1
ATOM 4389 C C . GLY B 1 245 ? 4.707 -22.828 -21.656 1 98 245 GLY B C 1
ATOM 4390 O O . GLY B 1 245 ? 3.834 -23.594 -21.234 1 98 245 GLY B O 1
ATOM 4391 N N . ILE B 1 246 ? 5.133 -21.766 -21 1 98.12 246 ILE B N 1
ATOM 4392 C CA . ILE B 1 246 ? 4.535 -21.422 -19.703 1 98.12 246 ILE B CA 1
ATOM 4393 C C . ILE B 1 246 ? 3.066 -21.047 -19.906 1 98.12 246 ILE B C 1
ATOM 4395 O O . ILE B 1 246 ? 2.209 -21.438 -19.109 1 98.12 246 ILE B O 1
ATOM 4399 N N . MET B 1 247 ? 2.758 -20.344 -21 1 97.88 247 MET B N 1
ATOM 4400 C CA . MET B 1 247 ? 1.377 -19.984 -21.297 1 97.88 247 MET B CA 1
ATOM 4401 C C . MET B 1 247 ? 0.527 -21.219 -21.562 1 97.88 247 MET B C 1
ATOM 4403 O O . MET B 1 247 ? -0.616 -21.297 -21.109 1 97.88 247 MET B O 1
ATOM 4407 N N . VAL B 1 248 ? 1.04 -22.109 -22.281 1 98 248 VAL B N 1
ATOM 4408 C CA . VAL B 1 248 ? 0.32 -23.328 -22.594 1 98 248 VAL B CA 1
ATOM 4409 C C . VAL B 1 248 ? 0.084 -24.125 -21.312 1 98 248 VAL B C 1
ATOM 4411 O O . VAL B 1 248 ? -1.005 -24.672 -21.109 1 98 248 VAL B O 1
ATOM 4414 N N . ALA B 1 249 ? 1.076 -24.203 -20.5 1 98.12 249 ALA B N 1
ATOM 4415 C CA . ALA B 1 249 ? 0.96 -24.938 -19.25 1 98.12 249 ALA B CA 1
ATOM 4416 C C . ALA B 1 249 ? -0.116 -24.312 -18.344 1 98.12 249 ALA B C 1
ATOM 4418 O O . ALA B 1 249 ? -0.956 -25.031 -17.797 1 98.12 249 ALA B O 1
ATOM 4419 N N . ARG B 1 250 ? -0.16 -23.016 -18.281 1 97.38 250 ARG B N 1
ATOM 4420 C CA . ARG B 1 250 ? -1.003 -22.344 -17.297 1 97.38 250 ARG B CA 1
ATOM 4421 C C . ARG B 1 250 ? -2.396 -22.078 -17.859 1 97.38 250 ARG B C 1
ATOM 4423 O O . ARG B 1 250 ? -3.385 -22.125 -17.125 1 97.38 250 ARG B O 1
ATOM 4430 N N . TYR B 1 251 ? -2.48 -21.828 -19.156 1 97.88 251 TYR B N 1
ATOM 4431 C CA . TYR B 1 251 ? -3.754 -21.344 -19.688 1 97.88 251 TYR B CA 1
ATOM 4432 C C . TYR B 1 251 ? -4.457 -22.406 -20.5 1 97.88 251 TYR B C 1
ATOM 4434 O O . TYR B 1 251 ? -5.602 -22.234 -20.922 1 97.88 251 TYR B O 1
ATOM 4442 N N . ILE B 1 252 ? -3.826 -23.547 -20.703 1 98.12 252 ILE B N 1
ATOM 4443 C CA . ILE B 1 252 ? -4.469 -24.625 -21.453 1 98.12 252 ILE B CA 1
ATOM 4444 C C . ILE B 1 252 ? -4.422 -25.922 -20.641 1 98.12 252 ILE B C 1
ATOM 4446 O O . ILE B 1 252 ? -5.461 -26.453 -20.234 1 98.12 252 ILE B O 1
ATOM 4450 N N . ALA B 1 253 ? -3.275 -26.391 -20.297 1 98.56 253 ALA B N 1
ATOM 4451 C CA . ALA B 1 253 ? -3.105 -27.703 -19.688 1 98.56 253 ALA B CA 1
ATOM 4452 C C . ALA B 1 253 ? -3.699 -27.734 -18.281 1 98.56 253 ALA B C 1
ATOM 4454 O O . ALA B 1 253 ? -4.488 -28.609 -17.938 1 98.56 253 ALA B O 1
ATOM 4455 N N . LEU B 1 254 ? -3.336 -26.75 -17.469 1 98.44 254 LEU B N 1
ATOM 4456 C CA . LEU B 1 254 ? -3.744 -26.75 -16.062 1 98.44 254 LEU B CA 1
ATOM 4457 C C . LEU B 1 254 ? -5.262 -26.625 -15.938 1 98.44 254 LEU B C 1
ATOM 4459 O O . LEU B 1 254 ? -5.891 -27.406 -15.211 1 98.44 254 LEU B O 1
ATOM 4463 N N . PRO B 1 255 ? -5.883 -25.688 -16.641 1 98.12 255 PRO B N 1
ATOM 4464 C CA . PRO B 1 255 ? -7.34 -25.594 -16.5 1 98.12 255 PRO B CA 1
ATOM 4465 C C . PRO B 1 255 ? -8.055 -26.875 -16.969 1 98.12 255 PRO B C 1
ATOM 4467 O O . PRO B 1 255 ? -9.055 -27.266 -16.375 1 98.12 255 PRO B O 1
ATOM 4470 N N . ILE B 1 256 ? -7.559 -27.516 -17.984 1 98.31 256 ILE B N 1
ATOM 4471 C CA . ILE B 1 256 ? -8.164 -28.75 -18.484 1 98.31 256 ILE B CA 1
ATOM 4472 C C . ILE B 1 256 ? -8.031 -29.844 -17.422 1 98.31 256 ILE B C 1
ATOM 4474 O O . ILE B 1 256 ? -9 -30.516 -17.094 1 98.31 256 ILE B O 1
ATOM 4478 N N . ILE B 1 257 ? -6.855 -29.984 -16.891 1 98.31 257 ILE B N 1
ATOM 4479 C CA . ILE B 1 257 ? -6.609 -30.984 -15.852 1 98.31 257 ILE B CA 1
ATOM 4480 C C . ILE B 1 257 ? -7.445 -30.656 -14.609 1 98.31 257 ILE B C 1
ATOM 4482 O O . ILE B 1 257 ? -7.961 -31.562 -13.953 1 98.31 257 ILE B O 1
ATOM 4486 N N . GLY B 1 258 ? -7.578 -29.344 -14.328 1 97.94 258 GLY B N 1
ATOM 4487 C CA . GLY B 1 258 ? -8.375 -28.891 -13.203 1 97.94 258 GLY B CA 1
ATOM 4488 C C . GLY B 1 258 ? -9.828 -29.312 -13.289 1 97.94 258 GLY B C 1
ATOM 4489 O O . GLY B 1 258 ? -10.438 -29.656 -12.273 1 97.94 258 GLY B O 1
ATOM 4490 N N . ILE B 1 259 ? -10.359 -29.312 -14.484 1 97.94 259 ILE B N 1
ATOM 4491 C CA . ILE B 1 259 ? -11.742 -29.75 -14.688 1 97.94 259 ILE B CA 1
ATOM 4492 C C . ILE B 1 259 ? -11.891 -31.203 -14.25 1 97.94 259 ILE B C 1
ATOM 4494 O O . ILE B 1 259 ? -12.828 -31.547 -13.516 1 97.94 259 ILE B O 1
ATOM 4498 N N . PHE B 1 260 ? -10.953 -32.031 -14.594 1 97.75 260 PHE B N 1
ATOM 4499 C CA . PHE B 1 260 ? -11.023 -33.469 -14.258 1 97.75 260 PHE B CA 1
ATOM 4500 C C . PHE B 1 260 ? -10.859 -33.656 -12.75 1 97.75 260 PHE B C 1
ATOM 4502 O O . PHE B 1 260 ? -11.531 -34.5 -12.156 1 97.75 260 PHE B O 1
ATOM 4509 N N . ILE B 1 261 ? -10.023 -32.875 -12.156 1 97.56 261 ILE B N 1
ATOM 4510 C CA . ILE B 1 261 ? -9.742 -33 -10.734 1 97.56 261 ILE B CA 1
ATOM 4511 C C . ILE B 1 261 ? -10.969 -32.594 -9.922 1 97.56 261 ILE B C 1
ATOM 4513 O O . ILE B 1 261 ? -11.414 -33.312 -9.031 1 97.56 261 ILE B O 1
ATOM 4517 N N . VAL B 1 262 ? -11.523 -31.438 -10.258 1 97.5 262 VAL B N 1
ATOM 4518 C CA . VAL B 1 262 ? -12.633 -30.891 -9.484 1 97.5 262 VAL B CA 1
ATOM 4519 C C . VAL B 1 262 ? -13.891 -31.719 -9.734 1 97.5 262 VAL B C 1
ATOM 4521 O O . VAL B 1 262 ? -14.641 -32 -8.797 1 97.5 262 VAL B O 1
ATOM 4524 N N . LYS B 1 263 ? -14.156 -32.156 -10.945 1 96.44 263 LYS B N 1
ATOM 4525 C CA . LYS B 1 263 ? -15.305 -33 -11.242 1 96.44 263 LYS B CA 1
ATOM 4526 C C . LYS B 1 263 ? -15.148 -34.375 -10.586 1 96.44 263 LYS B C 1
ATOM 4528 O O . LYS B 1 263 ? -16.125 -34.969 -10.109 1 96.44 263 LYS B O 1
ATOM 4533 N N . GLY B 1 264 ? -13.922 -34.875 -10.648 1 96.38 264 GLY B N 1
ATOM 4534 C CA . GLY B 1 264 ? -13.664 -36.125 -9.953 1 96.38 264 GLY B CA 1
ATOM 4535 C C . GLY B 1 264 ? -13.891 -36.031 -8.461 1 96.38 264 GLY B C 1
ATOM 4536 O O . GLY B 1 264 ? -14.484 -36.938 -7.859 1 96.38 264 GLY B O 1
ATOM 4537 N N . ALA B 1 265 ? -13.43 -34.938 -7.859 1 96.31 265 ALA B N 1
ATOM 4538 C CA . ALA B 1 265 ? -13.617 -34.719 -6.43 1 96.31 265 ALA B CA 1
ATOM 4539 C C . ALA B 1 265 ? -15.102 -34.594 -6.082 1 96.31 265 ALA B C 1
ATOM 4541 O O . ALA B 1 265 ? -15.531 -35.062 -5.016 1 96.31 265 ALA B O 1
ATOM 4542 N N . LEU B 1 266 ? -15.852 -33.969 -6.953 1 95.12 266 LEU B N 1
ATOM 4543 C CA . LEU B 1 266 ? -17.297 -33.844 -6.758 1 95.12 266 LEU B CA 1
ATOM 4544 C C . LEU B 1 266 ? -17.969 -35.188 -6.809 1 95.12 266 LEU B C 1
ATOM 4546 O O . LEU B 1 266 ? -18.812 -35.5 -5.961 1 95.12 266 LEU B O 1
ATOM 4550 N N . ARG B 1 267 ? -17.656 -36.031 -7.758 1 94.75 267 ARG B N 1
ATOM 4551 C CA . ARG B 1 267 ? -18.234 -37.344 -7.93 1 94.75 267 ARG B CA 1
ATOM 4552 C C . ARG B 1 267 ? -17.891 -38.25 -6.754 1 94.75 267 ARG B C 1
ATOM 4554 O O . ARG B 1 267 ? -18.703 -39.125 -6.363 1 94.75 267 ARG B O 1
ATOM 4561 N N . LEU B 1 268 ? -16.719 -38.062 -6.219 1 95.38 268 LEU B N 1
ATOM 4562 C CA . LEU B 1 268 ? -16.266 -38.906 -5.109 1 95.38 268 LEU B CA 1
ATOM 4563 C C . LEU B 1 268 ? -16.781 -38.375 -3.779 1 95.38 268 LEU B C 1
ATOM 4565 O O . LEU B 1 268 ? -16.578 -39 -2.736 1 95.38 268 LEU B O 1
ATOM 4569 N N . GLY B 1 269 ? -17.359 -37.188 -3.77 1 92.44 269 GLY B N 1
ATOM 4570 C CA . GLY B 1 269 ? -17.984 -36.625 -2.576 1 92.44 269 GLY B CA 1
ATOM 4571 C C . GLY B 1 269 ? -17 -35.844 -1.709 1 92.44 269 GLY B C 1
ATOM 4572 O O . GLY B 1 269 ? -17.266 -35.625 -0.527 1 92.44 269 GLY B O 1
ATOM 4573 N N . PHE B 1 270 ? -15.875 -35.469 -2.264 1 92.56 270 PHE B N 1
ATOM 4574 C CA . PHE B 1 270 ? -14.859 -34.75 -1.499 1 92.56 270 PHE B CA 1
ATOM 4575 C C . PHE B 1 270 ? -15.195 -33.281 -1.388 1 92.56 270 PHE B C 1
ATOM 4577 O O . PHE B 1 270 ? -14.664 -32.594 -0.521 1 92.56 270 PHE B O 1
ATOM 4584 N N . ILE B 1 271 ? -16.031 -32.75 -2.316 1 92.94 271 ILE B N 1
ATOM 4585 C CA . ILE B 1 271 ? -16.375 -31.344 -2.299 1 92.94 271 ILE B CA 1
ATOM 4586 C C . ILE B 1 271 ? -17.891 -31.188 -2.203 1 92.94 271 ILE B C 1
ATOM 4588 O O . ILE B 1 271 ? -18.641 -32 -2.752 1 92.94 271 ILE B O 1
ATOM 4592 N N . PRO B 1 272 ? -18.328 -30.219 -1.409 1 88.25 272 PRO B N 1
ATOM 4593 C CA . PRO B 1 272 ? -19.766 -29.984 -1.326 1 88.25 272 PRO B CA 1
ATOM 4594 C C . PRO B 1 272 ? -20.359 -29.5 -2.648 1 88.25 272 PRO B C 1
ATOM 4596 O O . PRO B 1 272 ? -19.641 -29.031 -3.523 1 88.25 272 PRO B O 1
ATOM 4599 N N . ALA B 1 273 ? -21.734 -29.672 -2.658 1 87.44 273 ALA B N 1
ATOM 4600 C CA . ALA B 1 273 ? -22.438 -29.203 -3.85 1 87.44 273 ALA B CA 1
ATOM 4601 C C . ALA B 1 273 ? -22.672 -27.703 -3.793 1 87.44 273 ALA B C 1
ATOM 4603 O O . ALA B 1 273 ? -23.812 -27.25 -3.832 1 87.44 273 ALA B O 1
ATOM 4604 N N . ASP B 1 274 ? -21.656 -26.938 -3.629 1 91.5 274 ASP B N 1
ATOM 4605 C CA . ASP B 1 274 ? -21.656 -25.484 -3.625 1 91.5 274 ASP B CA 1
ATOM 4606 C C . ASP B 1 274 ? -21.047 -24.922 -4.91 1 91.5 274 ASP B C 1
ATOM 4608 O O . ASP B 1 274 ? -19.828 -24.984 -5.098 1 91.5 274 ASP B O 1
ATOM 4612 N N . PRO B 1 275 ? -21.891 -24.375 -5.68 1 93 275 PRO B N 1
ATOM 4613 C CA . PRO B 1 275 ? -21.406 -23.922 -6.988 1 93 275 PRO B CA 1
ATOM 4614 C C . PRO B 1 275 ? -20.297 -22.875 -6.883 1 93 275 PRO B C 1
ATOM 4616 O O . PRO B 1 275 ? -19.375 -22.859 -7.711 1 93 275 PRO B O 1
ATOM 4619 N N . LEU B 1 276 ? -20.422 -22.031 -5.922 1 92.75 276 LEU B N 1
ATOM 4620 C CA . LEU B 1 276 ? -19.406 -21 -5.762 1 92.75 276 LEU B CA 1
ATOM 4621 C C . LEU B 1 276 ? -18.062 -21.609 -5.383 1 92.75 276 LEU B C 1
ATOM 4623 O O . LEU B 1 276 ? -17.016 -21.203 -5.902 1 92.75 276 LEU B O 1
ATOM 4627 N N . TYR B 1 277 ? -18.125 -22.547 -4.512 1 93.56 277 TYR B N 1
ATOM 4628 C CA . TYR B 1 277 ? -16.906 -23.25 -4.094 1 93.56 277 TYR B CA 1
ATOM 4629 C C . TYR B 1 277 ? -16.266 -23.969 -5.266 1 93.56 277 TYR B C 1
ATOM 4631 O O . TYR B 1 277 ? -15.047 -23.891 -5.465 1 93.56 277 TYR B O 1
ATOM 4639 N N . GLN B 1 278 ? -17.062 -24.625 -6.043 1 94.75 278 GLN B N 1
ATOM 4640 C CA . GLN B 1 278 ? -16.562 -25.328 -7.219 1 94.75 278 GLN B CA 1
ATOM 4641 C C . GLN B 1 278 ? -15.914 -24.359 -8.211 1 94.75 278 GLN B C 1
ATOM 4643 O O . GLN B 1 278 ? -14.867 -24.656 -8.781 1 94.75 278 GLN B O 1
ATOM 4648 N N . PHE B 1 279 ? -16.562 -23.312 -8.367 1 94.62 279 PHE B N 1
ATOM 4649 C CA . PHE B 1 279 ? -16.062 -22.297 -9.281 1 94.62 279 PHE B CA 1
ATOM 4650 C C . PHE B 1 279 ? -14.68 -21.812 -8.859 1 94.62 279 PHE B C 1
ATOM 4652 O O . PHE B 1 279 ? -13.773 -21.688 -9.688 1 94.62 279 PHE B O 1
ATOM 4659 N N . VAL B 1 280 ? -14.531 -21.5 -7.59 1 94.38 280 VAL B N 1
ATOM 4660 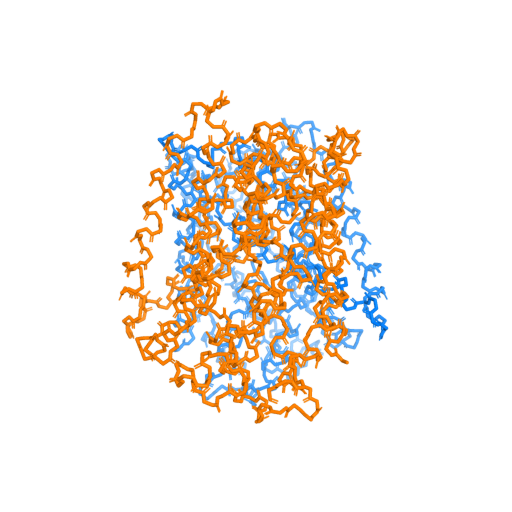C CA . VAL B 1 280 ? -13.258 -21.016 -7.066 1 94.38 280 VAL B CA 1
ATOM 4661 C C . VAL B 1 280 ? -12.18 -22.078 -7.23 1 94.38 280 VAL B C 1
ATOM 4663 O O . VAL B 1 280 ? -11.047 -21.766 -7.605 1 94.38 280 VAL B O 1
ATOM 4666 N N . LEU B 1 281 ? -12.539 -23.312 -6.988 1 96.38 281 LEU B N 1
ATOM 4667 C CA . LEU B 1 281 ? -11.594 -24.406 -7.148 1 96.38 281 LEU B CA 1
ATOM 4668 C C . LEU B 1 281 ? -11.125 -24.516 -8.594 1 96.38 281 LEU B C 1
ATOM 4670 O O . LEU B 1 281 ? -9.93 -24.719 -8.852 1 96.38 281 LEU B O 1
ATOM 4674 N N . LEU B 1 282 ? -12.008 -24.391 -9.492 1 96.69 282 LEU B N 1
ATOM 4675 C CA . LEU B 1 282 ? -11.68 -24.469 -10.906 1 96.69 282 LEU B CA 1
ATOM 4676 C C . LEU B 1 282 ? -10.805 -23.281 -11.328 1 96.69 282 LEU B C 1
ATOM 4678 O O . LEU B 1 282 ? -9.836 -23.453 -12.07 1 96.69 282 LEU B O 1
ATOM 4682 N N . LEU B 1 283 ? -11.141 -22.141 -10.836 1 95.12 283 LEU B N 1
ATOM 4683 C CA . LEU B 1 283 ? -10.422 -20.938 -11.195 1 95.12 283 LEU B CA 1
ATOM 4684 C C . LEU B 1 283 ? -8.961 -21.016 -10.766 1 95.12 283 LEU B C 1
ATOM 4686 O O . LEU B 1 283 ? -8.086 -20.422 -11.398 1 95.12 283 LEU B O 1
ATOM 4690 N N . GLN B 1 284 ? -8.695 -21.734 -9.711 1 96.62 284 GLN B N 1
ATOM 4691 C CA . GLN B 1 284 ? -7.34 -21.875 -9.188 1 96.62 284 GLN B CA 1
ATOM 4692 C C . GLN B 1 284 ? -6.398 -22.469 -10.234 1 96.62 284 GLN B C 1
ATOM 4694 O O . GLN B 1 284 ? -5.184 -22.281 -10.164 1 96.62 284 GLN B O 1
ATOM 4699 N N . PHE B 1 285 ? -6.949 -23.125 -11.242 1 97.5 285 PHE B N 1
ATOM 4700 C CA . PHE B 1 285 ? -6.16 -23.781 -12.273 1 97.5 285 PHE B CA 1
ATOM 4701 C C . PHE B 1 285 ? -5.996 -22.875 -13.484 1 97.5 285 PHE B C 1
ATOM 4703 O O . PHE B 1 285 ? -5.258 -23.203 -14.414 1 97.5 285 PHE B O 1
ATOM 4710 N N . ALA B 1 286 ? -6.594 -21.719 -13.477 1 96 286 ALA B N 1
ATOM 4711 C CA . ALA B 1 286 ? -6.648 -20.938 -14.711 1 96 286 ALA B CA 1
ATOM 4712 C C . ALA B 1 286 ? -6.047 -19.547 -14.508 1 96 286 ALA B C 1
ATOM 4714 O O . ALA B 1 286 ? -6.238 -18.656 -15.344 1 96 286 ALA B O 1
ATOM 4715 N N . VAL B 1 287 ? -5.328 -19.344 -13.508 1 95.44 287 VAL B N 1
ATOM 4716 C CA . VAL B 1 287 ? -4.812 -18.016 -13.172 1 95.44 287 VAL B CA 1
ATOM 4717 C C . VAL B 1 287 ? -3.379 -17.875 -13.68 1 95.44 287 VAL B C 1
ATOM 4719 O O . VAL B 1 287 ? -2.705 -18.875 -13.938 1 95.44 287 VAL B O 1
ATOM 4722 N N . PRO B 1 288 ? -2.859 -16.641 -13.906 1 95.44 288 PRO B N 1
ATOM 4723 C CA . PRO B 1 288 ? -1.458 -16.422 -14.273 1 95.44 288 PRO B CA 1
ATOM 4724 C C . PRO B 1 288 ? -0.496 -16.734 -13.125 1 95.44 288 PRO B C 1
ATOM 4726 O O . PRO B 1 288 ? -0.932 -16.969 -12 1 95.44 288 PRO B O 1
ATOM 4729 N N . PRO B 1 289 ? 0.834 -16.766 -13.461 1 96.75 289 PRO B N 1
ATOM 4730 C CA . PRO B 1 289 ? 1.812 -16.984 -12.391 1 96.75 289 PRO B CA 1
ATOM 4731 C C . PRO B 1 289 ? 1.739 -15.938 -11.289 1 96.75 289 PRO B C 1
ATOM 4733 O O . PRO B 1 289 ? 1.357 -14.789 -11.547 1 96.75 289 PRO B O 1
ATOM 4736 N N . ALA B 1 290 ? 2.076 -16.359 -10.117 1 95 290 ALA B N 1
ATOM 4737 C CA . ALA B 1 290 ? 2.102 -15.461 -8.969 1 95 290 ALA B CA 1
ATOM 4738 C C . ALA B 1 290 ? 3.107 -14.336 -9.18 1 95 290 ALA B C 1
ATOM 4740 O O . ALA B 1 290 ? 4.25 -14.578 -9.57 1 95 290 ALA B O 1
ATOM 4741 N N . MET B 1 291 ? 2.717 -13.172 -8.883 1 92.19 291 MET B N 1
ATOM 4742 C CA . MET B 1 291 ? 3.596 -12.023 -9.039 1 92.19 291 MET B CA 1
ATOM 4743 C C . MET B 1 291 ? 4.758 -12.078 -8.055 1 92.19 291 MET B C 1
ATOM 4745 O O . MET B 1 291 ? 5.84 -11.555 -8.336 1 92.19 291 MET B O 1
ATOM 4749 N N . ASN B 1 292 ? 4.609 -12.773 -7.008 1 92.19 292 ASN B N 1
ATOM 4750 C CA . ASN B 1 292 ? 5.645 -12.883 -5.988 1 92.19 292 ASN B CA 1
ATOM 4751 C C . ASN B 1 292 ? 6.855 -13.656 -6.492 1 92.19 292 ASN B C 1
ATOM 4753 O O . ASN B 1 292 ? 7.91 -13.656 -5.855 1 92.19 292 ASN B O 1
ATOM 4757 N N . MET B 1 293 ? 6.691 -14.281 -7.629 1 94.44 293 MET B N 1
ATOM 4758 C CA . MET B 1 293 ? 7.875 -14.836 -8.281 1 94.44 293 MET B CA 1
ATOM 4759 C C . MET B 1 293 ? 8.922 -13.75 -8.516 1 94.44 293 MET B C 1
ATOM 4761 O O . MET B 1 293 ? 10.125 -14.023 -8.461 1 94.44 293 MET B O 1
ATOM 4765 N N . GLY B 1 294 ? 8.43 -12.562 -8.805 1 93.31 294 GLY B N 1
ATOM 4766 C CA . GLY B 1 294 ? 9.336 -11.438 -8.969 1 93.31 294 GLY B CA 1
ATOM 4767 C C . GLY B 1 294 ? 10.125 -11.117 -7.719 1 93.31 294 GLY B C 1
ATOM 4768 O O . GLY B 1 294 ? 11.312 -10.789 -7.793 1 93.31 294 GLY B O 1
ATOM 4769 N N . VAL B 1 295 ? 9.484 -11.227 -6.617 1 90.94 295 VAL B N 1
ATOM 4770 C CA . VAL B 1 295 ? 10.156 -10.977 -5.348 1 90.94 295 VAL B CA 1
ATOM 4771 C C . VAL B 1 295 ? 11.227 -12.031 -5.109 1 90.94 295 VAL B C 1
ATOM 4773 O O . VAL B 1 295 ? 12.352 -11.711 -4.715 1 90.94 295 VAL B O 1
ATOM 4776 N N . ILE B 1 296 ? 10.914 -13.25 -5.391 1 89.94 296 ILE B N 1
ATOM 4777 C CA . ILE B 1 296 ? 11.82 -14.367 -5.148 1 89.94 296 ILE B CA 1
ATOM 4778 C C . ILE B 1 296 ? 13.047 -14.242 -6.047 1 89.94 296 ILE B C 1
ATOM 4780 O O . ILE B 1 296 ? 14.188 -14.344 -5.574 1 89.94 296 ILE B O 1
ATOM 4784 N N . THR B 1 297 ? 12.844 -13.977 -7.289 1 91.69 297 THR B N 1
ATOM 4785 C CA . THR B 1 297 ? 13.961 -13.883 -8.219 1 91.69 297 THR B CA 1
ATOM 4786 C C . THR B 1 297 ? 14.836 -12.672 -7.895 1 91.69 297 THR B C 1
ATOM 4788 O O . THR B 1 297 ? 16.062 -12.727 -8.039 1 91.69 297 THR B O 1
ATOM 4791 N N . GLN B 1 298 ? 14.195 -11.602 -7.504 1 87.81 298 GLN B N 1
ATOM 4792 C CA . GLN B 1 298 ? 14.945 -10.406 -7.125 1 87.81 298 GLN B CA 1
ATOM 4793 C C . GLN B 1 298 ? 15.805 -10.672 -5.891 1 87.81 298 GLN B C 1
ATOM 4795 O O . GLN B 1 298 ? 16.906 -10.133 -5.77 1 87.81 298 GLN B O 1
ATOM 4800 N N . LEU B 1 299 ? 15.32 -11.461 -5.012 1 83.56 299 LEU B N 1
ATOM 4801 C CA . LEU B 1 299 ? 16.031 -11.789 -3.783 1 83.56 299 LEU B CA 1
ATOM 4802 C C . LEU B 1 299 ? 17.328 -12.531 -4.09 1 83.56 299 LEU B C 1
ATOM 4804 O O . LEU B 1 299 ? 18.359 -12.289 -3.447 1 83.56 299 LEU B O 1
ATOM 4808 N N . PHE B 1 300 ? 17.297 -13.367 -5.074 1 85.06 300 PHE B N 1
ATOM 4809 C CA . PHE B 1 300 ? 18.438 -14.203 -5.375 1 85.06 300 PHE B CA 1
ATOM 4810 C C . PHE B 1 300 ? 19.266 -13.602 -6.5 1 85.06 300 PHE B C 1
ATOM 4812 O O . PHE B 1 300 ? 20.359 -14.086 -6.801 1 85.06 300 PHE B O 1
ATOM 4819 N N . GLY B 1 301 ? 18.688 -12.578 -7.098 1 84.94 301 GLY B N 1
ATOM 4820 C CA . GLY B 1 301 ? 19.406 -11.922 -8.18 1 84.94 301 GLY B CA 1
ATOM 4821 C C . GLY B 1 301 ? 19.531 -12.781 -9.422 1 84.94 301 GLY B C 1
ATOM 4822 O O . GLY B 1 301 ? 20.469 -12.617 -10.203 1 84.94 301 GLY B O 1
ATOM 4823 N N . ALA B 1 302 ? 18.656 -13.789 -9.539 1 86.81 302 ALA B N 1
ATOM 4824 C CA . ALA B 1 302 ? 18.688 -14.711 -10.672 1 86.81 302 ALA B CA 1
ATOM 4825 C C . ALA B 1 302 ? 17.344 -14.789 -11.367 1 86.81 302 ALA B C 1
ATOM 4827 O O . ALA B 1 302 ? 16.328 -15.148 -10.742 1 86.81 302 ALA B O 1
ATOM 4828 N N . GLY B 1 303 ? 17.359 -14.359 -12.641 1 91.5 303 GLY B N 1
ATOM 4829 C CA . GLY B 1 303 ? 16.156 -14.492 -13.445 1 91.5 303 GLY B CA 1
ATOM 4830 C C . GLY B 1 303 ? 15.172 -13.352 -13.266 1 91.5 303 GLY B C 1
ATOM 4831 O O . GLY B 1 303 ? 13.984 -13.492 -13.539 1 91.5 303 GLY B O 1
ATOM 4832 N N . GLU B 1 304 ? 15.617 -12.273 -12.664 1 92.12 304 GLU B N 1
ATOM 4833 C CA . GLU B 1 304 ? 14.711 -11.164 -12.391 1 92.12 304 GLU B CA 1
ATOM 4834 C C . GLU B 1 304 ? 14.195 -10.547 -13.68 1 92.12 304 GLU B C 1
ATOM 4836 O O . GLU B 1 304 ? 13 -10.234 -13.797 1 92.12 304 GLU B O 1
ATOM 4841 N N . THR B 1 305 ? 15.07 -10.383 -14.695 1 93.25 305 THR B N 1
ATOM 4842 C CA . THR B 1 305 ? 14.648 -9.789 -15.953 1 93.25 305 THR B CA 1
ATOM 4843 C C . THR B 1 305 ? 13.766 -10.758 -16.734 1 93.25 305 THR B C 1
ATOM 4845 O O . THR B 1 305 ? 12.742 -10.352 -17.297 1 93.25 305 THR B O 1
ATOM 4848 N N . GLU B 1 306 ? 14.133 -12.055 -16.703 1 94.31 306 GLU B N 1
ATOM 4849 C CA . GLU B 1 306 ? 13.336 -13.07 -17.375 1 94.31 306 GLU B CA 1
ATOM 4850 C C . GLU B 1 306 ? 11.945 -13.18 -16.75 1 94.31 306 GLU B C 1
ATOM 4852 O O . GLU B 1 306 ? 10.945 -13.312 -17.453 1 94.31 306 GLU B O 1
ATOM 4857 N N . CYS B 1 307 ? 11.938 -13.125 -15.461 1 95.31 307 CYS B N 1
ATOM 4858 C CA . CYS B 1 307 ? 10.672 -13.195 -14.734 1 95.31 307 CYS B CA 1
ATOM 4859 C C . CYS B 1 307 ? 9.734 -12.07 -15.164 1 95.31 307 CYS B C 1
ATOM 4861 O O . CYS B 1 307 ? 8.539 -12.305 -15.375 1 95.31 307 CYS B O 1
ATOM 4863 N N . SER B 1 308 ? 10.258 -10.883 -15.289 1 94.94 308 SER B N 1
ATOM 4864 C CA . SER B 1 308 ? 9.445 -9.734 -15.648 1 94.94 308 SER B CA 1
ATOM 4865 C C . SER B 1 308 ? 8.852 -9.891 -17.047 1 94.94 308 SER B C 1
ATOM 4867 O O . SER B 1 308 ? 7.715 -9.484 -17.297 1 94.94 308 SER B O 1
ATOM 4869 N N . VAL B 1 309 ? 9.602 -10.445 -17.938 1 94.94 309 VAL B N 1
ATOM 4870 C CA . VAL B 1 309 ? 9.117 -10.664 -19.297 1 94.94 309 VAL B CA 1
ATOM 4871 C C . VAL B 1 309 ? 8.008 -11.719 -19.281 1 94.94 309 VAL B C 1
ATOM 4873 O O . VAL B 1 309 ? 6.98 -11.555 -19.938 1 94.94 309 VAL B O 1
ATOM 4876 N N . ILE B 1 310 ? 8.242 -12.773 -18.578 1 96.25 310 ILE B N 1
ATOM 4877 C CA . ILE B 1 310 ? 7.238 -13.82 -18.438 1 96.25 310 ILE B CA 1
ATOM 4878 C C . ILE B 1 310 ? 5.941 -13.234 -17.891 1 96.25 310 ILE B C 1
ATOM 4880 O O . ILE B 1 310 ? 4.859 -13.5 -18.406 1 96.25 310 ILE B O 1
ATOM 4884 N N . MET B 1 311 ? 6.074 -12.398 -16.859 1 95.5 311 MET B N 1
ATOM 4885 C CA . MET B 1 311 ? 4.902 -11.812 -16.203 1 95.5 311 MET B CA 1
ATOM 4886 C C . MET B 1 311 ? 4.168 -10.875 -17.156 1 95.5 311 MET B C 1
ATOM 4888 O O . MET B 1 311 ? 2.936 -10.828 -17.156 1 95.5 311 MET B O 1
ATOM 4892 N N . LEU B 1 312 ? 4.93 -10.148 -17.922 1 94.06 312 LEU B N 1
ATOM 4893 C CA . LEU B 1 312 ? 4.305 -9.25 -18.891 1 94.06 312 LEU B CA 1
ATOM 4894 C C . LEU B 1 312 ? 3.391 -10.023 -19.828 1 94.06 312 LEU B C 1
ATOM 4896 O O . LEU B 1 312 ? 2.225 -9.664 -20 1 94.06 312 LEU B O 1
ATOM 4900 N N . TRP B 1 313 ? 3.855 -11.062 -20.375 1 94.56 313 TRP B N 1
ATOM 4901 C CA . TRP B 1 313 ? 3.094 -11.836 -21.359 1 94.56 313 TRP B CA 1
ATOM 4902 C C . TRP B 1 313 ? 1.971 -12.609 -20.672 1 94.56 313 TRP B C 1
ATOM 4904 O O . TRP B 1 313 ? 0.864 -12.711 -21.219 1 94.56 313 TRP B O 1
ATOM 4914 N N . ALA B 1 314 ? 2.277 -13.148 -19.578 1 96.12 314 ALA B N 1
ATOM 4915 C CA . ALA B 1 314 ? 1.271 -13.922 -18.859 1 96.12 314 ALA B CA 1
ATOM 4916 C C . ALA B 1 314 ? 0.078 -13.047 -18.469 1 96.12 314 ALA B C 1
ATOM 4918 O O . ALA 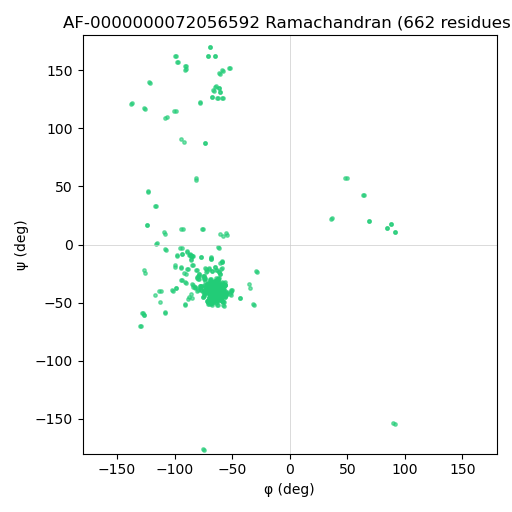B 1 314 ? -1.074 -13.453 -18.641 1 96.12 314 ALA B O 1
ATOM 4919 N N . TYR B 1 315 ? 0.278 -11.891 -18.016 1 93.19 315 TYR B N 1
ATOM 4920 C CA . TYR B 1 315 ? -0.812 -11.023 -17.578 1 93.19 315 TYR B CA 1
ATOM 4921 C C . TYR B 1 315 ? -1.49 -10.359 -18.766 1 93.19 315 TYR B C 1
ATOM 4923 O O . TYR B 1 315 ? -2.697 -10.109 -18.734 1 93.19 315 TYR B O 1
ATOM 4931 N N . ALA B 1 316 ? -0.734 -10.133 -19.812 1 93 316 ALA B N 1
ATOM 4932 C CA . ALA B 1 316 ? -1.354 -9.617 -21.031 1 93 316 ALA B CA 1
ATOM 4933 C C . ALA B 1 316 ? -2.381 -10.602 -21.594 1 93 316 ALA B C 1
ATOM 4935 O O . ALA B 1 316 ? -3.438 -10.195 -22.078 1 93 316 ALA B O 1
ATOM 4936 N N . LEU B 1 317 ? -2.104 -11.859 -21.438 1 95.06 317 LEU B N 1
ATOM 4937 C CA . LEU B 1 317 ? -2.973 -12.891 -21.984 1 95.06 317 LEU B CA 1
ATOM 4938 C C . LEU B 1 317 ? -3.994 -13.359 -20.953 1 95.06 317 LEU B C 1
ATOM 4940 O O . LEU B 1 317 ? -4.91 -14.117 -21.281 1 95.06 317 LEU B O 1
ATOM 4944 N N . ALA B 1 318 ? -3.811 -12.906 -19.766 1 92.81 318 ALA B N 1
ATOM 4945 C CA . ALA B 1 318 ? -4.645 -13.383 -18.672 1 92.81 318 ALA B CA 1
ATOM 4946 C C . ALA B 1 318 ? -6.109 -13.016 -18.891 1 92.81 318 ALA B C 1
ATOM 4948 O O . ALA B 1 318 ? -7.008 -13.781 -18.531 1 92.81 318 ALA B O 1
ATOM 4949 N N . SER B 1 319 ? -6.398 -11.797 -19.422 1 88.12 319 SER B N 1
ATOM 4950 C CA . SER B 1 319 ? -7.773 -11.352 -19.641 1 88.12 319 SER B CA 1
ATOM 4951 C C . SER B 1 319 ? -8.523 -12.32 -20.547 1 88.12 319 SER B C 1
ATOM 4953 O O . SER B 1 319 ? -9.672 -12.688 -20.266 1 88.12 319 SER B O 1
ATOM 4955 N N . ILE B 1 320 ? -7.891 -12.773 -21.547 1 91.25 320 ILE B N 1
ATOM 4956 C CA . ILE B 1 320 ? -8.5 -13.68 -22.516 1 91.25 320 ILE B CA 1
ATOM 4957 C C . ILE B 1 320 ? -8.711 -15.047 -21.875 1 91.25 320 ILE B C 1
ATOM 4959 O O . ILE B 1 320 ? -9.812 -15.602 -21.938 1 91.25 320 ILE B O 1
ATOM 4963 N N . SER B 1 321 ? -7.738 -15.531 -21.281 1 91.94 321 SER B N 1
ATOM 4964 C CA . SER B 1 321 ? -7.789 -16.859 -20.672 1 91.94 321 SER B CA 1
ATOM 4965 C C . SER B 1 321 ? -8.82 -16.922 -19.562 1 91.94 321 SER B C 1
ATOM 4967 O O . SER B 1 321 ? -9.672 -17.812 -19.531 1 91.94 321 SER B O 1
ATOM 4969 N N . LEU B 1 322 ? -8.773 -15.953 -18.672 1 90.19 322 LEU B N 1
ATOM 4970 C CA . LEU B 1 322 ? -9.672 -15.969 -17.516 1 90.19 322 LEU B CA 1
ATOM 4971 C C . LEU B 1 322 ? -11.117 -15.789 -17.953 1 90.19 322 LEU B C 1
ATOM 4973 O O . LEU B 1 322 ? -12.031 -16.344 -17.344 1 90.19 322 LEU B O 1
ATOM 4977 N N . THR B 1 323 ? -11.305 -14.977 -18.969 1 87.94 323 THR B N 1
ATOM 4978 C CA . THR B 1 323 ? -12.656 -14.781 -19.469 1 87.94 323 THR B CA 1
ATOM 4979 C C . THR B 1 323 ? -13.195 -16.078 -20.078 1 87.94 323 THR B C 1
ATOM 4981 O O . THR B 1 323 ? -14.32 -16.484 -19.781 1 87.94 323 THR B O 1
ATOM 4984 N N . LEU B 1 324 ? -12.43 -16.703 -20.875 1 92.44 324 LEU B N 1
ATOM 4985 C CA . LEU B 1 324 ? -12.836 -17.938 -21.547 1 92.44 324 LEU B CA 1
ATOM 4986 C C . LEU B 1 324 ? -13.078 -19.047 -20.531 1 92.44 324 LEU B C 1
ATOM 4988 O O . LEU B 1 324 ? -14.117 -19.719 -20.578 1 92.44 324 LEU B O 1
ATOM 4992 N N . TRP B 1 325 ? -12.203 -19.234 -19.641 1 94.19 325 TRP B N 1
ATOM 4993 C CA . TRP B 1 325 ? -12.312 -20.344 -18.703 1 94.19 325 TRP B CA 1
ATOM 4994 C C . TRP B 1 325 ? -13.406 -20.078 -17.672 1 94.19 325 TRP B C 1
ATOM 4996 O O . TRP B 1 325 ? -14.109 -21 -17.25 1 94.19 325 TRP B O 1
ATOM 5006 N N . SER B 1 326 ? -13.5 -18.828 -17.219 1 90.5 326 SER B N 1
ATOM 5007 C CA . SER B 1 326 ? -14.555 -18.516 -16.266 1 90.5 326 SER B CA 1
ATOM 5008 C C . SER B 1 326 ? -15.93 -18.781 -16.859 1 90.5 326 SER B C 1
ATOM 5010 O O . SER B 1 326 ? -16.828 -19.297 -16.172 1 90.5 326 SER B O 1
ATOM 5012 N N . THR B 1 327 ? -16.141 -18.422 -18.094 1 89.06 327 THR B N 1
ATOM 5013 C CA . THR B 1 327 ? -17.406 -18.688 -18.766 1 89.06 327 THR B CA 1
ATOM 5014 C C . THR B 1 327 ? -17.656 -20.188 -18.875 1 89.06 327 THR B C 1
ATOM 5016 O O . THR B 1 327 ? -18.766 -20.656 -18.609 1 89.06 327 THR B O 1
ATOM 5019 N N . LEU B 1 328 ? -16.641 -20.875 -19.234 1 93.88 328 LEU B N 1
ATOM 5020 C CA . LEU B 1 328 ? -16.781 -22.328 -19.375 1 93.88 328 LEU B CA 1
ATOM 5021 C C . LEU B 1 328 ? -17.047 -22.969 -18.016 1 93.88 328 LEU B C 1
ATOM 5023 O O . LEU B 1 328 ? -17.891 -23.859 -17.906 1 93.88 328 LEU B O 1
ATOM 5027 N N . PHE B 1 329 ? -16.312 -22.516 -16.984 1 94.19 329 PHE B N 1
ATOM 5028 C CA . PHE B 1 329 ? -16.469 -23.078 -15.648 1 94.19 329 PHE B CA 1
ATOM 5029 C C . PHE B 1 329 ? -17.875 -22.844 -15.117 1 94.19 329 PHE B C 1
ATOM 5031 O O . PHE B 1 329 ? -18.438 -23.688 -14.43 1 94.19 329 PHE B O 1
ATOM 5038 N N . MET B 1 330 ? -18.438 -21.703 -15.461 1 89.31 330 MET B N 1
ATOM 5039 C CA . MET B 1 330 ? -19.797 -21.406 -15.031 1 89.31 330 MET B CA 1
ATOM 5040 C C . MET B 1 330 ? -20.797 -22.359 -15.672 1 89.31 330 MET B C 1
ATOM 5042 O O . MET B 1 330 ? -21.812 -22.719 -15.055 1 89.31 330 MET B O 1
ATOM 5046 N N . PHE B 1 331 ? -20.469 -22.734 -16.828 1 89.69 331 PHE B N 1
ATOM 5047 C CA . PHE B 1 331 ? -21.344 -23.672 -17.531 1 89.69 331 PHE B CA 1
ATOM 5048 C C . PHE B 1 331 ? -21.203 -25.078 -16.953 1 89.69 331 PHE B C 1
ATOM 5050 O O . PHE B 1 331 ? -22.156 -25.859 -16.984 1 89.69 331 PHE B O 1
ATOM 5057 N N . LEU B 1 332 ? -20.078 -25.344 -16.406 1 91.38 332 LEU B N 1
ATOM 5058 C CA . LEU B 1 332 ? -19.781 -26.688 -15.93 1 91.38 332 LEU B CA 1
ATOM 5059 C C . LEU B 1 332 ? -20.328 -26.906 -14.523 1 91.38 332 LEU B C 1
ATOM 5061 O O . LEU B 1 332 ? -20.453 -28.047 -14.062 1 91.38 332 LEU B O 1
ATOM 5065 N N . ILE B 1 333 ? -20.625 -25.797 -13.875 1 89.75 333 ILE B N 1
ATOM 5066 C CA . ILE B 1 333 ? -21.078 -25.969 -12.5 1 89.75 333 ILE B CA 1
ATOM 5067 C C . ILE B 1 333 ? -22.594 -25.844 -12.445 1 89.75 333 ILE B C 1
ATOM 5069 O O . ILE B 1 333 ? -23.203 -25.156 -13.266 1 89.75 333 ILE B O 1
#

Sequence (666 aa):
MSNGVVEGLVLKVLLITALGTFLALDRVDILREDARKHVNNVVFYVFNPALVASKLAETVTYESIVKLWFMPLNILITFIIGSILGWILVQFTRPPRHIRGLIVGCCAAGNLGNMFLIMIPAVCKEKGSPFGAPDVCQSYGLAYVSFSMAIGAIYLWSYVYNIVRASAAGTTIESTRHTQIVGFMIGLIPYIRKILIGGDAPLHVIQDTASLLGDGAIPTLTLILGGNLLKGLQGSGMQKSIIVGIMVARYIALPIIGIFIVKGALRLGFIPADPLYQFVLLLQFAVPPAMNMGVITQLFGAGETECSVIMLWAYALASISLTLWSTLFMFLIMSNGVVEGLVLKVLLITALGTFLALDRVDILREDARKHVNNVVFYVFNPALVASKLAETVTYESIVKLWFMPLNILITFIIGSILGWILVQFTRPPRHIRGLIVGCCAAGNLGNMFLIMIPAVCKEKGSPFGAPDVCQSYGLAYVSFSMAIGAIYLWSYVYNIVRASAAGTTIESTRHTQIVGFMIGLIPYIRKILIGGDAPLHVIQDTASLLGDGAIPTLTLILGGNLLKGLQGSGMQKSIIVGIMVARYIALPIIGIFIVKGALRLGFIPADPLYQFVLLLQFAVPPAMNMGVITQLFGAGETECSVIMLWAYALASISLTLWSTLFMFLI

Secondary structure (DSSP, 8-state):
-HHHHHHHHHHHHHHHHHHHHHHTSTTT-SS-HHHHHHHHHHIIIIIHHHHHHHHHHHH--HHHHHHTTHHHHHHHHHHHHHHHHHHHHHHHH---HHHHHHHHHHHH-B--SHHHHHHHHHHHHSTT-TT--HHHHHHHHHHHHHHHHHHHHHHIIIIIHHHHHHHHTTT-TTHHHHHHHHHHHHHHHHHHHHHHHSS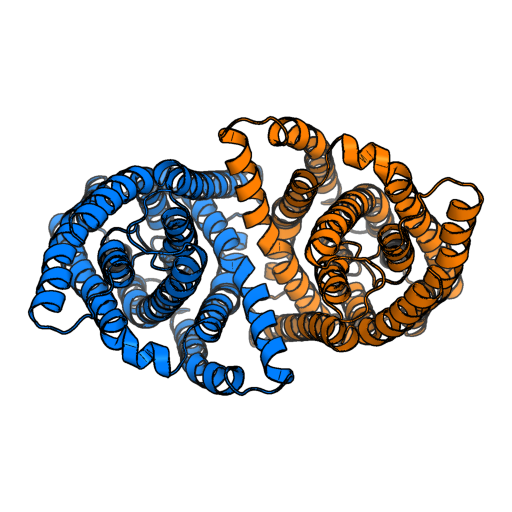STHHHHHHHHHHHHHTTHHHHHHHHHHHHHHHHHHH----HHHHHHHHHIIIIIHHHHHHHHHHHHHHTT-S-S-HHHHHHHHHTTSPPBPTHHHHHHHHHTSSHHHHHHHHHHHHHHHHHHHHHHHHHHHHH-/-HHHHHHHHHHHHHHHHHHHHHHTSTTT-SS-HHHHHHHHHHIIIIIHHHHHHHHHHHH--HHHHHHTTHHHHHHHHHHHHHHHHHHHHHHHH---HHHHHHHHHHHH-B--SHHHHHHHHHHHHSTT-TT-SHHHHHHHHHHHHHHHHHHHHHHIIIIIHHHHHHHHTTT-TTHHHHHHHHHHHHHHHHHHHHHHHSSSTHHHHHHHHHHHHHTTHHHHHHHHHHHHHHHHHHH----HHHHHHHHHIIIIIHHHHHHHHHHHHHHTT-S-S-HHHHHHHHHTTSPPBPTHHHHHHHHHTSSHHHHHHHHHHHHHHHHHHHHHHHHHHHHH-

pLDDT: mean 84.58, std 14.68, range [43.03, 98.56]

Organism: Hevea brasiliensis (NCBI:txid3981)

=== Feature glossary ===
The record interleaves many kinds of information about one protein. Here is each kind framed as the question it answers.

Q: What does the local fold look like, residue by residue?
A: The Foldseek 3Di string encodes local tertiary geometry as a 20-letter alphabet — one character per residue — derived from the relative positions of nearby Cα atoms. Unlike the amino-acid sequence, 3Di is a direct function of the 3D structure, so two proteins with the same fold have similar 3Di strings even at low sequence identity.

Q: Which residues are in helices, strands, or loops?
A: The SS8 string is DSSP's per-residue secondary-structure call. α-helix (H) means an i→i+4 H-bond ladder; β-strand (E) means the residue participates in a β-sheet; 3₁₀ (G) and π (I) are tighter and wider helices; T/S are turns/bends; '-' is loop.

Q: How big and how compact is the whole molecule?
A: Radius of gyration (Rg) is the root-mean-square distance of Cα atoms from their centroid — a single number for overall size and compactness. A globular domain of N residues has Rg ≈ 2.2·N^0.38 Å; an extended or disordered chain has a much larger Rg. The Cα contact count is the number of residue pairs whose Cα atoms are within 8 Å and are more than four positions apart in sequence — a standard proxy for tertiary packing density. The bounding box is the smallest axis-aligned box enclosing all Cα atoms.

Q: Where is each backbone atom in 3D?
A: Structure coordinates are given as an mmCIF _atom_site loop: one row per atom with element, residue name, chain id, sequence number, and x/y/z position in Å. Only the four main-chain atoms per residue are included here; side chains are omitted to keep the record compact.

Q: What is the amino-acid chain?
A: Primary structure: the covalent order of the twenty standard amino acids along the backbone. Two proteins with the same sequence will (almost always) fold to the same structure; two with 30% identity often share a fold but not the details.

Q: What if only a Cα trace is available?
A: Three-state secondary structure (P-SEA) collapses the eight DSSP classes into helix (a), strand (b), and coil (c). P-SEA assigns these from Cα geometry alone — distances and angles — without requiring backbone oxygens, so it works on any Cα trace.

Q: What family and function is it annotated with?
A: Database cross-references. InterPro integrates a dozen domain/family signature databases into unified entries with residue-range hits. GO terms attach function/process/location labels with evidence codes. CATH codes position the fold in a four-level structural taxonomy. Organism is the NCBI-taxonomy species name.

Q: How confident is the AlphaFold model at each residue?
A: pLDDT is the predicted lDDT-Cα score: AlphaFold's confidence that the local environment of each residue (all inter-atomic distances within 15 Å) is correctly placed. It is a per-residue number between 0 and 100, with higher meaning more reliable.

Q: How mobile is each atom in the crystal?
A: B-factor (Debye–Waller factor) reflects atomic displacement in the crystal lattice. It is an experimental observable (units Å²), not a prediction; low values mean the atom is pinned down, high values mean it moves or is heterogeneous across the crystal.

Q: Which residues are buried vs exposed?
A: SASA measures how much of the protein is reachable by solvent. It is computed by rolling a water-sized probe over the atomic surface and summing the exposed area (Å²). Per-residue SASA distinguishes core (buried, low SASA) from surface (exposed, high SASA) residues; total SASA is a whole-molecule size measure.

Q: What do the diagnostic plots show?
A: Plot images: a contact map (which residues are close in 3D, as an N×N binary image), a Ramachandran scatter (backbone torsion angles, revealing secondary-structure composition at a glance), and — for AlphaFold structures — a PAE heatmap (pairwise prediction confidence).

Q: What known structures does this most resemble?
A: The Foldseek neighbor list gives the closest experimentally determined structures in the PDB, ranked by structural alignment. TM-score near 1 means near-identical fold; near 0.3 means only rough topology match. This is how one finds what a novel AlphaFold prediction most resembles in the solved-structure universe.

Q: Are the domains correctly placed relative to each other?
A: Predicted aligned error is AlphaFold's pairwise confidence. Unlike pLDDT (per-residue), PAE is per-residue-pair and captures whether two parts of the structure are correctly placed relative to each other. Units are ångströms of expected positional error.

Q: What do the rendered images show?
A: Structure images are PyMOL renders from six orthogonal camera directions. Cartoon representation draws helices as coils and strands as arrows; sticks shows the backbone as bonds; surface shows the solvent-excluded envelope. Rainbow coloring maps sequence position to hue (blue→red, N→C); chain coloring assigns a distinct color per polypeptide.

Q: What are the backbone torsion angles?
A: φ (phi) and ψ (psi) are the two rotatable backbone dihedrals per residue: φ is the C(i-1)–N–Cα–C torsion, ψ is the N–Cα–C–N(i+1) torsion, both in degrees on (−180°, 180°]. α-helical residues cluster near (−60°, −45°); β-strand residues near (−120°, +130°). A Ramachandran plot is simply a scatter of (φ, ψ) for every residue.